Protein AF-0000000078793932 (afdb_homodimer)

Nearest PDB structures (foldseek):
  4k0d-assembly1_B  TM=7.292E-01  e=1.075E-02  Anaeromyxobacter dehalogenans 2CP-C
  4tql-assembly2_B  TM=3.697E-01  e=6.826E-02  synthetic construct
  7sqc-assembly1_1F  TM=3.592E-01  e=3.211E-01  Chlamydomonas reinhardtii
  4o9y-assembly2_J  TM=2.546E-01  e=3.196E+00  Photorhabdus luminescens
  4k0d-assembly1_B  TM=7.335E-01  e=1.189E-02  Anaeromyxobacter dehalogenans 2CP-C

InterPro domains:
  IPR024478 Chemotaxis methyl-accepting receptor HlyB-like, 4HB MCP domain [PF12729] (9-177)

Sequence (432 aa):
MAADKSKHRKFKIAIILTILIFLIFGKNLLERRNFNELGDSFISFYEDRLMVESYIFSISEKLFRIKLLVNHCDFESDYSHVIEDIIAYENGILKLVKDFEATKLTTKEEGFLNDFKNIIQNNLRIAEYAELYSDEAGINEENVKRYNAYIERAIGDLDKLSQIQLEEGKILAMNSDRVVNRSKIWAQFEVAALIILLVVIYLLIYTSKRINDDIVMAADKSKHRKFKIAIILTILIFLIFGKNLLERRNFNELGDSFISFYE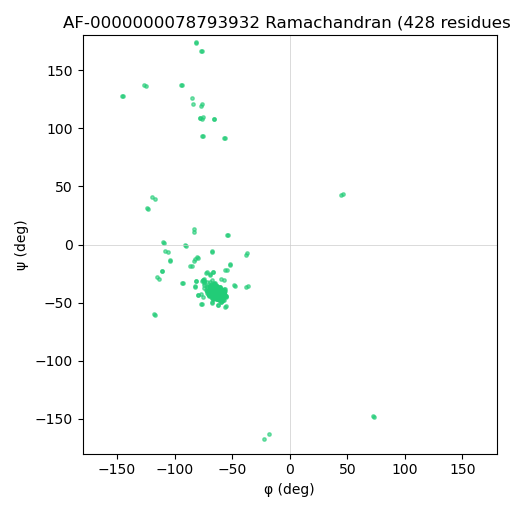DRLMVESYIFSISEKLFRIKLLVNHCDFESDYSHVIEDIIAYENGILKLVKDFEATKLTTKEEGFLNDFKNIIQNNLRIAEYAELYSDEAGINEENVKRYNAYIERAIGDLDKLSQIQLEEGKILAMNSDRVVNRSKIWAQFEVAALIILLVVIYLLIYTSKRINDDIV

Foldseek 3Di:
DVVVVVVVVVVVLVVVLVVLVVLLVVLVVLLVVLVVLLVVLVCCLVQQQVLLLVLLVLLLVLLVVLLCLLVVPVPPPDVVCSLVSNQVSLVSNVVSLVSNVPHDDDPLLVVLSVVLVCLSPPPQNVVPCVCQADPVPGGPPVSSVSNVVSSVSSNVSSVVNNVVSVVVSVVSVVVSVVSVVVSVVSVVVNVVSVVVSVVSVVVVVVVVVVVVVVVD/DVVVVVVVVVVVLVVVLVVLVVLLVVLVVLLVVLVVLLVVLVCCLVQQQVLLLVLLVLLLVLLVVLLCLLVVPVPDDDVPCSLVSNQVSLVVNVVSLVSNVPHDDDPVLVVLSVVLVCLSPPPQNVVPCVCQADPVPGGPVVSSVSNVVSSVSSNVSSVVNNVVSVVVSVVSVVVSVVSVVVSVVSVVVNVVSVVVSVVSVVVVVVVVVVVVVVVD

Structure (mmCIF, N/CA/C/O backbone):
data_AF-0000000078793932-model_v1
#
loop_
_entity.id
_entity.type
_entity.pdbx_description
1 polymer 'Chemotaxis methyl-accepting receptor HlyB-like 4HB MCP domain-containing protein'
#
loop_
_atom_site.group_PDB
_atom_site.id
_atom_site.type_symbol
_atom_site.label_atom_id
_atom_site.label_alt_id
_atom_site.label_comp_id
_atom_site.label_asym_id
_atom_site.label_entity_id
_atom_site.label_seq_id
_atom_site.pdbx_PDB_ins_code
_atom_site.Cartn_x
_atom_site.Cartn_y
_atom_site.Cartn_z
_atom_site.occupancy
_atom_site.B_iso_or_equiv
_atom_site.auth_seq_id
_atom_site.auth_comp_id
_atom_site.auth_asym_id
_atom_site.auth_atom_id
_atom_site.pdbx_PDB_model_num
ATOM 1 N N . MET A 1 1 ? 9.258 65.562 22.766 1 51.78 1 MET A N 1
ATOM 2 C CA . MET A 1 1 ? 10.281 64.5 22.703 1 51.78 1 MET A CA 1
ATOM 3 C C . MET A 1 1 ? 9.766 63.188 23.297 1 51.78 1 MET A C 1
ATOM 5 O O . MET A 1 1 ? 9.984 62.125 22.734 1 51.78 1 MET A O 1
ATOM 9 N N . ALA A 1 2 ? 9.086 63.188 24.375 1 58.59 2 ALA A N 1
ATOM 10 C CA . ALA A 1 2 ? 8.539 62.031 25.078 1 58.59 2 ALA A CA 1
ATOM 11 C C . ALA A 1 2 ? 7.414 61.406 24.266 1 58.59 2 ALA A C 1
ATOM 13 O O . ALA A 1 2 ? 7.332 60.156 24.172 1 58.59 2 ALA A O 1
ATOM 14 N N . ALA A 1 3 ? 6.598 62.125 23.688 1 62.62 3 ALA A N 1
ATOM 15 C CA . ALA A 1 3 ? 5.504 61.625 22.859 1 62.62 3 ALA A CA 1
ATOM 16 C C . ALA A 1 3 ? 6.039 60.938 21.609 1 62.62 3 ALA A C 1
ATOM 18 O O . ALA A 1 3 ? 5.461 59.938 21.156 1 62.62 3 ALA A O 1
ATOM 19 N N . ASP A 1 4 ? 7.145 61.375 21.031 1 65.25 4 ASP A N 1
ATOM 20 C CA . ASP A 1 4 ? 7.793 60.781 19.859 1 65.25 4 ASP A CA 1
ATOM 21 C C . ASP A 1 4 ? 8.406 59.438 20.203 1 65.25 4 ASP A C 1
ATOM 23 O O . ASP A 1 4 ? 8.297 58.469 19.406 1 65.25 4 ASP A O 1
ATOM 27 N N . LYS A 1 5 ? 8.852 59.312 21.391 1 74 5 LYS A N 1
ATOM 28 C CA . LYS A 1 5 ? 9.477 58.094 21.812 1 74 5 LYS A CA 1
ATOM 29 C C . LYS A 1 5 ? 8.438 57 22.031 1 74 5 LYS A C 1
ATOM 31 O O . LYS A 1 5 ? 8.68 55.812 21.719 1 74 5 LYS A O 1
ATOM 36 N N . SER A 1 6 ? 7.371 57.375 22.531 1 72.5 6 SER A N 1
ATOM 37 C CA . SER A 1 6 ? 6.289 56.438 22.766 1 72.5 6 SER A CA 1
ATOM 38 C C . SER A 1 6 ? 5.695 55.938 21.453 1 72.5 6 SER A C 1
ATOM 40 O O . SER A 1 6 ? 5.395 54.75 21.328 1 72.5 6 SER A O 1
ATOM 42 N N . LYS A 1 7 ? 5.594 56.906 20.547 1 78.31 7 LYS A N 1
ATOM 43 C CA . LYS A 1 7 ? 5.098 56.531 19.234 1 78.31 7 LYS A CA 1
ATOM 44 C C . LYS A 1 7 ? 6.059 55.562 18.531 1 78.31 7 LYS A C 1
ATOM 46 O O . LYS A 1 7 ? 5.629 54.625 17.875 1 78.31 7 LYS A O 1
ATOM 51 N N . HIS A 1 8 ? 7.227 55.719 18.703 1 80.12 8 HIS A N 1
ATOM 52 C CA . HIS A 1 8 ? 8.266 54.875 18.094 1 80.12 8 HIS A CA 1
ATOM 53 C C . HIS A 1 8 ? 8.258 53.5 18.703 1 80.12 8 HIS A C 1
ATOM 55 O O . HIS A 1 8 ? 8.43 52.5 17.969 1 80.12 8 HIS A O 1
ATOM 61 N N . ARG A 1 9 ? 8.055 53.375 19.953 1 79.56 9 ARG A N 1
ATOM 62 C CA . ARG A 1 9 ? 8.008 52.094 20.625 1 79.56 9 ARG A CA 1
ATOM 63 C C . ARG A 1 9 ? 6.789 51.281 20.203 1 79.56 9 ARG A C 1
ATOM 65 O O . ARG A 1 9 ? 6.883 50.062 19.984 1 79.56 9 ARG A O 1
ATOM 72 N N . LYS A 1 10 ? 5.715 52.062 20.062 1 78.94 10 LYS A N 1
ATOM 73 C CA . LYS A 1 10 ? 4.48 51.406 19.625 1 78.94 10 LYS A CA 1
ATOM 74 C C . LYS A 1 10 ? 4.617 50.875 18.203 1 78.94 10 LYS A C 1
ATOM 76 O O . LYS A 1 10 ? 4.152 49.781 17.906 1 78.94 10 LYS A O 1
ATOM 81 N N . PHE A 1 11 ? 5.238 51.688 17.469 1 82.75 11 PHE A N 1
ATOM 82 C CA . PHE A 1 11 ? 5.457 51.281 16.078 1 82.75 11 PHE A CA 1
ATOM 83 C C . PHE A 1 11 ? 6.363 50.062 16 1 82.75 11 PHE A C 1
ATOM 85 O O . PHE A 1 11 ? 6.105 49.156 15.234 1 82.75 11 PHE A O 1
ATOM 92 N N . LYS A 1 12 ? 7.352 50 16.781 1 86.25 12 LYS A N 1
ATOM 93 C CA . LYS A 1 12 ? 8.273 48.875 16.812 1 86.25 12 LYS A CA 1
ATOM 94 C C . LYS A 1 12 ? 7.562 47.594 17.281 1 86.25 12 LYS A C 1
ATOM 96 O O . LYS A 1 12 ? 7.758 46.531 16.703 1 86.25 12 LYS A O 1
ATOM 101 N N . ILE A 1 13 ? 6.707 47.719 18.219 1 85.81 13 ILE A N 1
ATOM 102 C CA . ILE A 1 13 ? 5.965 46.594 18.75 1 85.81 13 ILE A CA 1
ATOM 103 C C . ILE A 1 13 ? 4.98 46.062 17.688 1 85.81 13 ILE A C 1
ATOM 105 O O . ILE A 1 13 ? 4.828 44.875 17.5 1 85.81 13 ILE A O 1
ATOM 109 N N . ALA A 1 14 ? 4.371 47.094 17.031 1 86 14 ALA A N 1
ATOM 110 C CA . ALA A 1 14 ? 3.432 46.719 15.969 1 86 14 ALA A CA 1
ATOM 111 C C . ALA A 1 14 ? 4.125 45.906 14.875 1 86 14 ALA A C 1
ATOM 113 O O . ALA A 1 14 ? 3.568 44.938 14.375 1 86 14 ALA A O 1
ATOM 114 N N . ILE A 1 15 ? 5.293 46.281 14.594 1 90.44 15 ILE A N 1
ATOM 115 C CA . ILE A 1 15 ? 6.055 45.594 13.547 1 90.44 15 ILE A CA 1
ATOM 116 C C . ILE A 1 15 ? 6.402 44.188 14.008 1 90.44 15 ILE A C 1
ATOM 118 O O . ILE A 1 15 ? 6.234 43.219 13.25 1 90.44 15 ILE A O 1
ATOM 122 N N . ILE A 1 16 ? 6.855 44.031 15.195 1 89.94 16 ILE A N 1
ATOM 123 C CA . ILE A 1 16 ? 7.23 42.719 15.75 1 89.94 16 ILE A CA 1
ATOM 124 C C . ILE A 1 16 ? 6.016 41.781 15.758 1 89.94 16 ILE A C 1
ATOM 126 O O . ILE A 1 16 ? 6.109 40.625 15.344 1 89.94 16 ILE A O 1
ATOM 130 N N . LEU A 1 17 ? 4.898 42.312 16.141 1 91 17 LEU A N 1
ATOM 131 C CA . LEU A 1 17 ? 3.68 41.531 16.203 1 91 17 LEU A CA 1
ATOM 132 C C . LEU A 1 17 ? 3.225 41.094 14.812 1 91 17 LEU A C 1
ATOM 134 O O . LEU A 1 17 ? 2.818 39.938 14.617 1 91 17 LEU A O 1
ATOM 138 N N . THR A 1 18 ? 3.326 42 13.914 1 92 18 THR A N 1
ATOM 139 C CA . THR A 1 18 ? 2.93 41.719 12.539 1 92 18 THR A CA 1
ATOM 140 C C . THR A 1 18 ? 3.818 40.625 11.945 1 92 18 THR A C 1
ATOM 142 O O . THR A 1 18 ? 3.328 39.688 11.289 1 92 18 THR A O 1
ATOM 145 N N . ILE A 1 19 ? 5.07 40.688 12.211 1 93.62 19 ILE A N 1
ATOM 146 C CA . ILE A 1 19 ? 6.012 39.688 11.711 1 93.62 19 ILE A CA 1
ATOM 147 C C . ILE A 1 19 ? 5.684 38.312 12.312 1 93.62 19 ILE A C 1
ATOM 149 O O . ILE A 1 19 ? 5.676 37.312 11.602 1 93.62 19 ILE A O 1
ATOM 153 N N . LEU A 1 20 ? 5.398 38.281 13.578 1 94.06 20 LEU A N 1
ATOM 154 C CA . LEU A 1 20 ? 5.051 37.031 14.258 1 94.06 20 LEU A CA 1
ATOM 155 C C . LEU A 1 20 ? 3.793 36.406 13.648 1 94.06 20 LEU A C 1
ATOM 157 O O . LEU A 1 20 ? 3.742 35.188 13.406 1 94.06 20 LEU A O 1
ATOM 161 N N . ILE A 1 21 ? 2.84 37.219 13.352 1 93.44 21 ILE A N 1
ATOM 162 C CA . ILE A 1 21 ? 1.587 36.719 12.789 1 93.44 21 ILE A CA 1
ATOM 163 C C . ILE A 1 21 ? 1.823 36.219 11.367 1 93.44 21 ILE A C 1
ATOM 165 O O . ILE A 1 21 ? 1.261 35.188 10.961 1 93.44 21 ILE A O 1
ATOM 169 N N . PHE A 1 22 ? 2.658 36.875 10.695 1 94.56 22 PHE A N 1
ATOM 170 C CA . PHE A 1 22 ? 2.986 36.469 9.336 1 94.56 22 PHE A CA 1
ATOM 171 C C . PHE A 1 22 ? 3.734 35.125 9.352 1 94.56 22 PHE A C 1
ATOM 173 O O . PHE A 1 22 ? 3.545 34.312 8.461 1 94.56 22 PHE A O 1
ATOM 180 N N . LEU A 1 23 ? 4.551 34.969 10.352 1 95 23 LEU A N 1
ATOM 181 C CA . LEU A 1 23 ? 5.246 33.688 10.5 1 95 23 LEU A CA 1
ATOM 182 C C . LEU A 1 23 ? 4.258 32.562 10.75 1 95 23 LEU A C 1
ATOM 184 O O . LEU A 1 23 ? 4.367 31.484 10.141 1 95 23 LEU A O 1
ATOM 188 N N . ILE A 1 24 ? 3.316 32.812 11.586 1 95.19 24 ILE A N 1
ATOM 189 C CA . ILE A 1 24 ? 2.307 31.797 11.891 1 95.19 24 ILE A CA 1
ATOM 190 C C . ILE A 1 24 ? 1.455 31.516 10.648 1 95.19 24 ILE A C 1
ATOM 192 O O . ILE A 1 24 ? 1.088 30.375 10.383 1 95.19 24 ILE A O 1
ATOM 196 N N . PHE A 1 25 ? 1.196 32.531 9.945 1 94.81 25 PHE A N 1
ATOM 197 C CA . PHE A 1 25 ? 0.435 32.406 8.711 1 94.81 25 PHE A CA 1
ATOM 198 C C . PHE A 1 25 ? 1.217 31.594 7.684 1 94.81 25 PHE A C 1
ATOM 200 O O . PHE A 1 25 ? 0.656 30.719 7.012 1 94.81 25 PHE A O 1
ATOM 207 N N . GLY A 1 26 ? 2.469 31.875 7.504 1 94.62 26 GLY A N 1
ATOM 208 C CA . GLY A 1 26 ? 3.32 31.094 6.621 1 94.62 26 GLY A CA 1
ATOM 209 C C . GLY A 1 26 ? 3.357 29.625 6.98 1 94.62 26 GLY A C 1
ATOM 210 O O . GLY A 1 26 ? 3.285 28.766 6.098 1 94.62 26 GLY A O 1
ATOM 211 N N . LYS A 1 27 ? 3.467 29.359 8.227 1 95.12 27 LYS A N 1
ATOM 212 C CA . LYS A 1 27 ? 3.41 27.984 8.703 1 95.12 27 LYS A CA 1
ATOM 213 C C . LYS A 1 27 ? 2.078 27.344 8.344 1 95.12 27 LYS A C 1
ATOM 215 O O . LYS A 1 27 ? 2.035 26.156 7.969 1 95.12 27 LYS A O 1
ATOM 220 N N . ASN A 1 28 ? 1.035 28.109 8.477 1 94.88 28 ASN A N 1
ATOM 221 C CA . ASN A 1 28 ? -0.292 27.625 8.125 1 94.88 28 ASN A CA 1
ATOM 222 C C . ASN A 1 28 ? -0.375 27.25 6.645 1 94.88 28 ASN A C 1
ATOM 224 O O . ASN A 1 28 ? -0.946 26.219 6.289 1 94.88 28 ASN A O 1
ATOM 228 N N . LEU A 1 29 ? 0.193 28.031 5.773 1 94.88 29 LEU A N 1
ATOM 229 C CA . LEU A 1 29 ? 0.218 27.75 4.344 1 94.88 29 LEU A CA 1
ATOM 230 C C . LEU A 1 29 ? 1.001 26.469 4.059 1 94.88 29 LEU A C 1
ATOM 232 O O . LEU A 1 29 ? 0.561 25.625 3.268 1 94.88 29 LEU A O 1
ATOM 236 N N . LEU A 1 30 ? 2.123 26.344 4.727 1 94.69 30 LEU A N 1
ATOM 237 C CA . LEU A 1 30 ? 2.945 25.156 4.57 1 94.69 30 LEU A CA 1
ATOM 238 C C . LEU A 1 30 ? 2.201 23.906 5.051 1 94.69 30 LEU A C 1
ATOM 240 O O . LEU A 1 30 ? 2.275 22.844 4.418 1 94.69 30 LEU A O 1
ATOM 244 N N . GLU A 1 31 ? 1.551 24.078 6.109 1 95.56 31 GLU A N 1
ATOM 245 C CA . GLU A 1 31 ? 0.777 22.969 6.684 1 95.56 31 GLU A CA 1
ATOM 246 C C . GLU A 1 31 ? -0.278 22.469 5.703 1 95.56 31 GLU A C 1
ATOM 248 O O . GLU A 1 31 ? -0.424 21.266 5.504 1 95.56 31 GLU A O 1
ATOM 253 N N . ARG A 1 32 ? -0.956 23.312 5.098 1 94.56 32 ARG A N 1
ATOM 254 C CA . ARG A 1 32 ? -1.986 22.938 4.133 1 94.56 32 ARG A CA 1
ATOM 255 C C . ARG A 1 32 ? -1.382 22.203 2.945 1 94.56 32 ARG A C 1
ATOM 257 O O . ARG A 1 32 ? -1.938 21.203 2.48 1 94.56 32 ARG A O 1
ATOM 264 N N . ARG A 1 33 ? -0.317 22.719 2.547 1 95.38 33 ARG A N 1
ATOM 265 C CA . ARG A 1 33 ? 0.383 22.062 1.446 1 95.38 33 ARG A CA 1
ATOM 266 C C . ARG A 1 33 ? 0.822 20.656 1.838 1 95.38 33 ARG A C 1
ATOM 268 O O . ARG A 1 33 ? 0.681 19.719 1.054 1 95.38 33 ARG A O 1
ATOM 275 N N . ASN A 1 34 ? 1.335 20.547 3.01 1 95.62 34 ASN A N 1
ATOM 276 C CA . ASN A 1 34 ? 1.804 19.25 3.49 1 95.62 34 ASN A CA 1
ATOM 277 C C . ASN A 1 34 ? 0.659 18.25 3.611 1 95.62 34 ASN A C 1
ATOM 279 O O . ASN A 1 34 ? 0.799 17.094 3.217 1 95.62 34 ASN A O 1
ATOM 283 N N . PHE A 1 35 ? -0.45 18.641 4.094 1 95.5 35 PHE A N 1
ATOM 284 C CA . PHE A 1 35 ? -1.602 17.75 4.211 1 95.5 35 PHE A CA 1
ATOM 285 C C . PHE A 1 35 ? -2.082 17.297 2.836 1 95.5 35 PHE A C 1
ATOM 287 O O . PHE A 1 35 ? -2.43 16.141 2.645 1 95.5 35 PHE A O 1
ATOM 294 N N . ASN A 1 36 ? -2.047 18.203 1.868 1 95.06 36 ASN A N 1
ATOM 295 C CA . ASN A 1 36 ? -2.432 17.844 0.507 1 95.06 36 ASN A CA 1
ATOM 296 C C . ASN A 1 36 ? -1.487 16.812 -0.086 1 95.06 36 ASN A C 1
ATOM 298 O O . ASN A 1 36 ? -1.933 15.852 -0.718 1 95.06 36 ASN A O 1
ATOM 302 N N . GLU A 1 37 ? -0.244 17.062 0.138 1 95.19 37 GLU A N 1
ATOM 303 C CA . GLU A 1 37 ? 0.763 16.125 -0.357 1 95.19 37 GLU A CA 1
ATOM 304 C C . GLU A 1 37 ? 0.582 14.742 0.259 1 95.19 37 GLU A C 1
ATOM 306 O O . GLU A 1 37 ? 0.668 13.734 -0.44 1 95.19 37 GLU A O 1
ATOM 311 N N . LEU A 1 38 ? 0.29 14.688 1.516 1 96.12 38 LEU A N 1
ATOM 312 C CA . LEU A 1 38 ? 0.078 13.414 2.197 1 96.12 38 LEU A CA 1
ATOM 313 C C . LEU A 1 38 ? -1.188 12.734 1.69 1 96.12 38 LEU A C 1
ATOM 315 O O . LEU A 1 38 ? -1.206 11.516 1.492 1 96.12 38 LEU A O 1
ATOM 319 N N . GLY A 1 39 ? -2.203 13.5 1.488 1 95.19 39 GLY A N 1
ATOM 320 C CA . GLY A 1 39 ? -3.426 12.945 0.926 1 95.19 39 GLY A CA 1
ATOM 321 C C . GLY A 1 39 ? -3.221 12.297 -0.429 1 95.19 39 GLY A C 1
ATOM 322 O O . GLY A 1 39 ? -3.674 11.172 -0.658 1 95.19 39 GLY A O 1
ATOM 323 N N . ASP A 1 40 ? -2.506 12.945 -1.298 1 94.62 40 ASP A N 1
ATOM 324 C CA . ASP A 1 40 ? -2.201 12.422 -2.629 1 94.62 40 ASP A CA 1
ATOM 325 C C . ASP A 1 40 ? -1.365 11.148 -2.543 1 94.62 40 ASP A C 1
ATOM 327 O O . ASP A 1 40 ? -1.574 10.211 -3.316 1 94.62 40 ASP A O 1
ATOM 331 N N . SER A 1 41 ? -0.444 11.164 -1.62 1 94.56 41 SER A N 1
ATOM 332 C CA . SER A 1 41 ? 0.423 10 -1.444 1 94.56 41 SER A CA 1
ATOM 333 C C . SER A 1 41 ? -0.373 8.781 -0.995 1 94.56 41 SER A C 1
ATOM 335 O O . SER A 1 41 ? -0.085 7.656 -1.412 1 94.56 41 SER A O 1
ATOM 337 N N . PHE A 1 42 ? -1.352 8.961 -0.202 1 94.75 42 PHE A N 1
ATOM 338 C CA . PHE A 1 42 ? -2.172 7.848 0.257 1 94.75 42 PHE A CA 1
ATOM 339 C C . PHE A 1 42 ? -2.982 7.262 -0.893 1 94.75 42 PHE A C 1
ATOM 341 O O . PHE A 1 42 ? -3.098 6.043 -1.019 1 94.75 42 PHE A O 1
ATOM 348 N N . ILE A 1 43 ? -3.547 8.094 -1.722 1 93.5 43 ILE A N 1
ATOM 349 C CA . ILE A 1 43 ? -4.305 7.637 -2.883 1 93.5 43 ILE A CA 1
ATOM 350 C C . ILE A 1 43 ? -3.402 6.824 -3.807 1 93.5 43 ILE A C 1
ATOM 352 O O . ILE A 1 43 ? -3.781 5.742 -4.258 1 93.5 43 ILE A O 1
ATOM 356 N N . SER A 1 44 ? -2.236 7.344 -4.004 1 95 44 SER A N 1
ATOM 357 C CA . SER A 1 44 ? -1.275 6.645 -4.852 1 95 44 SER A CA 1
ATOM 358 C C . SER A 1 44 ? -0.875 5.305 -4.242 1 95 44 SER A C 1
ATOM 360 O O . SER A 1 44 ? -0.74 4.309 -4.957 1 95 44 SER A O 1
ATOM 362 N N . PHE A 1 45 ? -0.726 5.277 -2.957 1 95.38 45 PHE A N 1
ATOM 363 C CA . PHE A 1 45 ? -0.351 4.047 -2.27 1 95.38 45 PHE A CA 1
ATOM 364 C C . PHE A 1 45 ? -1.419 2.977 -2.455 1 95.38 45 PHE A C 1
ATOM 366 O O . PHE A 1 45 ? -1.104 1.827 -2.773 1 95.38 45 PHE A O 1
ATOM 373 N N . TYR A 1 46 ? -2.613 3.328 -2.334 1 96.44 46 TYR A N 1
ATOM 374 C CA . TYR A 1 46 ? -3.689 2.35 -2.445 1 96.44 46 TYR A CA 1
ATOM 375 C C . TYR A 1 46 ? -3.945 1.982 -3.902 1 96.44 46 TYR A C 1
ATOM 377 O O . TYR A 1 46 ? -3.885 0.808 -4.27 1 96.44 46 TYR A O 1
ATOM 385 N N . GLU A 1 47 ? -4.125 2.957 -4.816 1 95.88 47 GLU A N 1
ATOM 386 C CA . GLU A 1 47 ? -4.598 2.75 -6.184 1 95.88 47 GLU A CA 1
ATOM 387 C C . GLU A 1 47 ? -3.459 2.316 -7.102 1 95.88 47 GLU A C 1
ATOM 389 O O . GLU A 1 47 ? -3.648 1.467 -7.973 1 95.88 47 GLU A O 1
ATOM 394 N N . ASP A 1 48 ? -2.271 2.922 -6.793 1 97.25 48 ASP A N 1
ATOM 395 C CA . ASP A 1 48 ? -1.216 2.734 -7.785 1 97.25 48 ASP A CA 1
ATOM 396 C C . ASP A 1 48 ? -0.191 1.707 -7.309 1 97.25 48 ASP A C 1
ATOM 398 O O . ASP A 1 48 ? 0.658 1.265 -8.086 1 97.25 48 ASP A O 1
ATOM 402 N N . ARG A 1 49 ? -0.221 1.346 -6.016 1 96.81 49 ARG A N 1
ATOM 403 C CA . ARG A 1 49 ? 0.769 0.398 -5.516 1 96.81 49 ARG A CA 1
ATOM 404 C C . ARG A 1 49 ? 0.101 -0.874 -5.004 1 96.81 49 ARG A C 1
ATOM 406 O O . ARG A 1 49 ? 0.263 -1.945 -5.594 1 96.81 49 ARG A O 1
ATOM 413 N N . LEU A 1 50 ? -0.78 -0.762 -3.992 1 97.5 50 LEU A N 1
ATOM 414 C CA . LEU A 1 50 ? -1.383 -1.933 -3.363 1 97.5 50 LEU A CA 1
ATOM 415 C C . LEU A 1 50 ? -2.32 -2.646 -4.332 1 97.5 50 LEU A C 1
ATOM 417 O O . LEU A 1 50 ? -2.254 -3.869 -4.477 1 97.5 50 LEU A O 1
ATOM 421 N N . MET A 1 51 ? -3.242 -1.917 -4.988 1 97.25 51 MET A N 1
ATOM 422 C CA . MET A 1 51 ? -4.152 -2.52 -5.957 1 97.25 51 MET A CA 1
ATOM 423 C C . MET A 1 51 ? -3.379 -3.23 -7.062 1 97.25 51 MET A C 1
ATOM 425 O O . MET A 1 51 ? -3.736 -4.34 -7.465 1 97.25 51 MET A O 1
ATOM 429 N N . VAL A 1 52 ? -2.342 -2.611 -7.512 1 98 52 VAL A N 1
ATOM 430 C CA . VAL A 1 52 ? -1.542 -3.154 -8.602 1 98 52 VAL A CA 1
ATOM 431 C C . VAL A 1 52 ? -0.87 -4.449 -8.156 1 98 52 VAL A C 1
ATOM 433 O O . VAL A 1 52 ? -0.83 -5.43 -8.906 1 98 52 VAL A O 1
ATOM 436 N N . GLU A 1 53 ? -0.309 -4.48 -6.934 1 97.94 53 GLU A N 1
ATOM 437 C CA . GLU A 1 53 ? 0.277 -5.707 -6.41 1 97.94 53 GLU A CA 1
ATOM 438 C C . GLU A 1 53 ? -0.743 -6.844 -6.387 1 97.94 53 GLU A C 1
ATOM 440 O O . GLU A 1 53 ? -0.399 -8 -6.645 1 97.94 53 GLU A O 1
ATOM 445 N N . SER A 1 54 ? -1.968 -6.484 -6.059 1 98.12 54 SER A N 1
ATOM 446 C CA . SER A 1 54 ? -3.033 -7.484 -6.07 1 98.12 54 SER A CA 1
ATOM 447 C C . SER A 1 54 ? -3.326 -7.961 -7.488 1 98.12 54 SER A C 1
ATOM 449 O O . SER A 1 54 ? -3.592 -9.141 -7.711 1 98.12 54 SER A O 1
ATOM 451 N N . TYR A 1 55 ? -3.316 -7.039 -8.5 1 98.38 55 TYR A N 1
ATOM 452 C CA . TYR A 1 55 ? -3.465 -7.441 -9.891 1 98.38 55 TYR A CA 1
ATOM 453 C C . TYR A 1 55 ? -2.373 -8.43 -10.297 1 98.38 55 TYR A C 1
ATOM 455 O O . TYR A 1 55 ? -2.65 -9.445 -10.938 1 98.38 55 TYR A O 1
ATOM 463 N N . ILE A 1 56 ? -1.143 -8.078 -9.914 1 98.38 56 ILE A N 1
ATOM 464 C CA . ILE A 1 56 ? 0.01 -8.906 -10.25 1 98.38 56 ILE A CA 1
ATOM 465 C C . ILE A 1 56 ? -0.187 -10.32 -9.695 1 98.38 56 ILE A C 1
ATOM 467 O O . ILE A 1 56 ? 0.027 -11.305 -10.398 1 98.38 56 ILE A O 1
ATOM 471 N N . PHE A 1 57 ? -0.641 -10.398 -8.477 1 98.38 57 PHE A N 1
ATOM 472 C CA . PHE A 1 57 ? -0.927 -11.672 -7.828 1 98.38 57 PHE A CA 1
ATOM 473 C C . PHE A 1 57 ? -1.984 -12.445 -8.609 1 98.38 57 PHE A C 1
ATOM 475 O O . PHE A 1 57 ? -1.78 -13.609 -8.953 1 98.38 57 PHE A O 1
ATOM 482 N N . SER A 1 58 ? -3.076 -11.82 -8.945 1 98.12 58 SER A N 1
ATOM 483 C CA . SER A 1 58 ? -4.176 -12.461 -9.664 1 98.12 58 SER A CA 1
ATOM 484 C C . SER A 1 58 ? -3.746 -12.906 -11.055 1 98.12 58 SER A C 1
ATOM 486 O O . SER A 1 58 ? -4.098 -14 -11.5 1 98.12 58 SER A O 1
ATOM 488 N N . ILE A 1 59 ? -3.053 -12.094 -11.711 1 98.44 59 ILE A N 1
ATOM 489 C CA . ILE A 1 59 ? -2.559 -12.414 -13.047 1 98.44 59 ILE A CA 1
ATOM 490 C C . ILE A 1 59 ? -1.635 -13.625 -12.969 1 98.44 59 ILE A C 1
ATOM 492 O O . ILE A 1 59 ? -1.742 -14.547 -13.789 1 98.44 59 ILE A O 1
ATOM 496 N N . SER A 1 60 ? -0.681 -13.57 -11.984 1 98.12 60 SER A N 1
ATOM 497 C CA . SER A 1 60 ? 0.256 -14.672 -11.82 1 98.12 60 SER A CA 1
ATOM 498 C C . SER A 1 60 ? -0.48 -16 -11.625 1 98.12 60 SER A C 1
ATOM 500 O O . SER A 1 60 ? -0.128 -17 -12.234 1 98.12 60 SER A O 1
ATOM 502 N N . GLU A 1 61 ? -1.486 -15.992 -10.805 1 97.38 61 GLU A N 1
ATOM 503 C CA . GLU A 1 61 ? -2.275 -17.203 -10.57 1 97.38 61 GLU A CA 1
ATOM 504 C C . GLU A 1 61 ? -2.885 -17.719 -11.867 1 97.38 61 GLU A C 1
ATOM 506 O O . GLU A 1 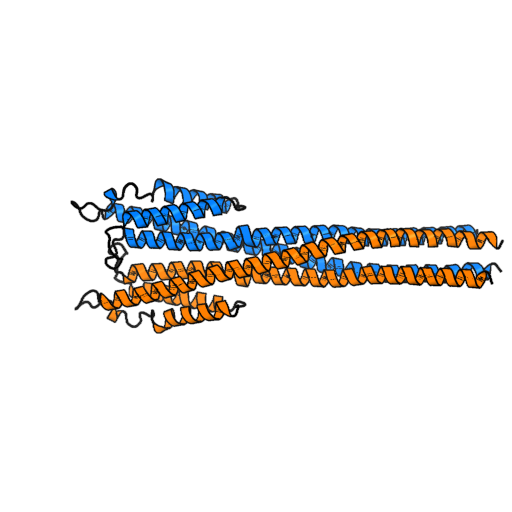61 ? -2.789 -18.906 -12.172 1 97.38 61 GLU A O 1
ATOM 511 N N . LYS A 1 62 ? -3.488 -16.859 -12.617 1 96.19 62 LYS A N 1
ATOM 512 C CA . LYS A 1 62 ? -4.125 -17.234 -13.867 1 96.19 62 LYS A CA 1
ATOM 513 C C . LYS A 1 62 ? -3.098 -17.766 -14.867 1 96.19 62 LYS A C 1
ATOM 515 O O . LYS A 1 62 ? -3.359 -18.75 -15.578 1 96.19 62 LYS A O 1
ATOM 520 N N . LEU A 1 63 ? -1.889 -17.188 -14.914 1 95.69 63 LEU A N 1
ATOM 521 C CA . LEU A 1 63 ? -0.825 -17.641 -15.797 1 95.69 63 LEU A CA 1
ATOM 522 C C . LEU A 1 63 ? -0.395 -19.062 -15.438 1 95.69 63 LEU A C 1
ATOM 524 O O . LEU A 1 63 ? -0.211 -19.906 -16.328 1 95.69 63 LEU A O 1
ATOM 528 N N . PHE A 1 64 ? -0.266 -19.297 -14.18 1 94.25 64 PHE A N 1
ATOM 529 C CA . PHE A 1 64 ? 0.145 -20.625 -13.75 1 94.25 64 PHE A CA 1
ATOM 530 C C . PHE A 1 64 ? -0.946 -21.641 -14.039 1 94.25 64 PHE A C 1
ATOM 532 O O . PHE A 1 64 ? -0.653 -22.797 -14.359 1 94.25 64 PHE A O 1
ATOM 539 N N . ARG A 1 65 ? -2.18 -21.25 -13.898 1 92.38 65 ARG A N 1
ATOM 540 C CA . ARG A 1 65 ? -3.275 -22.141 -14.242 1 92.38 65 ARG A CA 1
ATOM 541 C C . ARG A 1 65 ? -3.26 -22.484 -15.727 1 92.38 65 ARG A C 1
ATOM 543 O O . ARG A 1 65 ? -3.486 -23.641 -16.109 1 92.38 65 ARG A O 1
ATOM 550 N N . ILE A 1 66 ? -2.973 -21.547 -16.531 1 90.31 66 ILE A N 1
ATOM 551 C CA . ILE A 1 66 ? -2.799 -21.812 -17.953 1 90.31 66 ILE A CA 1
ATOM 552 C C . ILE A 1 66 ? -1.646 -22.781 -18.172 1 90.31 66 ILE A C 1
ATOM 554 O O . ILE A 1 66 ? -1.762 -23.734 -18.953 1 90.31 66 ILE A O 1
ATOM 558 N N . LYS A 1 67 ? -0.549 -22.562 -17.516 1 89.69 67 LYS A N 1
ATOM 559 C CA . LYS A 1 67 ? 0.627 -23.406 -17.641 1 89.69 67 LYS A CA 1
ATOM 560 C C . LYS A 1 67 ? 0.297 -24.859 -17.297 1 89.69 67 LYS A C 1
ATOM 562 O O . LYS A 1 67 ? 0.737 -25.781 -17.984 1 89.69 67 LYS A O 1
ATOM 567 N N . LEU A 1 68 ? -0.465 -25.047 -16.266 1 88.88 68 LEU A N 1
ATOM 568 C CA . LEU A 1 68 ? -0.875 -26.391 -15.859 1 88.88 68 LEU A CA 1
ATOM 569 C C . LEU A 1 68 ? -1.704 -27.062 -16.953 1 88.88 68 LEU A C 1
ATOM 571 O O . LEU A 1 68 ? -1.537 -28.25 -17.219 1 88.88 68 LEU A O 1
ATOM 575 N N . LEU A 1 69 ? -2.574 -26.297 -17.562 1 84.44 69 LEU A N 1
ATOM 576 C CA . LEU A 1 69 ? -3.441 -26.844 -18.609 1 84.44 69 LEU A CA 1
ATOM 577 C C . LEU A 1 69 ? -2.646 -27.141 -19.875 1 84.44 69 LEU A C 1
ATOM 579 O O . LEU A 1 69 ? -2.838 -28.188 -20.5 1 84.44 69 LEU A O 1
ATOM 583 N N . VAL A 1 70 ? -1.767 -26.281 -20.25 1 82.25 70 VAL A N 1
ATOM 584 C CA . VAL A 1 70 ? -0.969 -26.422 -21.469 1 82.25 70 VAL A CA 1
ATOM 585 C C . VAL A 1 70 ? -0.045 -27.625 -21.344 1 82.25 70 VAL A C 1
ATOM 587 O O . VAL A 1 70 ? 0.205 -28.328 -22.328 1 82.25 70 VAL A O 1
ATOM 590 N N . ASN A 1 71 ? 0.435 -27.906 -20.156 1 79.12 71 ASN A N 1
ATOM 591 C CA . ASN A 1 71 ? 1.369 -29.016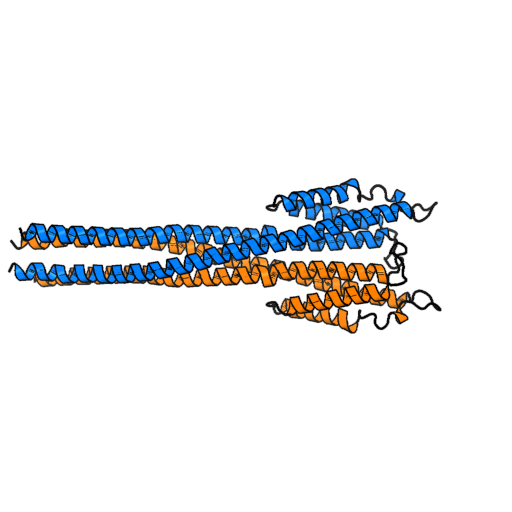 -19.938 1 79.12 71 ASN A CA 1
ATOM 592 C C . ASN A 1 71 ? 0.641 -30.344 -19.781 1 79.12 71 ASN A C 1
ATOM 594 O O . ASN A 1 71 ? 1.274 -31.375 -19.609 1 79.12 71 ASN A O 1
ATOM 598 N N . HIS A 1 72 ? -0.567 -30.391 -20.094 1 68 72 HIS A N 1
ATOM 599 C CA . HIS A 1 72 ? -1.39 -31.594 -20.078 1 68 72 HIS A CA 1
ATOM 600 C C . HIS A 1 72 ? -1.162 -32.406 -18.797 1 68 72 HIS A C 1
ATOM 602 O O . HIS A 1 72 ? -0.967 -33.625 -18.859 1 68 72 HIS A O 1
ATOM 608 N N . CYS A 1 73 ? -1.106 -31.672 -17.797 1 63.22 73 CYS A N 1
ATOM 609 C CA . CYS A 1 73 ? -0.901 -32.375 -16.547 1 63.22 73 CYS A CA 1
ATOM 610 C C . CYS A 1 73 ? -2.102 -33.25 -16.219 1 63.22 73 CYS A C 1
ATOM 612 O O . CYS A 1 73 ? -3.248 -32.812 -16.328 1 63.22 73 CYS A O 1
ATOM 614 N N . ASP A 1 74 ? -1.959 -34.562 -16.328 1 56.69 74 ASP A N 1
ATOM 615 C CA . ASP A 1 74 ? -2.939 -35.656 -16.234 1 56.69 74 ASP A CA 1
ATOM 616 C C . ASP A 1 74 ? -3.963 -35.344 -15.133 1 56.69 74 ASP A C 1
ATOM 618 O O . ASP A 1 74 ? -5.086 -35.875 -15.172 1 56.69 74 ASP A O 1
ATOM 622 N N . PHE A 1 75 ? -3.551 -34.781 -14.141 1 54.72 75 PHE A N 1
ATOM 623 C CA . PHE A 1 75 ? -4.457 -34.75 -13 1 54.72 75 PHE A CA 1
ATOM 624 C C . PHE A 1 75 ? -5.336 -33.5 -13.039 1 54.72 75 PHE A C 1
ATOM 626 O O . PHE A 1 75 ? -6.125 -33.25 -12.125 1 54.72 75 PHE A O 1
ATOM 633 N N . GLU A 1 76 ? -5.09 -32.719 -14.055 1 54.81 76 GLU A N 1
ATOM 634 C CA . GLU A 1 76 ? -6.023 -31.609 -14.164 1 54.81 76 GLU A CA 1
ATOM 635 C C . GLU A 1 76 ? -7.293 -32.031 -14.906 1 54.81 76 GLU A C 1
ATOM 637 O O . GLU A 1 76 ? -7.262 -32.906 -15.742 1 54.81 76 GLU A O 1
ATOM 642 N N . SER A 1 77 ? -8.508 -31.969 -14.383 1 51.91 77 SER A N 1
ATOM 643 C CA . SER A 1 77 ? -9.844 -32.406 -14.781 1 51.91 77 SER A CA 1
ATOM 644 C C . SER A 1 77 ? -9.914 -32.688 -16.281 1 51.91 77 SER A C 1
ATOM 646 O O . SER A 1 77 ? -8.914 -32.562 -16.984 1 51.91 77 SER A O 1
ATOM 648 N N . ASP A 1 78 ? -11.305 -32.75 -16.797 1 54.78 78 ASP A N 1
ATOM 649 C CA . ASP A 1 78 ? -11.891 -33.031 -18.094 1 54.78 78 ASP A CA 1
ATOM 650 C C . ASP A 1 78 ? -11.367 -32.094 -19.172 1 54.78 78 ASP A C 1
ATOM 652 O O . ASP A 1 78 ? -11.602 -30.891 -19.109 1 54.78 78 ASP A O 1
ATOM 656 N N . TYR A 1 79 ? -10.25 -32.594 -19.828 1 60.53 79 TYR A N 1
ATOM 657 C CA . TYR A 1 79 ? -9.641 -31.812 -20.922 1 60.53 79 TYR A CA 1
ATOM 658 C C . TYR A 1 79 ? -10.664 -31.469 -21.984 1 60.53 79 TYR A C 1
ATOM 660 O O . TYR A 1 79 ? -10.32 -30.891 -23.016 1 60.53 79 TYR A O 1
ATOM 668 N N . SER A 1 80 ? -11.914 -31.766 -21.672 1 62.88 80 SER A N 1
ATOM 669 C CA . SER A 1 80 ? -12.945 -31.484 -22.656 1 62.88 80 SER A CA 1
ATOM 670 C C . SER A 1 80 ? -13.148 -29.969 -22.828 1 62.88 80 SER A C 1
ATOM 672 O O . SER A 1 80 ? -13.508 -29.5 -23.906 1 62.88 80 SER A O 1
ATOM 674 N N . HIS A 1 81 ? -12.836 -29.25 -21.812 1 74.75 81 HIS A N 1
ATOM 675 C CA . HIS A 1 81 ? -13.07 -27.812 -21.906 1 74.75 81 HIS A CA 1
ATOM 676 C C . HIS A 1 81 ? -11.789 -27.031 -21.656 1 74.75 81 HIS A C 1
ATOM 678 O O . HIS A 1 81 ? -11.836 -25.906 -21.172 1 74.75 81 HIS A O 1
ATOM 684 N N . VAL A 1 82 ? -10.695 -27.547 -21.984 1 78.06 82 VAL A N 1
ATOM 685 C CA . VAL A 1 82 ? -9.391 -26.969 -21.688 1 78.06 82 VAL A CA 1
ATOM 686 C C . VAL A 1 82 ? -9.211 -25.656 -22.453 1 78.06 82 VAL A C 1
ATOM 688 O O . VAL A 1 82 ? -8.742 -24.672 -21.891 1 78.06 82 VAL A O 1
ATOM 691 N N . ILE A 1 83 ? -9.703 -25.641 -23.641 1 78.88 83 ILE A N 1
ATOM 692 C CA . ILE A 1 83 ? -9.523 -24.453 -24.484 1 78.88 83 ILE A CA 1
ATOM 693 C C . ILE A 1 83 ? -10.367 -23.297 -23.938 1 78.88 83 ILE A C 1
ATOM 695 O O . ILE A 1 83 ? -9.906 -22.156 -23.875 1 78.88 83 ILE A O 1
ATOM 699 N N . GLU A 1 84 ? -11.555 -23.609 -23.578 1 84 84 GLU A N 1
ATOM 700 C CA . GLU A 1 84 ? -12.438 -22.594 -23 1 84 84 GLU A CA 1
ATOM 701 C C . GLU A 1 84 ? -11.875 -22.031 -21.703 1 84 84 GLU A C 1
ATOM 703 O O . GLU A 1 84 ? -11.961 -20.828 -21.453 1 84 84 GLU A O 1
ATOM 708 N N . ASP A 1 85 ? -11.289 -22.859 -20.891 1 86.25 85 ASP A N 1
ATOM 709 C CA . ASP A 1 85 ? -10.695 -22.422 -19.625 1 86.25 85 ASP A CA 1
ATOM 710 C C . ASP A 1 85 ? -9.492 -21.5 -19.859 1 86.25 85 ASP A C 1
ATOM 712 O O . ASP A 1 85 ? -9.352 -20.484 -19.203 1 86.25 85 ASP A O 1
ATOM 716 N N . ILE A 1 86 ? -8.68 -21.906 -20.766 1 87.06 86 ILE A N 1
ATOM 717 C CA . ILE A 1 86 ? -7.492 -21.109 -21.078 1 87.06 86 ILE A CA 1
ATOM 718 C C . ILE A 1 86 ? -7.906 -19.734 -21.594 1 87.06 86 ILE A C 1
ATOM 720 O O . ILE A 1 86 ? -7.348 -18.719 -21.172 1 87.06 86 ILE A O 1
ATOM 724 N N . ILE A 1 87 ? -8.945 -19.719 -22.469 1 87.06 87 ILE A N 1
ATOM 725 C CA . ILE A 1 87 ? -9.445 -18.453 -23.016 1 87.06 87 ILE A CA 1
ATOM 726 C C . ILE A 1 87 ? -9.984 -17.578 -21.891 1 87.06 87 ILE A C 1
ATOM 728 O O . ILE A 1 87 ? -9.75 -16.375 -21.875 1 87.06 87 ILE A O 1
ATOM 732 N N . ALA A 1 88 ? -10.664 -18.156 -20.953 1 91.5 88 ALA A N 1
ATOM 733 C CA . ALA A 1 88 ? -11.211 -17.406 -19.828 1 91.5 88 ALA A CA 1
ATOM 734 C C . ALA A 1 88 ? -10.094 -16.797 -18.984 1 91.5 88 ALA A C 1
ATOM 736 O O . ALA A 1 88 ? -10.188 -15.641 -18.562 1 91.5 88 ALA A O 1
ATOM 737 N N . TYR A 1 89 ? -9.023 -17.562 -18.719 1 93.62 89 TYR A N 1
ATOM 738 C CA . TYR A 1 89 ? -7.883 -17.047 -17.969 1 93.62 89 TYR A CA 1
ATOM 739 C C . TYR A 1 89 ? -7.191 -15.922 -18.734 1 93.62 89 TYR A C 1
ATOM 741 O O . TYR A 1 89 ? -6.824 -14.898 -18.141 1 93.62 89 TYR A O 1
ATOM 749 N N . GLU A 1 90 ? -7.008 -16.125 -20.031 1 91.25 90 GLU A N 1
ATOM 750 C CA . GLU A 1 90 ? -6.371 -15.094 -20.859 1 91.25 90 GLU A CA 1
ATOM 751 C C . GLU A 1 90 ? -7.168 -13.797 -20.828 1 91.25 90 GLU A C 1
ATOM 753 O O . GLU A 1 90 ? -6.594 -12.719 -20.672 1 91.25 90 GLU A O 1
ATOM 758 N N . ASN A 1 91 ? -8.484 -13.969 -21 1 93.44 91 ASN A N 1
ATOM 759 C CA . ASN A 1 91 ? -9.336 -12.789 -20.953 1 93.44 91 ASN A CA 1
ATOM 760 C C . ASN A 1 91 ? -9.289 -12.117 -19.578 1 93.44 91 ASN A C 1
ATOM 762 O O . ASN A 1 91 ? -9.297 -10.891 -19.484 1 93.44 91 ASN A O 1
ATOM 766 N N . GLY A 1 92 ? -9.297 -12.906 -18.516 1 96.31 92 GLY A N 1
ATOM 767 C CA . GLY A 1 92 ? -9.141 -12.367 -17.172 1 96.31 92 GLY A CA 1
ATOM 768 C C . GLY A 1 92 ? -7.848 -11.602 -16.984 1 96.31 92 GLY A C 1
ATOM 769 O O . GLY A 1 92 ? -7.832 -10.555 -16.344 1 96.31 92 GLY A O 1
ATOM 770 N N . ILE A 1 93 ? -6.789 -12.117 -17.531 1 97.12 93 ILE A N 1
ATOM 771 C CA . ILE A 1 93 ? -5.484 -11.469 -17.453 1 97.12 93 ILE A CA 1
ATOM 772 C C . ILE A 1 93 ? -5.531 -10.125 -18.172 1 97.12 93 ILE A C 1
ATOM 774 O O . ILE A 1 93 ? -5.094 -9.109 -17.625 1 97.12 93 ILE A O 1
ATOM 778 N N . LEU A 1 94 ? -6.082 -10.102 -19.359 1 95.69 94 LEU A N 1
ATOM 779 C CA . LEU A 1 94 ? -6.117 -8.875 -20.141 1 95.69 94 LEU A CA 1
ATOM 780 C C . LEU A 1 94 ? -6.977 -7.812 -19.469 1 95.69 94 LEU A C 1
ATOM 782 O O . LEU A 1 94 ? -6.676 -6.621 -19.562 1 95.69 94 LEU A O 1
ATOM 786 N N . LYS A 1 95 ? -8.039 -8.25 -18.844 1 97.69 95 LYS A N 1
ATOM 787 C CA . LYS A 1 95 ? -8.852 -7.312 -18.094 1 97.69 95 LYS A CA 1
ATOM 788 C C . LYS A 1 95 ? -8.047 -6.684 -16.953 1 97.69 95 LYS A C 1
ATOM 790 O O . LYS A 1 95 ? -8.102 -5.469 -16.75 1 97.69 95 LYS A O 1
ATOM 795 N N . LEU A 1 96 ? -7.316 -7.461 -16.219 1 98 96 LEU A N 1
ATOM 796 C CA . LEU A 1 96 ? -6.496 -6.965 -15.125 1 98 96 LEU A CA 1
ATOM 797 C C . LEU A 1 96 ? -5.379 -6.07 -15.641 1 98 96 LEU A C 1
ATOM 799 O O . LEU A 1 96 ? -5.008 -5.09 -14.992 1 98 96 LEU A O 1
ATOM 803 N N . VAL A 1 97 ? -4.828 -6.426 -16.797 1 97.5 97 VAL A N 1
ATOM 804 C CA . VAL A 1 97 ? -3.807 -5.59 -17.422 1 97.5 97 VAL A CA 1
ATOM 805 C C . VAL A 1 97 ? -4.391 -4.219 -17.75 1 97.5 97 VAL A C 1
ATOM 807 O O . VAL A 1 97 ? -3.74 -3.193 -17.531 1 97.5 97 VAL A O 1
ATOM 810 N N . LYS A 1 98 ? -5.613 -4.176 -18.25 1 97.62 98 LYS A N 1
ATOM 811 C CA . LYS A 1 98 ? -6.277 -2.908 -18.531 1 97.62 98 LYS A CA 1
ATOM 812 C C . LYS A 1 98 ? -6.473 -2.084 -17.266 1 97.62 98 LYS A C 1
ATOM 814 O O . LYS A 1 98 ? -6.25 -0.87 -17.266 1 97.62 98 LYS A O 1
ATOM 819 N N . ASP A 1 99 ? -6.887 -2.738 -16.203 1 97.44 99 ASP A N 1
ATOM 820 C CA . ASP A 1 99 ? -7.012 -2.062 -14.914 1 97.44 99 ASP A CA 1
ATOM 821 C C . ASP A 1 99 ? -5.668 -1.499 -14.461 1 97.44 99 ASP A C 1
ATOM 823 O O . ASP A 1 99 ? -5.598 -0.383 -13.945 1 97.44 99 ASP A O 1
ATOM 827 N N . PHE A 1 100 ? -4.668 -2.273 -14.648 1 98.06 100 PHE A N 1
ATOM 828 C CA . PHE A 1 100 ? -3.309 -1.869 -14.297 1 98.06 100 PHE A CA 1
ATOM 829 C C . PHE A 1 100 ? -2.885 -0.65 -15.109 1 98.06 100 PHE A C 1
ATOM 831 O O . PHE A 1 100 ? -2.348 0.313 -14.562 1 98.06 100 PHE A O 1
ATOM 838 N N . GLU A 1 101 ? -3.189 -0.623 -16.344 1 97.19 101 GLU A N 1
ATOM 839 C CA . GLU A 1 101 ? -2.818 0.463 -17.25 1 97.19 101 GLU A CA 1
ATOM 840 C C . GLU A 1 101 ? -3.537 1.758 -16.875 1 97.19 101 GLU A C 1
ATOM 842 O O . GLU A 1 101 ? -3.08 2.848 -17.234 1 97.19 101 GLU A O 1
ATOM 847 N N . ALA A 1 102 ? -4.664 1.64 -16.203 1 96.94 102 ALA A N 1
ATOM 848 C CA . ALA A 1 102 ? -5.461 2.805 -15.836 1 96.94 102 ALA A CA 1
ATOM 849 C C . ALA A 1 102 ? -4.895 3.482 -14.586 1 96.94 102 ALA A C 1
ATOM 851 O O . ALA A 1 102 ? -5.324 4.578 -14.219 1 96.94 102 ALA A O 1
ATOM 852 N N . THR A 1 103 ? -3.936 2.838 -13.867 1 97.25 103 THR A N 1
ATOM 853 C CA . THR A 1 103 ? -3.293 3.428 -12.695 1 97.25 103 THR A CA 1
ATOM 854 C C . THR A 1 103 ? -2.174 4.375 -13.117 1 97.25 103 THR A C 1
ATOM 856 O O . THR A 1 103 ? -1.869 4.5 -14.305 1 97.25 103 THR A O 1
ATOM 859 N N . LYS A 1 104 ? -1.555 5.105 -12.188 1 96.06 104 LYS A N 1
ATOM 860 C CA . LYS A 1 104 ? -0.404 5.957 -12.469 1 96.06 104 LYS A CA 1
ATOM 861 C C . LYS A 1 104 ? 0.874 5.133 -12.594 1 96.06 104 LYS A C 1
ATOM 863 O O . LYS A 1 104 ? 1.47 4.746 -11.586 1 96.06 104 LYS A O 1
ATOM 868 N N . LEU A 1 105 ? 1.42 4.996 -13.828 1 97.06 105 LEU A N 1
ATOM 869 C CA . LEU A 1 105 ? 2.561 4.137 -14.117 1 97.06 105 LEU A CA 1
ATOM 870 C C . LEU A 1 105 ? 3.865 4.922 -14.055 1 97.06 105 LEU A C 1
ATOM 872 O O . LEU A 1 105 ? 3.922 6.074 -14.484 1 97.06 105 LEU A O 1
ATOM 876 N N . THR A 1 106 ? 4.855 4.359 -13.469 1 96.56 106 THR A N 1
ATOM 877 C CA . THR A 1 106 ? 6.207 4.871 -13.68 1 96.56 106 THR A CA 1
ATOM 878 C C . THR A 1 106 ? 6.746 4.438 -15.039 1 96.56 106 THR A C 1
ATOM 880 O O . THR A 1 106 ? 6.207 3.521 -15.664 1 96.56 106 THR A O 1
ATOM 883 N N . THR A 1 107 ? 7.824 5.039 -15.492 1 95.88 107 THR A N 1
ATOM 884 C CA . THR A 1 107 ? 8.438 4.711 -16.781 1 95.88 107 THR A CA 1
ATOM 885 C C . THR A 1 107 ? 8.898 3.256 -16.797 1 95.88 107 THR A C 1
ATOM 887 O O . THR A 1 107 ? 8.695 2.551 -17.797 1 95.88 107 THR A O 1
ATOM 890 N N . LYS A 1 108 ? 9.477 2.795 -15.68 1 96.25 108 LYS A N 1
ATOM 891 C CA . LYS A 1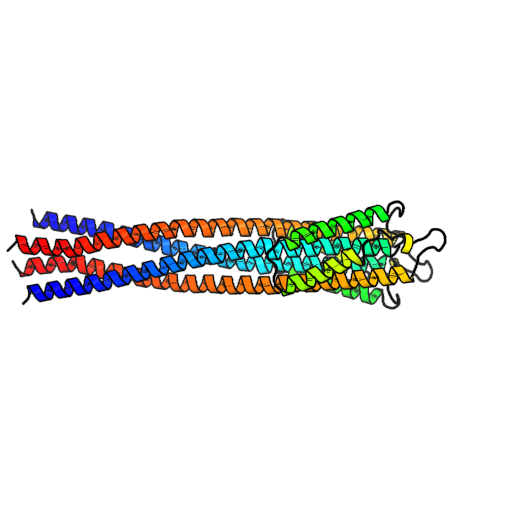 108 ? 9.93 1.411 -15.586 1 96.25 108 LYS A CA 1
ATOM 892 C C . LYS A 1 108 ? 8.758 0.439 -15.68 1 96.25 108 LYS A C 1
ATOM 894 O O . LYS A 1 108 ? 8.844 -0.574 -16.375 1 96.25 108 LYS A O 1
ATOM 899 N N . GLU A 1 109 ? 7.684 0.771 -14.984 1 97.25 109 GLU A N 1
ATOM 900 C CA . GLU A 1 109 ? 6.488 -0.065 -15.016 1 97.25 109 GLU A CA 1
ATOM 901 C C . GLU A 1 109 ? 5.93 -0.173 -16.438 1 97.25 109 GLU A C 1
ATOM 903 O O . GLU A 1 109 ? 5.539 -1.257 -16.875 1 97.25 109 GLU A O 1
ATOM 908 N N . GLU A 1 110 ? 5.871 0.936 -17.109 1 96.69 110 GLU A N 1
ATOM 909 C CA . GLU A 1 110 ? 5.348 0.952 -18.469 1 96.69 110 GLU A CA 1
ATOM 910 C C . GLU A 1 110 ? 6.133 0.001 -19.375 1 96.69 110 GLU A C 1
ATOM 912 O O . GLU A 1 110 ? 5.543 -0.711 -20.188 1 96.69 110 GLU A O 1
ATOM 917 N N . GLY A 1 111 ? 7.375 -0.01 -19.219 1 97 111 GLY A N 1
ATOM 918 C CA . GLY A 1 111 ? 8.219 -0.886 -20.016 1 97 111 GLY A CA 1
ATOM 919 C C . GLY A 1 111 ? 7.922 -2.357 -19.797 1 97 111 GLY A C 1
ATOM 920 O O . GLY A 1 111 ? 7.656 -3.086 -20.766 1 97 111 GLY A O 1
ATOM 921 N N . PHE A 1 112 ? 7.91 -2.787 -18.562 1 97.5 112 PHE A N 1
ATOM 922 C CA . PHE A 1 112 ? 7.68 -4.191 -18.234 1 97.5 112 PHE A CA 1
ATOM 923 C C . PHE A 1 112 ? 6.238 -4.586 -18.547 1 97.5 112 PHE A C 1
ATOM 925 O O . PHE A 1 112 ? 5.98 -5.699 -19 1 97.5 112 PHE A O 1
ATOM 932 N N . LEU A 1 113 ? 5.289 -3.676 -18.266 1 97.69 113 LEU A N 1
ATOM 933 C CA . LEU A 1 113 ? 3.883 -3.971 -18.531 1 97.69 113 LEU A CA 1
ATOM 934 C C . LEU A 1 113 ? 3.637 -4.137 -20.031 1 97.69 113 LEU A C 1
ATOM 936 O O . LEU A 1 113 ? 2.893 -5.027 -20.438 1 97.69 113 LEU A O 1
ATOM 940 N N . ASN A 1 114 ? 4.262 -3.277 -20.797 1 96.56 114 ASN A N 1
ATOM 941 C CA . ASN A 1 114 ? 4.145 -3.391 -22.25 1 96.56 114 ASN A CA 1
ATOM 942 C C . ASN A 1 114 ? 4.734 -4.703 -22.75 1 96.56 114 ASN A C 1
ATOM 944 O O . ASN A 1 114 ? 4.148 -5.359 -23.625 1 96.56 114 ASN A O 1
ATOM 948 N N . ASP A 1 115 ? 5.891 -5.023 -22.281 1 96.44 115 ASP A N 1
ATOM 949 C CA . ASP A 1 115 ? 6.496 -6.301 -22.656 1 96.44 115 ASP A CA 1
ATOM 950 C C . ASP A 1 115 ? 5.582 -7.469 -22.281 1 96.44 115 ASP A C 1
ATOM 952 O O . ASP A 1 115 ? 5.359 -8.367 -23.094 1 96.44 115 ASP A O 1
ATOM 956 N N . PHE A 1 116 ? 5.086 -7.469 -21.094 1 97.56 116 PHE A N 1
ATOM 957 C CA . PHE A 1 116 ? 4.168 -8.492 -20.594 1 97.56 116 PHE A CA 1
ATOM 958 C C . PHE A 1 116 ? 2.949 -8.602 -21.5 1 97.56 116 PHE A C 1
ATOM 960 O O . PHE A 1 116 ? 2.598 -9.703 -21.938 1 97.56 116 PHE A O 1
ATOM 967 N N . LYS A 1 117 ? 2.312 -7.484 -21.719 1 95.25 117 LYS A N 1
ATOM 968 C CA . LYS A 1 117 ? 1.115 -7.441 -22.562 1 95.25 117 LYS A CA 1
ATOM 969 C C . LYS A 1 117 ? 1.396 -8 -23.953 1 95.25 117 LYS A C 1
ATOM 971 O O . LYS A 1 117 ? 0.58 -8.742 -24.516 1 95.25 117 LYS A O 1
ATOM 976 N N . ASN A 1 118 ? 2.531 -7.703 -24.516 1 94.44 118 ASN A N 1
ATOM 977 C CA . ASN A 1 118 ? 2.932 -8.203 -25.812 1 94.44 118 ASN A CA 1
ATOM 978 C C . ASN A 1 118 ? 3.057 -9.727 -25.828 1 94.44 118 ASN A C 1
ATOM 980 O O . ASN A 1 118 ? 2.631 -10.383 -26.766 1 94.44 118 ASN A O 1
ATOM 984 N N . ILE A 1 119 ? 3.621 -10.188 -24.766 1 93.12 119 ILE A N 1
ATOM 985 C CA . ILE A 1 119 ? 3.77 -11.641 -24.656 1 93.12 119 ILE A CA 1
ATOM 986 C C . ILE A 1 119 ? 2.393 -12.297 -24.641 1 93.12 119 ILE A C 1
ATOM 988 O O . ILE A 1 119 ? 2.148 -13.266 -25.359 1 93.12 119 ILE A O 1
ATOM 992 N N . ILE A 1 120 ? 1.504 -11.773 -23.875 1 92.06 120 ILE A N 1
ATOM 993 C CA . ILE A 1 120 ? 0.175 -12.352 -23.719 1 92.06 120 ILE A CA 1
ATOM 994 C C . ILE A 1 120 ? -0.578 -12.273 -25.047 1 92.06 120 ILE A C 1
ATOM 996 O O . ILE A 1 120 ? -1.163 -13.258 -25.5 1 92.06 120 ILE A O 1
ATOM 1000 N N . GLN A 1 121 ? -0.539 -11.234 -25.734 1 89.38 121 GLN A N 1
ATOM 1001 C CA . GLN A 1 121 ? -1.359 -10.977 -26.906 1 89.38 121 GLN A CA 1
ATOM 1002 C C . GLN A 1 121 ? -0.778 -11.656 -28.141 1 89.38 121 GLN A C 1
ATOM 1004 O O . GLN A 1 121 ? -1.521 -12.141 -29 1 89.38 121 GLN A O 1
ATOM 1009 N N . ASN A 1 122 ? 0.522 -11.789 -28.203 1 87.81 122 ASN A N 1
ATOM 1010 C CA . ASN A 1 122 ? 1.127 -12.219 -29.453 1 87.81 122 ASN A CA 1
ATOM 1011 C C . ASN A 1 122 ? 1.708 -13.625 -29.344 1 87.81 122 ASN A C 1
ATOM 1013 O O . ASN A 1 122 ? 1.896 -14.305 -30.359 1 87.81 122 ASN A O 1
ATOM 1017 N N . ASN A 1 123 ? 1.962 -13.938 -28.125 1 85.38 123 ASN A N 1
ATOM 1018 C CA . ASN A 1 123 ? 2.658 -15.219 -28.016 1 85.38 123 ASN A CA 1
ATOM 1019 C C . ASN A 1 123 ? 1.801 -16.25 -27.297 1 85.38 123 ASN A C 1
ATOM 1021 O O . ASN A 1 123 ? 1.966 -17.453 -27.5 1 85.38 123 ASN A O 1
ATOM 1025 N N . LEU A 1 124 ? 0.934 -15.844 -26.438 1 82 124 LEU A N 1
ATOM 1026 C CA . LEU A 1 124 ? 0.24 -16.797 -25.594 1 82 124 LEU A CA 1
ATOM 1027 C C . LEU A 1 124 ? -1.233 -16.906 -25.969 1 82 124 LEU A C 1
ATOM 1029 O O . LEU A 1 124 ? -1.976 -17.703 -25.391 1 82 124 LEU A O 1
ATOM 1033 N N . ARG A 1 125 ? -1.693 -16.234 -26.938 1 77.69 125 ARG A N 1
ATOM 1034 C CA . ARG A 1 125 ? -3.098 -16.344 -27.312 1 77.69 125 ARG A CA 1
ATOM 1035 C C . ARG A 1 125 ? -3.359 -17.656 -28.062 1 77.69 125 ARG A C 1
ATOM 1037 O O . ARG A 1 125 ? -2.707 -17.938 -29.062 1 77.69 125 ARG A O 1
ATOM 1044 N N . ILE A 1 126 ? -4.07 -18.641 -27.391 1 64.75 126 ILE A N 1
ATOM 1045 C CA . ILE A 1 126 ? -4.309 -20.016 -27.828 1 64.75 126 ILE A CA 1
ATOM 1046 C C . ILE A 1 126 ? -5.219 -2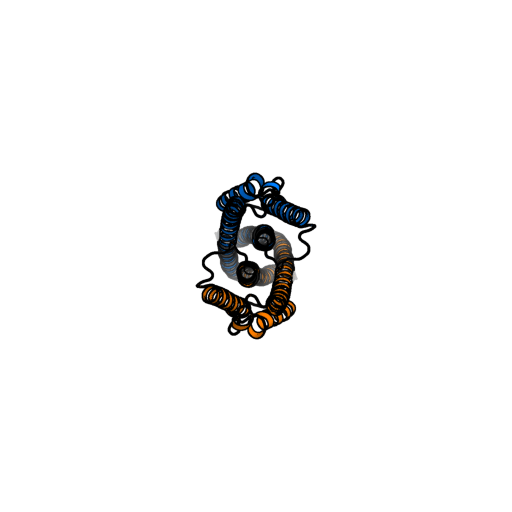0.016 -29.047 1 64.75 126 ILE A C 1
ATOM 1048 O O . ILE A 1 126 ? -5.457 -21.062 -29.656 1 64.75 126 ILE A O 1
ATOM 1052 N N . ALA A 1 127 ? -5.805 -18.938 -29.547 1 55.81 127 ALA A N 1
ATOM 1053 C CA . ALA A 1 127 ? -6.535 -19.234 -30.781 1 55.81 127 ALA A CA 1
ATOM 1054 C C . ALA A 1 127 ? -5.793 -20.266 -31.625 1 55.81 127 ALA A C 1
ATOM 1056 O O . ALA A 1 127 ? -6.402 -20.969 -32.438 1 55.81 127 ALA A O 1
ATOM 1057 N N . GLU A 1 128 ? -4.543 -20.688 -31.281 1 55.31 128 GLU A N 1
ATOM 1058 C CA . GLU A 1 128 ? -3.93 -21.688 -32.156 1 55.31 128 GLU A CA 1
ATOM 1059 C C . GLU A 1 128 ? -3.625 -22.969 -31.375 1 55.31 128 GLU A C 1
ATOM 1061 O O . GLU A 1 128 ? -2.48 -23.438 -31.344 1 55.31 128 GLU A O 1
ATOM 1066 N N . TYR A 1 129 ? -4.48 -23.5 -30.453 1 58.53 129 TYR A N 1
ATOM 1067 C CA . TYR A 1 129 ? -4.336 -24.719 -29.656 1 58.53 129 TYR A CA 1
ATOM 1068 C C . TYR A 1 129 ? -4.137 -25.938 -30.562 1 58.53 129 TYR A C 1
ATOM 1070 O O . TYR A 1 129 ? -3.479 -26.906 -30.172 1 58.53 129 TYR A O 1
ATOM 1078 N N . ALA A 1 130 ? -4.766 -25.672 -31.625 1 60.97 130 ALA A N 1
ATOM 1079 C CA . ALA A 1 130 ? -4.539 -26.719 -32.594 1 60.97 130 ALA A CA 1
ATOM 1080 C C . ALA A 1 130 ? -3.051 -26.984 -32.781 1 60.97 130 ALA A C 1
ATOM 1082 O O . ALA A 1 130 ? -2.654 -28.094 -33.188 1 60.97 130 ALA A O 1
ATOM 1083 N N . GLU A 1 131 ? -2.357 -25.938 -32.312 1 63.53 131 GLU A N 1
ATOM 1084 C CA . GLU A 1 131 ? -0.917 -26.094 -32.469 1 63.53 131 GLU A CA 1
ATOM 1085 C C . GLU A 1 131 ? -0.311 -26.875 -31.312 1 63.53 131 GLU A C 1
ATOM 1087 O O . GLU A 1 131 ? 0.776 -27.453 -31.438 1 63.53 131 GLU A O 1
ATOM 1092 N N . LEU A 1 132 ? -1.055 -26.938 -30.219 1 65.44 132 LEU A N 1
ATOM 1093 C CA . LEU A 1 132 ? -0.493 -27.609 -29.047 1 65.44 132 LEU A CA 1
ATOM 1094 C C . LEU A 1 132 ? -0.902 -29.078 -29 1 65.44 132 LEU A C 1
ATOM 1096 O O . LEU A 1 132 ? -0.144 -29.922 -28.516 1 65.44 132 LEU A O 1
ATOM 1100 N N . TYR A 1 133 ? -2.049 -29.344 -29.469 1 65.31 133 TYR A N 1
ATOM 1101 C CA . TYR A 1 133 ? -2.58 -30.703 -29.453 1 65.31 133 TYR A CA 1
ATOM 1102 C C . TYR A 1 133 ? -3.438 -30.969 -30.688 1 65.31 133 TYR A C 1
ATOM 1104 O O . TYR A 1 133 ? -4.184 -30.094 -31.125 1 65.31 133 TYR A O 1
ATOM 1112 N N . SER A 1 134 ? -3.039 -32.094 -31.328 1 64.75 134 SER A N 1
ATOM 1113 C CA . SER A 1 134 ? -3.932 -32.594 -32.344 1 64.75 134 SER A CA 1
ATOM 1114 C C . SER A 1 134 ? -4.277 -34.062 -32.094 1 64.75 134 SER A C 1
ATOM 1116 O O . SER A 1 134 ? -3.469 -34.812 -31.547 1 64.75 134 SER A O 1
ATOM 1118 N N . ASP A 1 135 ? -5.473 -34.438 -32.25 1 65.31 135 ASP A N 1
ATOM 1119 C CA . ASP A 1 135 ? -5.887 -35.812 -32.125 1 65.31 135 ASP A CA 1
ATOM 1120 C C . ASP A 1 135 ? -4.973 -36.75 -32.906 1 65.31 135 ASP A C 1
ATOM 1122 O O . ASP A 1 135 ? -4.734 -37.875 -32.5 1 65.31 135 ASP A O 1
ATOM 1126 N N . GLU A 1 136 ? -4.531 -36.281 -34 1 63.38 136 GLU A N 1
ATOM 1127 C CA . GLU A 1 136 ? -3.713 -37.125 -34.875 1 63.38 136 GLU A CA 1
ATOM 1128 C C . GLU A 1 136 ? -2.293 -37.25 -34.344 1 63.38 136 GLU A C 1
ATOM 1130 O O . GLU A 1 136 ? -1.734 -38.344 -34.344 1 63.38 136 GLU A O 1
ATOM 1135 N N . ALA A 1 137 ? -1.669 -36.219 -33.875 1 67.19 137 ALA A N 1
ATOM 1136 C CA . ALA A 1 137 ? -0.238 -36.219 -33.594 1 67.19 137 ALA A CA 1
ATOM 1137 C C . ALA A 1 137 ? 0.015 -36.219 -32.094 1 67.19 137 ALA A C 1
ATOM 1139 O O . ALA A 1 137 ? 1.131 -36.469 -31.641 1 67.19 137 ALA A O 1
ATOM 1140 N N . GLY A 1 138 ? -1.107 -36.094 -31.375 1 71.19 138 GLY A N 1
ATOM 1141 C CA . GLY A 1 138 ? -0.93 -36 -29.922 1 71.19 138 GLY A CA 1
ATOM 1142 C C . GLY A 1 138 ? -0.365 -34.656 -29.484 1 71.19 138 GLY A C 1
ATOM 1143 O O . GLY A 1 138 ? -0.711 -33.625 -30.047 1 71.19 138 GLY A O 1
ATOM 1144 N N . ILE A 1 139 ? 0.388 -34.625 -28.438 1 71.88 139 ILE A N 1
ATOM 1145 C CA . ILE A 1 139 ? 0.962 -33.406 -27.859 1 71.88 139 ILE A CA 1
ATOM 1146 C C . ILE A 1 139 ? 2.143 -32.938 -28.719 1 71.88 139 ILE A C 1
ATOM 1148 O O . ILE A 1 139 ? 3.018 -33.719 -29.062 1 71.88 139 ILE A O 1
ATOM 1152 N N . ASN A 1 140 ? 2.029 -31.703 -29.234 1 77.94 140 ASN A N 1
ATOM 1153 C CA . ASN A 1 140 ? 3.166 -31.078 -29.906 1 77.94 140 ASN A CA 1
ATOM 1154 C C . ASN A 1 140 ? 4.195 -30.578 -28.906 1 77.94 140 ASN A C 1
ATOM 1156 O O . ASN A 1 140 ? 4.117 -29.422 -28.469 1 77.94 140 ASN A O 1
ATOM 1160 N N . GLU A 1 141 ? 5.188 -31.359 -28.578 1 79 141 GLU A N 1
ATOM 1161 C CA . GLU A 1 141 ? 6.156 -31.078 -27.516 1 79 141 GLU A CA 1
ATOM 1162 C C . GLU A 1 141 ? 6.91 -29.781 -27.797 1 79 141 GLU A C 1
ATOM 1164 O O . GLU A 1 141 ? 7.191 -29 -26.875 1 79 141 GLU A O 1
ATOM 1169 N N . GLU A 1 142 ? 7.297 -29.547 -29.016 1 82.19 142 GLU A N 1
ATOM 1170 C CA . GLU A 1 142 ? 8.055 -28.344 -29.375 1 82.19 142 GLU A CA 1
ATOM 1171 C C . GLU A 1 142 ? 7.242 -27.078 -29.094 1 82.19 142 GLU A C 1
ATOM 1173 O O . GLU A 1 142 ? 7.766 -26.125 -28.547 1 82.19 142 GLU A O 1
ATOM 1178 N N . ASN A 1 143 ? 5.957 -27.109 -29.469 1 81.94 143 ASN A N 1
ATOM 1179 C CA . ASN A 1 143 ? 5.094 -25.953 -29.25 1 81.94 143 ASN A CA 1
ATOM 1180 C C . ASN A 1 143 ? 4.82 -25.734 -27.766 1 81.94 143 ASN A C 1
ATOM 1182 O O . ASN A 1 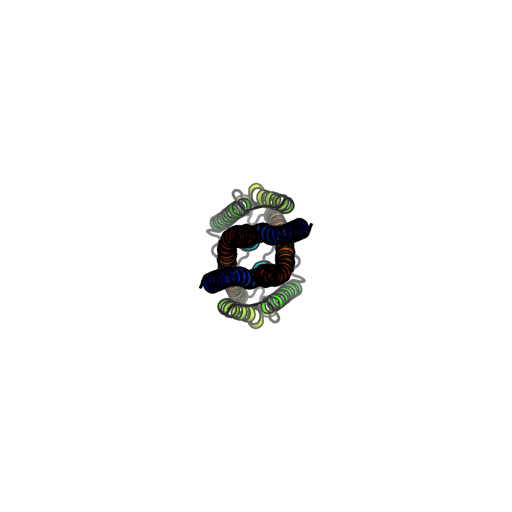143 ? 4.742 -24.594 -27.297 1 81.94 143 ASN A O 1
ATOM 1186 N N . VAL A 1 144 ? 4.656 -26.781 -27.047 1 82.81 144 VAL A N 1
ATOM 1187 C CA . VAL A 1 144 ? 4.43 -26.703 -25.609 1 82.81 144 VAL A CA 1
ATOM 1188 C C . VAL A 1 144 ? 5.645 -26.062 -24.938 1 82.81 144 VAL A C 1
ATOM 1190 O O . VAL A 1 144 ? 5.496 -25.203 -24.062 1 82.81 144 VAL A O 1
ATOM 1193 N N . LYS A 1 145 ? 6.836 -26.484 -25.328 1 84.56 145 LYS A N 1
ATOM 1194 C CA . LYS A 1 145 ? 8.062 -25.922 -24.766 1 84.56 145 LYS A CA 1
ATOM 1195 C C . LYS A 1 145 ? 8.172 -24.422 -25.078 1 84.56 145 LYS A C 1
ATOM 1197 O O . LYS A 1 145 ? 8.594 -23.641 -24.234 1 84.56 145 LYS A O 1
ATOM 1202 N N . ARG A 1 146 ? 7.828 -24.047 -26.266 1 86.06 146 ARG A N 1
ATOM 1203 C CA . ARG A 1 146 ? 7.852 -22.641 -26.672 1 86.06 146 ARG A CA 1
ATOM 1204 C C . ARG A 1 146 ? 6.852 -21.828 -25.859 1 86.06 146 ARG A C 1
ATOM 1206 O O . ARG A 1 146 ? 7.172 -20.734 -25.391 1 86.06 146 ARG A O 1
ATOM 1213 N N . TYR A 1 147 ? 5.668 -22.375 -25.703 1 86.69 147 TYR A N 1
ATOM 1214 C CA . TYR A 1 147 ? 4.629 -21.719 -24.906 1 86.69 147 TYR A CA 1
ATOM 1215 C C . TYR A 1 147 ? 5.074 -21.547 -23.453 1 86.69 147 TYR A C 1
ATOM 1217 O O . TYR A 1 147 ? 4.914 -20.484 -22.875 1 86.69 147 TYR A O 1
ATOM 1225 N N . ASN A 1 148 ? 5.664 -22.531 -22.969 1 88.38 148 ASN A N 1
ATOM 1226 C CA . ASN A 1 148 ? 6.168 -22.5 -21.609 1 88.38 148 ASN A CA 1
ATOM 1227 C C . ASN A 1 148 ? 7.258 -21.438 -21.438 1 88.38 148 ASN A C 1
ATOM 1229 O O . ASN A 1 148 ? 7.336 -20.781 -20.391 1 88.38 148 ASN A O 1
ATOM 1233 N N . ALA A 1 149 ? 8.086 -21.328 -22.422 1 91.12 149 ALA A N 1
ATOM 1234 C CA . ALA A 1 149 ? 9.141 -20.328 -22.359 1 91.12 149 ALA A CA 1
ATOM 1235 C C . ALA A 1 149 ? 8.547 -18.922 -22.281 1 91.12 149 ALA A C 1
ATOM 1237 O O . ALA A 1 149 ? 9.047 -18.062 -21.531 1 91.12 149 ALA A O 1
ATOM 1238 N N . TYR A 1 150 ? 7.508 -18.656 -23.031 1 92.19 150 TYR A N 1
ATOM 1239 C CA . TYR A 1 150 ? 6.84 -17.359 -23 1 92.19 150 TYR A CA 1
ATOM 1240 C C . TYR A 1 150 ? 6.172 -17.125 -21.641 1 92.19 150 TYR A C 1
ATOM 1242 O O . TYR A 1 150 ? 6.184 -16 -21.125 1 92.19 150 TYR A O 1
ATOM 1250 N N . ILE A 1 151 ? 5.559 -18.141 -21.078 1 93.44 151 ILE A N 1
ATOM 1251 C CA . ILE A 1 151 ? 4.938 -18.031 -19.766 1 93.44 151 ILE A CA 1
ATOM 1252 C C . ILE A 1 151 ? 5.988 -17.656 -18.734 1 93.44 151 ILE A C 1
ATOM 1254 O O . ILE A 1 151 ? 5.762 -16.766 -17.906 1 93.44 151 ILE A O 1
ATOM 1258 N N . GLU A 1 152 ? 7.125 -18.281 -18.828 1 94.81 152 GLU A N 1
ATOM 1259 C CA . GLU A 1 152 ? 8.195 -18 -17.875 1 94.81 152 GLU A CA 1
ATOM 1260 C C . GLU A 1 152 ? 8.688 -16.562 -18.031 1 94.81 152 GLU A C 1
ATOM 1262 O O . GLU A 1 152 ? 9.008 -15.898 -17.031 1 94.81 152 GLU A O 1
ATOM 1267 N N . ARG A 1 153 ? 8.766 -16.078 -19.203 1 95.94 153 ARG A N 1
ATOM 1268 C CA . ARG A 1 153 ? 9.141 -14.695 -19.422 1 95.94 153 ARG A CA 1
ATOM 1269 C C . ARG A 1 153 ? 8.102 -13.742 -18.844 1 95.94 153 ARG A C 1
ATOM 1271 O O . ARG A 1 153 ? 8.453 -12.727 -18.234 1 95.94 153 ARG A O 1
ATOM 1278 N N . ALA A 1 154 ? 6.848 -14.055 -19.094 1 96.88 154 ALA A N 1
ATOM 1279 C CA . ALA A 1 154 ? 5.762 -13.25 -18.562 1 96.88 154 ALA A CA 1
ATOM 1280 C C . ALA A 1 154 ? 5.797 -13.227 -17.031 1 96.88 154 ALA A C 1
ATOM 1282 O O . ALA A 1 154 ? 5.594 -12.18 -16.406 1 96.88 154 ALA A O 1
ATOM 1283 N N . ILE A 1 155 ? 6.055 -14.375 -16.406 1 97.25 155 ILE A N 1
ATOM 1284 C CA . ILE A 1 155 ? 6.188 -14.461 -14.961 1 97.25 155 ILE A CA 1
ATOM 1285 C C . ILE A 1 155 ? 7.355 -13.594 -14.492 1 97.25 155 ILE A C 1
ATOM 1287 O O . ILE A 1 155 ? 7.258 -12.914 -13.477 1 97.25 155 ILE A O 1
ATOM 1291 N N . GLY A 1 156 ? 8.422 -13.641 -15.25 1 97.5 156 GLY A N 1
ATOM 1292 C CA . GLY A 1 156 ? 9.555 -12.773 -14.945 1 97.5 156 GLY A CA 1
ATOM 1293 C C . GLY A 1 156 ? 9.195 -11.305 -14.953 1 97.5 156 GLY A C 1
ATOM 1294 O O . GLY A 1 156 ? 9.664 -10.539 -14.109 1 97.5 156 GLY A O 1
ATOM 1295 N N . ASP A 1 157 ? 8.438 -10.867 -15.922 1 97.5 157 ASP A N 1
ATOM 1296 C CA . ASP A 1 157 ? 7.957 -9.484 -15.969 1 97.5 157 ASP A CA 1
ATOM 1297 C C . ASP A 1 157 ? 7.129 -9.148 -14.734 1 97.5 157 ASP A C 1
ATOM 1299 O O . ASP A 1 157 ? 7.254 -8.055 -14.172 1 97.5 157 ASP A O 1
ATOM 1303 N N . LEU A 1 158 ? 6.211 -10.047 -14.312 1 98.38 158 LEU A N 1
ATOM 1304 C CA . LEU A 1 158 ? 5.391 -9.828 -13.125 1 98.38 158 LEU A CA 1
ATOM 1305 C C . LEU A 1 158 ? 6.262 -9.688 -11.883 1 98.38 158 LEU A C 1
ATOM 1307 O O . LEU A 1 158 ? 5.977 -8.859 -11.008 1 98.38 158 LEU A O 1
ATOM 1311 N N . ASP A 1 159 ? 7.379 -10.461 -11.789 1 98.12 159 ASP A N 1
ATOM 1312 C CA . ASP A 1 159 ? 8.32 -10.344 -10.68 1 98.12 159 ASP A CA 1
ATOM 1313 C C . ASP A 1 159 ? 8.945 -8.953 -10.633 1 98.12 159 ASP A C 1
ATOM 1315 O O . ASP A 1 159 ? 9.023 -8.344 -9.562 1 98.12 159 ASP A O 1
ATOM 1319 N N . LYS A 1 160 ? 9.336 -8.523 -11.781 1 98.19 160 LYS A N 1
ATOM 1320 C CA . LYS A 1 160 ? 9.938 -7.191 -11.852 1 98.19 160 LYS A CA 1
ATOM 1321 C C . LYS A 1 160 ? 8.914 -6.113 -11.508 1 98.19 160 LYS A C 1
ATOM 1323 O O . LYS A 1 160 ? 9.234 -5.141 -10.82 1 98.19 160 LYS A O 1
ATOM 1328 N N . LEU A 1 161 ? 7.734 -6.246 -12 1 98.31 161 LEU A N 1
ATOM 1329 C CA . LEU A 1 161 ? 6.676 -5.289 -11.695 1 98.31 161 LEU A CA 1
ATOM 1330 C C . LEU A 1 161 ? 6.387 -5.254 -10.195 1 98.31 161 LEU A C 1
ATOM 1332 O O . LEU A 1 161 ? 6.211 -4.18 -9.617 1 98.31 161 LEU A O 1
ATOM 1336 N N . SER A 1 162 ? 6.297 -6.43 -9.539 1 98.5 162 SER A N 1
ATOM 1337 C CA . SER A 1 162 ? 6.109 -6.484 -8.094 1 98.5 162 SER A CA 1
ATOM 1338 C C . SER A 1 162 ? 7.238 -5.766 -7.363 1 98.5 162 SER A C 1
ATOM 1340 O O . SER A 1 162 ? 6.988 -4.969 -6.457 1 98.5 162 SER A O 1
ATOM 1342 N N . GLN A 1 163 ? 8.469 -5.992 -7.801 1 98 163 GLN A N 1
ATOM 1343 C CA . GLN A 1 163 ? 9.625 -5.348 -7.188 1 98 163 GLN A CA 1
ATOM 1344 C C . GLN A 1 163 ? 9.547 -3.83 -7.316 1 98 163 GLN A C 1
ATOM 1346 O O . GLN A 1 163 ? 9.875 -3.104 -6.379 1 98 163 GLN A O 1
ATOM 1351 N N . ILE A 1 164 ? 9.156 -3.375 -8.453 1 97.75 164 ILE A N 1
ATOM 1352 C CA . ILE A 1 164 ? 9 -1.943 -8.688 1 97.75 164 ILE A CA 1
ATOM 1353 C C . ILE A 1 164 ? 7.949 -1.374 -7.734 1 97.75 164 ILE A C 1
ATOM 1355 O O . ILE A 1 164 ? 8.125 -0.285 -7.184 1 97.75 164 ILE A O 1
ATOM 1359 N N . GLN A 1 165 ? 6.773 -2.1 -7.504 1 97.94 165 GLN A N 1
ATOM 1360 C CA . GLN A 1 165 ? 5.758 -1.62 -6.57 1 97.94 165 GLN A CA 1
ATOM 1361 C C . GLN A 1 165 ? 6.332 -1.448 -5.172 1 97.94 165 GLN A C 1
ATOM 1363 O O . GLN A 1 165 ? 6.039 -0.464 -4.488 1 97.94 165 GLN A O 1
ATOM 1368 N N . LEU A 1 166 ? 7.203 -2.375 -4.746 1 97.75 166 LEU A N 1
ATOM 1369 C CA . LEU A 1 166 ? 7.809 -2.301 -3.424 1 97.75 166 LEU A CA 1
ATOM 1370 C C . LEU A 1 166 ? 8.758 -1.111 -3.328 1 97.75 166 LEU A C 1
ATOM 1372 O O . LEU A 1 166 ? 8.758 -0.388 -2.33 1 97.75 166 LEU A O 1
ATOM 1376 N N . GLU A 1 167 ? 9.516 -0.926 -4.402 1 97.31 167 GLU A N 1
ATOM 1377 C CA . GLU A 1 167 ? 10.469 0.181 -4.414 1 97.31 167 GLU A CA 1
ATOM 1378 C C . GLU A 1 167 ? 9.75 1.527 -4.406 1 97.31 167 GLU A C 1
ATOM 1380 O O . GLU A 1 167 ? 10.094 2.416 -3.623 1 97.31 167 GLU A O 1
ATOM 1385 N N . GLU A 1 168 ? 8.773 1.65 -5.25 1 96.38 168 GLU A N 1
ATOM 1386 C CA . GLU A 1 168 ? 7.996 2.883 -5.297 1 96.38 168 GLU A CA 1
ATOM 1387 C C . GLU A 1 168 ? 7.227 3.102 -4 1 96.38 168 GLU A C 1
ATOM 1389 O O . GLU A 1 168 ? 7.07 4.238 -3.549 1 96.38 168 GLU A O 1
ATOM 1394 N N . GLY A 1 169 ? 6.672 1.986 -3.471 1 96.62 169 GLY A N 1
ATOM 1395 C CA . GLY A 1 169 ? 6.012 2.096 -2.18 1 96.62 169 GLY A CA 1
ATOM 1396 C C . GLY A 1 169 ? 6.93 2.582 -1.078 1 96.62 169 GLY A C 1
ATOM 1397 O O . GLY A 1 169 ? 6.527 3.387 -0.235 1 96.62 169 GLY A O 1
ATOM 1398 N N . LYS A 1 170 ? 8.125 2.141 -1.085 1 96.06 170 LYS A N 1
ATOM 1399 C CA . LYS A 1 170 ? 9.125 2.561 -0.103 1 96.06 170 LYS A CA 1
ATOM 1400 C C . LYS A 1 170 ? 9.445 4.047 -0.248 1 96.06 170 LYS A C 1
ATOM 1402 O O . LYS A 1 170 ? 9.555 4.762 0.748 1 96.06 170 LYS A O 1
ATOM 1407 N N . ILE A 1 171 ? 9.602 4.469 -1.483 1 95.5 171 ILE A N 1
ATOM 1408 C CA . ILE A 1 171 ? 9.867 5.875 -1.761 1 95.5 171 ILE A CA 1
ATOM 1409 C C . ILE A 1 171 ? 8.711 6.73 -1.249 1 95.5 171 ILE A C 1
ATOM 1411 O O . ILE A 1 171 ? 8.93 7.758 -0.601 1 95.5 171 ILE A O 1
ATOM 1415 N N . LEU A 1 172 ? 7.473 6.293 -1.497 1 95.19 172 LEU A N 1
ATOM 1416 C CA . LEU A 1 172 ? 6.289 7.008 -1.034 1 95.19 172 LEU A CA 1
ATOM 1417 C C . LEU A 1 172 ? 6.258 7.078 0.489 1 95.19 172 LEU A C 1
ATOM 1419 O O . LEU A 1 172 ? 5.977 8.133 1.06 1 95.19 172 LEU A O 1
ATOM 1423 N N . ALA A 1 173 ? 6.57 5.961 1.137 1 94.75 173 ALA A N 1
ATOM 1424 C CA . ALA A 1 173 ? 6.582 5.895 2.596 1 94.75 173 ALA A CA 1
ATOM 1425 C C . ALA A 1 173 ? 7.652 6.816 3.178 1 94.75 173 ALA A C 1
ATOM 1427 O O . ALA A 1 173 ? 7.398 7.547 4.137 1 94.75 173 ALA A O 1
ATOM 1428 N N . MET A 1 174 ? 8.836 6.859 2.566 1 94.81 174 MET A N 1
ATOM 1429 C CA . MET A 1 174 ? 9.945 7.668 3.053 1 94.81 174 MET A CA 1
ATOM 1430 C C . MET A 1 174 ? 9.664 9.156 2.854 1 94.81 174 MET A C 1
ATOM 1432 O O . MET A 1 174 ? 9.914 9.961 3.748 1 94.81 174 MET A O 1
ATOM 1436 N N . ASN A 1 175 ? 9.164 9.469 1.696 1 95.31 175 ASN A N 1
ATOM 1437 C CA . ASN A 1 175 ? 8.805 10.859 1.434 1 95.31 175 ASN A CA 1
ATOM 1438 C C . ASN A 1 175 ? 7.707 11.344 2.377 1 95.31 175 ASN A C 1
ATOM 1440 O O . ASN A 1 175 ? 7.766 12.469 2.879 1 95.31 175 ASN A O 1
ATOM 1444 N N . SER A 1 176 ? 6.719 10.492 2.564 1 96.06 176 SER A N 1
ATOM 1445 C CA . SER A 1 176 ? 5.637 10.852 3.477 1 96.06 176 SER A CA 1
ATOM 1446 C C . SER A 1 176 ? 6.145 11 4.906 1 96.06 176 SER A C 1
ATOM 1448 O O . SER A 1 176 ? 5.699 11.891 5.637 1 96.06 176 SER A O 1
ATOM 1450 N N . ASP A 1 177 ? 7.086 10.211 5.277 1 94.94 177 ASP A N 1
ATOM 1451 C CA . ASP A 1 177 ? 7.711 10.312 6.594 1 94.94 177 ASP A CA 1
ATOM 1452 C C . ASP A 1 177 ? 8.477 11.633 6.738 1 94.94 177 ASP A C 1
ATOM 1454 O O . ASP A 1 177 ? 8.453 12.25 7.805 1 94.94 177 ASP A O 1
ATOM 1458 N N . ARG A 1 178 ? 9.109 12.047 5.723 1 96.19 178 ARG A N 1
ATOM 1459 C CA . ARG A 1 178 ? 9.82 13.32 5.719 1 96.19 178 ARG A CA 1
ATOM 1460 C C . ARG A 1 178 ? 8.844 14.492 5.867 1 96.19 178 ARG A C 1
ATOM 1462 O O . ARG A 1 178 ? 9.094 15.422 6.637 1 96.19 178 ARG A O 1
ATOM 1469 N N . VAL A 1 179 ? 7.75 14.43 5.141 1 96.06 179 VAL A N 1
ATOM 1470 C CA . VAL A 1 179 ? 6.734 15.477 5.211 1 96.06 179 VAL A CA 1
ATOM 1471 C C . VAL A 1 179 ? 6.148 15.539 6.621 1 96.06 179 VAL A C 1
ATOM 1473 O O . VAL A 1 179 ? 5.988 16.625 7.184 1 96.06 179 VAL A O 1
ATOM 1476 N N . VAL A 1 180 ? 5.875 14.383 7.211 1 96.12 180 VAL A N 1
ATOM 1477 C CA . VAL A 1 180 ? 5.328 14.305 8.562 1 96.12 180 VAL A CA 1
ATOM 1478 C C . VAL A 1 180 ? 6.324 14.898 9.555 1 96.12 180 VAL A C 1
ATOM 1480 O O . VAL A 1 180 ? 5.957 15.734 10.383 1 96.12 180 VAL A O 1
ATOM 1483 N N . ASN A 1 181 ? 7.598 14.578 9.469 1 94.38 181 ASN A N 1
ATOM 1484 C CA . ASN A 1 181 ? 8.625 15.047 10.391 1 94.38 181 ASN A CA 1
ATOM 1485 C C . ASN A 1 181 ? 8.852 16.547 10.266 1 94.38 181 ASN A C 1
ATOM 1487 O O . ASN A 1 181 ? 8.984 17.25 11.273 1 94.38 181 ASN A O 1
ATOM 1491 N N . ARG A 1 182 ? 8.906 16.984 9.062 1 93.69 182 ARG A N 1
ATOM 1492 C CA . ARG A 1 182 ? 9.031 18.422 8.836 1 93.69 182 ARG A CA 1
ATOM 1493 C C . ARG A 1 182 ? 7.848 19.172 9.43 1 93.69 182 ARG A C 1
ATOM 1495 O O . ARG A 1 182 ? 8.023 20.234 10.031 1 93.69 182 ARG A O 1
ATOM 1502 N N . SER A 1 183 ? 6.695 18.562 9.258 1 94.69 183 SER A N 1
ATOM 1503 C CA . SER A 1 183 ? 5.477 19.188 9.766 1 94.69 183 SER A CA 1
ATOM 1504 C C . SER A 1 183 ? 5.488 19.266 11.289 1 94.69 183 SER A C 1
ATOM 1506 O O . SER A 1 183 ? 5.016 20.234 11.875 1 94.69 183 SER A O 1
ATOM 1508 N N . LYS A 1 184 ? 6.086 18.281 11.945 1 92.94 184 LYS A N 1
ATOM 1509 C CA . LYS A 1 184 ? 6.203 18.266 13.398 1 92.94 184 LYS A CA 1
ATOM 1510 C C . LYS A 1 184 ? 7.152 19.359 13.891 1 92.94 184 LYS A C 1
ATOM 1512 O O . LYS A 1 184 ? 6.883 20.016 14.891 1 92.94 184 LYS A O 1
ATOM 1517 N N . ILE A 1 185 ? 8.203 19.578 13.172 1 94 185 ILE A N 1
ATOM 1518 C CA . ILE A 1 185 ? 9.172 20.625 13.508 1 94 185 ILE A CA 1
ATOM 1519 C C . ILE A 1 185 ? 8.516 21.984 13.406 1 94 185 ILE A C 1
ATOM 1521 O O . ILE A 1 185 ? 8.641 22.812 14.305 1 94 185 ILE A O 1
ATOM 1525 N N . TRP A 1 186 ? 7.762 22.234 12.375 1 93.44 186 TRP A N 1
ATOM 1526 C CA . TRP A 1 186 ? 7.086 23.5 12.156 1 93.44 186 TRP A CA 1
ATOM 1527 C C . TRP A 1 186 ? 6.039 23.75 13.234 1 93.44 186 TRP A C 1
ATOM 1529 O O . TRP A 1 186 ? 5.84 24.891 13.656 1 93.44 186 TRP A O 1
ATOM 1539 N N . ALA A 1 187 ? 5.383 22.656 13.57 1 92.5 187 ALA A N 1
ATOM 1540 C CA . ALA A 1 187 ? 4.379 22.766 14.625 1 92.5 187 ALA A CA 1
ATOM 1541 C C . ALA A 1 187 ? 5.016 23.234 15.938 1 92.5 187 ALA A C 1
ATOM 1543 O O . ALA A 1 187 ? 4.434 24.031 16.672 1 92.5 187 ALA A O 1
ATOM 1544 N N . GLN A 1 188 ? 6.188 22.812 16.266 1 91.62 188 GLN A N 1
ATOM 1545 C CA . GLN A 1 188 ? 6.906 23.219 17.469 1 91.62 188 GLN A CA 1
ATOM 1546 C C . GLN A 1 188 ? 7.293 24.703 17.406 1 91.62 188 GLN A C 1
ATOM 1548 O O . GLN A 1 188 ? 7.199 25.406 18.406 1 91.62 188 GLN A O 1
ATOM 1553 N N . PHE A 1 189 ? 7.688 25.125 16.266 1 93 189 PHE A N 1
ATOM 1554 C CA . PHE A 1 189 ? 8.016 26.531 16.078 1 93 189 PHE A CA 1
ATOM 1555 C C . PHE A 1 189 ? 6.785 27.422 16.281 1 93 189 PHE A C 1
ATOM 1557 O O . PHE A 1 189 ? 6.887 28.516 16.828 1 93 189 PHE A O 1
ATOM 1564 N N . GLU A 1 190 ? 5.711 26.906 15.828 1 94.56 190 GLU A N 1
ATOM 1565 C CA . GLU A 1 190 ? 4.477 27.656 16 1 94.56 190 GLU A CA 1
ATOM 1566 C C . GLU A 1 190 ? 4.16 27.859 17.484 1 94.56 190 GLU A C 1
ATOM 1568 O O . GLU A 1 190 ? 3.74 28.938 17.891 1 94.56 190 GLU A O 1
ATOM 1573 N N . VAL A 1 191 ? 4.41 26.875 18.344 1 93.75 191 VAL A N 1
ATOM 1574 C CA . VAL A 1 191 ? 4.168 26.984 19.766 1 93.75 191 VAL A CA 1
ATOM 1575 C C . VAL A 1 191 ? 5.07 28.062 20.375 1 93.75 191 VAL A C 1
ATOM 1577 O O . VAL A 1 191 ? 4.617 28.891 21.156 1 93.75 191 VAL A O 1
ATOM 1580 N N . ALA A 1 192 ? 6.32 28.094 19.938 1 94 192 ALA A N 1
ATOM 1581 C CA . ALA A 1 192 ? 7.258 29.109 20.406 1 94 192 ALA A CA 1
ATOM 1582 C C . ALA A 1 192 ? 6.781 30.516 20.016 1 94 192 ALA A C 1
ATOM 1584 O O . ALA A 1 192 ? 6.805 31.438 20.828 1 94 192 ALA A O 1
ATOM 1585 N N . ALA A 1 193 ? 6.309 30.609 18.766 1 94.5 193 ALA A N 1
ATOM 1586 C CA . ALA A 1 193 ? 5.809 31.891 18.266 1 94.5 193 ALA A CA 1
ATOM 1587 C C . ALA A 1 193 ? 4.582 32.344 19.047 1 94.5 193 ALA A C 1
ATOM 1589 O O . ALA A 1 193 ? 4.434 33.531 19.359 1 94.5 193 ALA A O 1
ATOM 1590 N N . LEU A 1 194 ? 3.707 31.438 19.422 1 94.69 194 LEU A N 1
ATOM 1591 C CA . LEU A 1 194 ? 2.492 31.734 20.172 1 94.69 194 LEU A CA 1
ATOM 1592 C C . LEU A 1 194 ? 2.824 32.219 21.578 1 94.69 194 LEU A C 1
ATOM 1594 O O . LEU A 1 194 ? 2.197 33.156 22.078 1 94.69 194 LEU A O 1
ATOM 1598 N N . ILE A 1 195 ? 3.826 31.625 22.234 1 95.06 195 ILE A N 1
ATOM 1599 C CA . ILE A 1 195 ? 4.254 32.031 23.562 1 95.06 195 ILE A CA 1
ATOM 1600 C C . ILE A 1 195 ? 4.82 33.469 23.516 1 95.06 195 ILE A C 1
ATOM 1602 O O . ILE A 1 195 ? 4.469 34.312 24.344 1 95.06 195 ILE A O 1
ATOM 1606 N N . ILE A 1 196 ? 5.656 33.781 22.547 1 94.38 196 ILE A N 1
ATOM 1607 C CA . ILE A 1 196 ? 6.219 35.094 22.375 1 94.38 196 ILE A CA 1
ATOM 1608 C C . ILE A 1 196 ? 5.094 36.094 22.125 1 94.38 196 ILE A C 1
ATOM 1610 O O . ILE A 1 196 ? 5.086 37.188 22.719 1 94.38 196 ILE A O 1
ATOM 1614 N N . LEU A 1 197 ? 4.164 35.688 21.266 1 93.44 197 LEU A N 1
ATOM 1615 C CA . LEU A 1 197 ? 3.016 36.531 20.969 1 93.44 197 LEU A CA 1
ATOM 1616 C C . LEU A 1 197 ? 2.221 36.844 22.234 1 93.44 197 LEU A C 1
ATOM 1618 O O . LEU A 1 197 ? 1.84 38 22.469 1 93.44 197 LEU A O 1
ATOM 1622 N N . LEU A 1 198 ? 2.018 35.875 23.125 1 92.44 198 LEU A N 1
ATOM 1623 C CA . LEU A 1 198 ? 1.292 36.031 24.375 1 92.44 198 LEU A CA 1
ATOM 1624 C C . LEU A 1 198 ? 2.014 37.031 25.297 1 92.44 198 LEU A C 1
ATOM 1626 O O . LEU A 1 198 ? 1.396 37.938 25.828 1 92.44 198 LEU A O 1
ATOM 1630 N N . VAL A 1 199 ? 3.312 36.906 25.391 1 92.44 199 VAL A N 1
ATOM 1631 C CA . VAL A 1 199 ? 4.125 37.781 26.25 1 92.44 199 VAL A CA 1
ATOM 1632 C C . VAL A 1 199 ? 4.082 39.219 25.734 1 92.44 199 VAL A C 1
ATOM 1634 O O . VAL A 1 199 ? 3.852 40.125 26.516 1 92.44 199 VAL A O 1
ATOM 1637 N N . VAL A 1 200 ? 4.234 39.375 24.453 1 89.12 200 VAL A N 1
ATOM 1638 C CA . VAL A 1 200 ? 4.258 40.719 23.859 1 89.12 200 VAL A CA 1
ATOM 1639 C C . VAL A 1 200 ? 2.896 41.375 24.047 1 89.12 200 VAL A C 1
ATOM 1641 O O . VAL A 1 200 ? 2.82 42.562 24.391 1 89.12 200 VAL A O 1
ATOM 1644 N N . ILE A 1 201 ? 1.829 40.656 23.859 1 87.88 201 ILE A N 1
ATOM 1645 C CA . ILE A 1 201 ? 0.476 41.188 23.969 1 87.88 201 ILE A CA 1
ATOM 1646 C C . ILE A 1 201 ? 0.212 41.625 25.406 1 87.88 201 ILE A C 1
ATOM 1648 O O . ILE A 1 201 ? -0.318 42.719 25.641 1 87.88 201 ILE A O 1
ATOM 1652 N N . TYR A 1 202 ? 0.669 40.906 26.406 1 88 202 TYR A N 1
ATOM 1653 C CA . TYR A 1 202 ? 0.416 41.219 27.797 1 88 202 TYR A CA 1
ATOM 1654 C C . TYR A 1 202 ? 1.283 42.406 28.25 1 88 202 TYR A C 1
ATOM 1656 O O . TYR A 1 202 ? 0.856 43.219 29.062 1 88 202 TYR A O 1
ATOM 1664 N N . LEU A 1 203 ? 2.426 42.531 27.672 1 86.94 203 LEU A N 1
ATOM 1665 C CA . LEU A 1 203 ? 3.256 43.719 27.938 1 86.94 203 LEU A CA 1
ATOM 1666 C C . LEU A 1 203 ? 2.6 44.969 27.391 1 86.94 203 LEU A C 1
ATOM 1668 O O . LEU A 1 203 ? 2.633 46.031 28.031 1 86.94 203 LEU A O 1
ATOM 1672 N N . LEU A 1 204 ? 1.969 44.812 26.234 1 83.25 204 LEU A N 1
ATOM 1673 C CA . LEU A 1 204 ? 1.29 45.938 25.609 1 83.25 204 LEU A CA 1
ATOM 1674 C C . LEU A 1 204 ? 0.099 46.406 26.453 1 83.25 204 LEU A C 1
ATOM 1676 O O . LEU A 1 204 ? -0.127 47.594 26.625 1 83.25 204 LEU A O 1
ATOM 1680 N N . ILE A 1 205 ? -0.577 45.469 27 1 82.19 205 ILE A N 1
ATOM 1681 C CA . ILE A 1 205 ? -1.762 45.75 27.797 1 82.19 205 ILE A CA 1
ATOM 1682 C C . ILE A 1 205 ? -1.344 46.375 29.125 1 82.19 205 ILE A C 1
ATOM 1684 O O . ILE A 1 205 ? -1.967 47.344 29.578 1 82.19 205 ILE A O 1
ATOM 1688 N N . TYR A 1 206 ? -0.22 45.969 29.734 1 79.81 206 TYR A N 1
ATOM 1689 C CA . TYR A 1 206 ? 0.235 46.469 31.031 1 79.81 206 TYR A CA 1
ATOM 1690 C C . TYR A 1 206 ? 0.916 47.812 30.891 1 79.81 206 TYR A C 1
ATOM 1692 O O . TYR A 1 206 ? 0.755 48.688 31.766 1 79.81 206 TYR A O 1
ATOM 1700 N N . THR A 1 207 ? 1.758 48.094 29.969 1 73.12 207 THR A N 1
ATOM 1701 C CA . THR A 1 207 ? 2.469 49.344 29.812 1 73.12 207 THR A CA 1
ATOM 1702 C C . THR A 1 207 ? 1.513 50.469 29.391 1 73.12 207 THR A C 1
ATOM 1704 O O . THR A 1 207 ? 1.751 51.625 29.672 1 73.12 207 THR A O 1
ATOM 1707 N N . SER A 1 208 ? 0.53 50.156 28.594 1 62.66 208 SER A N 1
ATOM 1708 C CA . SER A 1 208 ? -0.42 51.219 28.297 1 62.66 208 SER A CA 1
ATOM 1709 C C . SER A 1 208 ? -0.987 51.812 29.578 1 62.66 208 SER A C 1
ATOM 1711 O O . SER A 1 208 ? -1.421 52.969 29.594 1 62.66 208 SER A O 1
ATOM 1713 N N . LYS A 1 209 ? -0.974 51.156 30.656 1 56.38 209 LYS A N 1
ATOM 1714 C CA . LYS A 1 209 ? -1.385 51.719 31.953 1 56.38 209 LYS A CA 1
ATOM 1715 C C . LYS A 1 209 ? -0.367 52.719 32.469 1 56.38 209 LYS A C 1
ATOM 1717 O O . LYS A 1 209 ? -0.74 53.719 33.094 1 56.38 209 LYS A O 1
ATOM 1722 N N . ARG A 1 210 ? 0.87 52.438 32.312 1 51.41 210 ARG A N 1
ATOM 1723 C CA . ARG A 1 210 ? 1.825 53.281 33 1 51.41 210 ARG A CA 1
ATOM 1724 C C . ARG A 1 210 ? 1.95 54.625 32.312 1 51.41 210 ARG A C 1
ATOM 1726 O O . ARG A 1 210 ? 2.256 55.625 32.969 1 51.41 210 ARG A O 1
ATOM 1733 N N . ILE A 1 211 ? 1.804 54.75 31.141 1 44.25 211 ILE A N 1
ATOM 1734 C CA . ILE A 1 211 ? 1.987 56.031 30.5 1 44.25 211 ILE A CA 1
ATOM 1735 C C . ILE A 1 211 ? 0.895 57 30.953 1 44.25 211 ILE A C 1
ATOM 1737 O O . ILE A 1 211 ? 1.133 58.188 31.078 1 44.25 211 ILE A O 1
ATOM 1741 N N . ASN A 1 212 ? -0.201 56.438 31.234 1 41.5 212 ASN A N 1
ATOM 1742 C CA . ASN A 1 212 ? -1.197 57.406 31.672 1 41.5 212 ASN A CA 1
ATOM 1743 C C . ASN A 1 212 ? -0.939 57.875 33.094 1 41.5 212 ASN A C 1
ATOM 1745 O O . ASN A 1 212 ? -1.259 59 33.469 1 41.5 212 ASN A O 1
ATOM 1749 N N . ASP A 1 213 ? -0.389 57.062 33.969 1 41.53 213 ASP A N 1
ATOM 1750 C CA . ASP A 1 213 ? -0.247 57.531 35.312 1 41.53 213 ASP A CA 1
ATOM 1751 C C . ASP A 1 213 ? 0.889 58.562 35.438 1 41.53 213 ASP A C 1
ATOM 1753 O O . ASP A 1 213 ? 0.841 59.469 36.281 1 41.53 213 ASP A O 1
ATOM 1757 N N . ASP A 1 214 ? 1.958 58.469 34.719 1 37.31 214 ASP A N 1
ATOM 1758 C CA . ASP A 1 214 ? 3.025 59.438 34.938 1 37.31 214 ASP A CA 1
ATOM 1759 C C . ASP A 1 214 ? 2.635 60.812 34.406 1 37.31 214 ASP A C 1
ATOM 1761 O O . ASP A 1 214 ? 3.365 61.781 34.625 1 37.31 214 ASP A O 1
ATOM 1765 N N . ILE A 1 215 ? 1.74 60.906 33.469 1 34.41 215 ILE A N 1
ATOM 1766 C CA . ILE A 1 215 ? 1.426 62.281 33 1 34.41 215 ILE A CA 1
ATOM 1767 C C . ILE A 1 215 ? 0.405 62.906 33.938 1 34.41 215 ILE A C 1
ATOM 1769 O O . ILE A 1 215 ? 0.098 64.125 33.812 1 34.41 215 ILE A O 1
ATOM 1773 N N . VAL A 1 216 ? -0.324 62.156 34.875 1 35.12 216 VAL A N 1
ATOM 1774 C CA . VAL A 1 216 ? -1.026 62.969 35.875 1 35.12 216 VAL A CA 1
ATOM 1775 C C . VAL A 1 216 ? -0.133 63.156 37.094 1 35.12 216 VAL A C 1
ATOM 1777 O O . VAL A 1 216 ? 0.571 62.25 37.5 1 35.12 216 VAL A O 1
ATOM 1780 N N . MET B 1 1 ? -14.438 57.062 37.75 1 53.03 1 MET B N 1
ATOM 1781 C CA . MET B 1 1 ? -15.383 56.312 36.938 1 53.03 1 MET B CA 1
ATOM 1782 C C . MET B 1 1 ? -14.805 56.031 35.562 1 53.03 1 MET B C 1
ATOM 1784 O O . MET B 1 1 ? -14.922 54.906 35.031 1 53.03 1 MET B O 1
ATOM 1788 N N . ALA B 1 2 ? -14.18 56.938 34.875 1 59.03 2 ALA B N 1
ATOM 1789 C CA . ALA B 1 2 ? -13.578 56.812 33.562 1 59.03 2 ALA B CA 1
ATOM 1790 C C . ALA B 1 2 ? -12.375 55.875 33.594 1 59.03 2 ALA B C 1
ATOM 1792 O O . ALA B 1 2 ? -12.195 55.062 32.688 1 59.03 2 ALA B O 1
ATOM 1793 N N . ALA B 1 3 ? -11.617 55.938 34.5 1 63.16 3 ALA B N 1
ATOM 1794 C CA . ALA B 1 3 ? -10.461 55.062 34.688 1 63.16 3 ALA B CA 1
ATOM 1795 C C . ALA B 1 3 ? -10.891 53.594 34.875 1 63.16 3 ALA B C 1
ATOM 1797 O O . ALA B 1 3 ? -10.234 52.688 34.375 1 63.16 3 ALA B O 1
ATOM 1798 N N . ASP B 1 4 ? -11.977 53.312 35.531 1 65.06 4 ASP B N 1
ATOM 1799 C CA . ASP B 1 4 ? -12.539 52 35.75 1 65.06 4 ASP B CA 1
ATOM 1800 C C . ASP B 1 4 ? -13.07 51.375 34.469 1 65.06 4 ASP B C 1
ATOM 1802 O O . ASP B 1 4 ? -12.875 50.188 34.188 1 65.06 4 ASP B O 1
ATOM 1806 N N . LYS B 1 5 ? -13.562 52.219 33.656 1 73.94 5 LYS B N 1
ATOM 1807 C CA . LYS B 1 5 ? -14.109 51.781 32.375 1 73.94 5 LYS B CA 1
ATOM 1808 C C . LYS B 1 5 ? -13 51.375 31.422 1 73.94 5 LYS B C 1
ATOM 1810 O O . LYS B 1 5 ? -13.148 50.375 30.672 1 73.94 5 LYS B O 1
ATOM 1815 N N . SER B 1 6 ? -11.992 52.094 31.469 1 72.81 6 SER B N 1
ATOM 1816 C CA . SER B 1 6 ? -10.852 51.781 30.609 1 72.81 6 SER B CA 1
ATOM 1817 C C . SER B 1 6 ? -10.18 50.469 31.031 1 72.81 6 SER B C 1
ATOM 1819 O O . SER B 1 6 ? -9.789 49.656 30.188 1 72.81 6 SER B O 1
ATOM 1821 N N . LYS B 1 7 ? -10.102 50.344 32.344 1 78.31 7 LYS B N 1
ATOM 1822 C CA . LYS B 1 7 ? -9.531 49.125 32.875 1 78.31 7 LYS B CA 1
ATOM 1823 C C . LYS B 1 7 ? -10.398 47.906 32.5 1 78.31 7 LYS B C 1
ATOM 1825 O O . LYS B 1 7 ? -9.883 46.844 32.188 1 78.31 7 LYS B O 1
ATOM 1830 N N . HIS B 1 8 ? -11.594 48.031 32.5 1 80.12 8 HIS B N 1
ATOM 1831 C CA . HIS B 1 8 ? -12.547 47 32.156 1 80.12 8 HIS B CA 1
ATOM 1832 C C . HIS B 1 8 ? -12.469 46.625 30.688 1 80.12 8 HIS B C 1
ATOM 1834 O O . HIS B 1 8 ? -12.531 45.438 30.328 1 80.12 8 HIS B O 1
ATOM 1840 N N . ARG B 1 9 ? -12.289 47.562 29.844 1 79.44 9 ARG B N 1
ATOM 1841 C CA . ARG B 1 9 ? -12.18 47.312 28.406 1 79.44 9 ARG B CA 1
ATOM 1842 C C . ARG B 1 9 ? -10.891 46.594 28.078 1 79.44 9 ARG B C 1
ATOM 1844 O O . ARG B 1 9 ? -10.883 45.656 27.25 1 79.44 9 ARG B O 1
ATOM 1851 N N . LYS B 1 10 ? -9.867 47.031 28.812 1 78.94 10 LYS B N 1
ATOM 1852 C CA . LYS B 1 10 ? -8.578 46.375 28.609 1 78.94 10 LYS B CA 1
ATOM 1853 C C . LYS B 1 10 ? -8.625 44.906 29.047 1 78.94 10 LYS B C 1
ATOM 1855 O O . LYS B 1 10 ? -8.07 44.031 28.375 1 78.94 10 LYS B O 1
ATOM 1860 N N . PHE B 1 11 ? -9.273 44.781 30.125 1 82.88 11 PHE B N 1
ATOM 1861 C CA . PHE B 1 11 ? -9.414 43.406 30.641 1 82.88 11 PHE B CA 1
ATOM 1862 C C . PHE B 1 11 ? -10.227 42.562 29.688 1 82.88 11 PHE B C 1
ATOM 1864 O O . PHE B 1 11 ? -9.875 41.406 29.422 1 82.88 11 PHE B O 1
ATOM 1871 N N . LYS B 1 12 ? -11.219 43.062 29.109 1 86.31 12 LYS B N 1
ATOM 1872 C CA . LYS B 1 12 ? -12.055 42.344 28.156 1 86.31 12 LYS B CA 1
ATOM 1873 C C . LYS B 1 12 ? -11.273 41.969 26.906 1 86.31 12 LYS B C 1
ATOM 1875 O O . LYS B 1 12 ? -11.367 40.844 26.406 1 86.31 12 LYS B O 1
ATOM 1880 N N . ILE B 1 13 ? -10.461 42.875 26.453 1 85.81 13 ILE B N 1
ATOM 1881 C CA . ILE B 1 13 ? -9.656 42.625 25.266 1 85.81 13 ILE B CA 1
ATOM 1882 C C . ILE B 1 13 ? -8.602 41.562 25.531 1 85.81 13 ILE B C 1
ATOM 1884 O O . ILE B 1 13 ? -8.352 40.688 24.703 1 85.81 13 ILE B O 1
ATOM 1888 N N . ALA B 1 14 ? -8.047 41.688 26.75 1 86 14 ALA B N 1
ATOM 1889 C CA . ALA B 1 14 ? -7.051 40.688 27.141 1 86 14 ALA B CA 1
ATOM 1890 C C . ALA B 1 14 ? -7.645 39.281 27.141 1 86 14 ALA B C 1
ATOM 1892 O O . ALA B 1 14 ? -7 38.344 26.688 1 86 14 ALA B O 1
ATOM 1893 N N . ILE B 1 15 ? -8.828 39.219 27.578 1 90.44 15 ILE B N 1
ATOM 1894 C CA . ILE B 1 15 ? -9.5 37.938 27.641 1 90.44 15 ILE B CA 1
ATOM 1895 C C . ILE B 1 15 ? -9.758 37.406 26.234 1 90.44 15 ILE B C 1
ATOM 1897 O O . ILE B 1 15 ? -9.492 36.25 25.938 1 90.44 15 ILE B O 1
ATOM 1901 N N . ILE B 1 16 ? -10.242 38.219 25.344 1 90 16 ILE B N 1
ATOM 1902 C CA . ILE B 1 16 ? -10.539 37.844 23.969 1 90 16 ILE B CA 1
ATOM 1903 C C . ILE B 1 16 ? -9.266 37.375 23.281 1 90 16 ILE B C 1
ATOM 1905 O O . ILE B 1 16 ? -9.258 36.312 22.609 1 90 16 ILE B O 1
ATOM 1909 N N . LEU B 1 17 ? -8.203 38.062 23.516 1 91.12 17 LEU B N 1
ATOM 1910 C CA . LEU B 1 17 ? -6.93 37.719 22.875 1 91.12 17 LEU B CA 1
ATOM 1911 C C . LEU B 1 17 ? -6.398 36.406 23.406 1 91.12 17 LEU B C 1
ATOM 1913 O O . LEU B 1 17 ? -5.898 35.594 22.641 1 91.12 17 LEU B O 1
ATOM 1917 N N . THR B 1 18 ? -6.539 36.219 24.672 1 92.12 18 THR B N 1
ATOM 1918 C CA . THR B 1 18 ? -6.074 35 25.281 1 92.12 18 THR B CA 1
ATOM 1919 C C . THR B 1 18 ? -6.855 33.781 24.75 1 92.12 18 THR B C 1
ATOM 1921 O O . THR B 1 18 ? -6.277 32.75 24.438 1 92.12 18 THR B O 1
ATOM 1924 N N . ILE B 1 19 ? -8.102 33.969 24.594 1 93.81 19 ILE B N 1
ATOM 1925 C CA . ILE B 1 19 ? -8.953 32.875 24.078 1 93.81 19 ILE B CA 1
ATOM 1926 C C . ILE B 1 19 ? -8.539 32.562 22.641 1 93.81 19 ILE B C 1
ATOM 1928 O O . ILE B 1 19 ? -8.43 31.391 22.281 1 93.81 19 ILE B O 1
ATOM 1932 N N . LEU B 1 20 ? -8.297 33.531 21.844 1 94.12 20 LEU B N 1
ATOM 1933 C CA . LEU B 1 20 ? -7.887 33.344 20.453 1 94.12 20 LEU B CA 1
ATOM 1934 C C . LEU B 1 20 ? -6.566 32.594 20.375 1 94.12 20 LEU B C 1
ATOM 1936 O O . LEU B 1 20 ? -6.418 31.672 19.578 1 94.12 20 LEU B O 1
ATOM 1940 N N . ILE B 1 21 ? -5.66 32.938 21.234 1 93.5 21 ILE B N 1
ATOM 1941 C CA . ILE B 1 21 ? -4.355 32.281 21.234 1 93.5 21 ILE B CA 1
ATOM 1942 C C . ILE B 1 21 ? -4.504 30.812 21.688 1 93.5 21 ILE B C 1
ATOM 1944 O O . ILE B 1 21 ? -3.854 29.922 21.156 1 93.5 21 ILE B O 1
ATOM 1948 N N . PHE B 1 22 ? -5.363 30.641 22.594 1 94.56 22 PHE B N 1
ATOM 1949 C CA . PHE B 1 22 ? -5.609 29.281 23.078 1 94.56 22 PHE B CA 1
ATOM 1950 C C . PHE B 1 22 ? -6.258 28.438 21.984 1 94.56 22 PHE B C 1
ATOM 1952 O O . PHE B 1 22 ? -5.977 27.234 21.875 1 94.56 22 PHE B O 1
ATOM 1959 N N . LEU B 1 23 ? -7.094 29.062 21.219 1 95 23 LEU B N 1
ATOM 1960 C CA . LEU B 1 23 ? -7.699 28.359 20.078 1 95 23 LEU B CA 1
ATOM 1961 C C . LEU B 1 23 ? -6.637 27.938 19.078 1 95 23 LEU B C 1
ATOM 1963 O O . LEU B 1 23 ? -6.648 26.797 18.594 1 95 23 LEU B O 1
ATOM 1967 N N . ILE B 1 24 ? -5.738 28.812 18.797 1 95.19 24 ILE B N 1
ATOM 1968 C CA . ILE B 1 24 ? -4.668 28.516 17.859 1 95.19 24 ILE B CA 1
ATOM 1969 C C . ILE B 1 24 ? -3.756 27.438 18.422 1 95.19 24 ILE B C 1
ATOM 1971 O O . ILE B 1 24 ? -3.295 26.562 17.688 1 95.19 24 ILE B O 1
ATOM 1975 N N . PHE B 1 25 ? -3.543 27.516 19.672 1 94.75 25 PHE B N 1
ATOM 1976 C CA . PHE B 1 25 ? -2.729 26.5 20.328 1 94.75 25 PHE B CA 1
ATOM 1977 C C . PHE B 1 25 ? -3.41 25.141 20.281 1 94.75 25 PHE B C 1
ATOM 1979 O O . PHE B 1 25 ? -2.76 24.125 20.031 1 94.75 25 PHE B O 1
ATOM 1986 N N . GLY B 1 26 ? -4.68 25.094 20.594 1 94.62 26 GLY B N 1
ATOM 1987 C CA . GLY B 1 26 ? -5.438 23.859 20.469 1 94.62 26 GLY B CA 1
ATOM 1988 C C . GLY B 1 26 ? -5.379 23.25 19.094 1 94.62 26 GLY B C 1
ATOM 1989 O O . GLY B 1 26 ? -5.211 22.031 18.938 1 94.62 26 GLY B O 1
ATOM 1990 N N . LYS B 1 27 ? -5.516 24.062 18.125 1 95.06 27 LYS B N 1
ATOM 1991 C CA . LYS B 1 27 ? -5.375 23.625 16.75 1 95.06 27 LYS B CA 1
ATOM 1992 C C . LYS B 1 27 ? -3.988 23.047 16.5 1 95.06 27 LYS B C 1
ATOM 1994 O O . LYS B 1 27 ? -3.85 22.031 15.789 1 95.06 27 LYS B O 1
ATOM 1999 N N . ASN B 1 28 ? -3.01 23.688 17.047 1 94.75 28 ASN B N 1
ATOM 2000 C CA . ASN B 1 28 ? -1.639 23.203 16.922 1 94.75 28 ASN B CA 1
ATOM 2001 C C . ASN B 1 28 ? -1.475 21.812 17.531 1 94.75 28 ASN B C 1
ATOM 2003 O O . ASN B 1 28 ? -0.82 20.953 16.953 1 94.75 28 ASN B O 1
ATOM 2007 N N . LEU B 1 29 ? -2.072 21.562 18.656 1 94.81 29 LEU B N 1
ATOM 2008 C CA . LEU B 1 29 ? -2.023 20.25 19.297 1 94.81 29 LEU B CA 1
ATOM 2009 C C . LEU B 1 29 ? -2.701 19.203 18.422 1 94.81 29 LEU B C 1
ATOM 2011 O O . LEU B 1 29 ? -2.172 18.094 18.25 1 94.81 29 LEU B O 1
ATOM 2015 N N . LEU B 1 30 ? -3.836 19.562 17.891 1 94.56 30 LEU B N 1
ATOM 2016 C CA . LEU B 1 30 ? -4.566 18.656 17.016 1 94.56 30 LEU B CA 1
ATOM 2017 C C . LEU B 1 30 ? -3.752 18.344 15.766 1 94.56 30 LEU B C 1
ATOM 2019 O O . LEU B 1 30 ? -3.721 17.188 15.312 1 94.56 30 LEU B O 1
ATOM 2023 N N . GLU B 1 31 ? -3.154 19.328 15.273 1 95.5 31 GLU B N 1
ATOM 2024 C CA . GLU B 1 31 ? -2.326 19.172 14.078 1 95.5 31 GLU B CA 1
ATOM 2025 C C . GLU B 1 31 ? -1.199 18.172 14.312 1 95.5 31 GLU B C 1
ATOM 2027 O O . GLU B 1 31 ? -0.956 17.297 13.477 1 95.5 31 GLU B O 1
ATOM 2032 N N . ARG B 1 32 ? -0.57 18.25 15.367 1 94.56 32 ARG B N 1
ATOM 2033 C CA . ARG B 1 32 ? 0.52 17.344 15.695 1 94.56 32 ARG B CA 1
ATOM 2034 C C . ARG B 1 32 ? 0.016 15.898 15.812 1 94.56 32 ARG B C 1
ATOM 2036 O O . ARG B 1 32 ? 0.662 14.969 15.32 1 94.56 32 ARG B O 1
ATOM 2043 N N . ARG B 1 33 ? -1.068 15.82 16.422 1 95.38 33 ARG B N 1
ATOM 2044 C CA . ARG B 1 33 ? -1.677 14.5 16.547 1 95.38 33 ARG B CA 1
ATOM 2045 C C . ARG B 1 33 ? -2.029 13.93 15.172 1 95.38 33 ARG B C 1
ATOM 2047 O O . ARG B 1 33 ? -1.793 12.75 14.906 1 95.38 33 ARG B O 1
ATOM 2054 N N . ASN B 1 34 ? -2.58 14.758 14.352 1 95.75 34 ASN B N 1
ATOM 2055 C CA . ASN B 1 34 ? -2.967 14.328 13.016 1 95.75 34 ASN B CA 1
ATOM 2056 C C . ASN B 1 34 ? -1.757 13.898 12.188 1 95.75 34 ASN B C 1
ATOM 2058 O O . ASN B 1 34 ? -1.798 12.875 11.508 1 95.75 34 ASN B O 1
ATOM 2062 N N . PHE B 1 35 ? -0.697 14.602 12.242 1 95.5 35 PHE B N 1
ATOM 2063 C CA . PHE B 1 35 ? 0.512 14.25 11.508 1 95.5 35 PHE B CA 1
ATOM 2064 C C . PHE B 1 35 ? 1.072 12.922 12.008 1 95.5 35 PHE B C 1
ATOM 2066 O O . PHE B 1 35 ? 1.511 12.086 11.211 1 95.5 35 PHE B O 1
ATOM 2073 N N . ASN B 1 36 ? 1.011 12.688 13.312 1 95 36 ASN B N 1
ATOM 2074 C CA . ASN B 1 36 ? 1.471 11.422 13.867 1 95 36 ASN B CA 1
ATOM 2075 C C . ASN B 1 36 ? 0.628 10.25 13.367 1 95 36 ASN B C 1
ATOM 2077 O O . ASN B 1 36 ? 1.166 9.203 13.008 1 95 36 ASN B O 1
ATOM 2081 N N . GLU B 1 37 ? -0.631 10.492 13.383 1 95.25 37 GLU B N 1
ATOM 2082 C CA . GLU B 1 37 ? -1.548 9.461 12.906 1 95.25 37 GLU B CA 1
ATOM 2083 C C . GLU B 1 37 ? -1.29 9.125 11.438 1 95.25 37 GLU B C 1
ATOM 2085 O O . GLU B 1 37 ? -1.278 7.953 11.055 1 95.25 37 GLU B O 1
ATOM 2090 N N . LEU B 1 38 ? -1.051 10.109 10.641 1 96.19 38 LEU B N 1
ATOM 2091 C CA . LEU B 1 38 ? -0.769 9.898 9.227 1 96.19 38 LEU B CA 1
ATOM 2092 C C . LEU B 1 38 ? 0.562 9.172 9.039 1 96.19 38 LEU B C 1
ATOM 2094 O O . LEU B 1 38 ? 0.676 8.289 8.188 1 96.19 38 LEU B O 1
ATOM 2098 N N . GLY B 1 39 ? 1.529 9.555 9.812 1 95.12 39 GLY B N 1
ATOM 2099 C CA . GLY B 1 39 ? 2.809 8.867 9.758 1 95.12 39 GLY B CA 1
ATOM 2100 C C . GLY B 1 39 ? 2.701 7.379 10.055 1 95.12 39 GLY B C 1
ATOM 2101 O O . GLY B 1 39 ? 3.24 6.555 9.32 1 95.12 39 GLY B O 1
ATOM 2102 N N . ASP B 1 40 ? 1.975 7.016 11.07 1 94.62 40 ASP B N 1
ATOM 2103 C CA . ASP B 1 40 ? 1.758 5.625 11.453 1 94.62 40 ASP B CA 1
ATOM 2104 C C . ASP B 1 40 ? 1.014 4.859 10.359 1 94.62 40 ASP B C 1
ATOM 2106 O O . ASP B 1 40 ? 1.318 3.697 10.094 1 94.62 40 ASP B O 1
ATOM 2110 N N . SER B 1 41 ? 0.07 5.535 9.781 1 94.62 41 SER B N 1
ATOM 2111 C CA . SER B 1 41 ? -0.716 4.914 8.719 1 94.62 41 SER B CA 1
ATOM 2112 C C . SER B 1 41 ? 0.148 4.594 7.508 1 94.62 41 SER B C 1
ATOM 2114 O O . SER B 1 41 ? -0.043 3.562 6.855 1 94.62 41 SER B O 1
ATOM 2116 N N . PHE B 1 42 ? 1.078 5.414 7.199 1 94.75 42 PHE B N 1
ATOM 2117 C CA . PHE B 1 42 ? 1.96 5.168 6.066 1 94.75 42 PHE B CA 1
ATOM 2118 C C . PHE B 1 42 ? 2.85 3.957 6.324 1 94.75 42 PHE B C 1
ATOM 2120 O O . PHE B 1 42 ? 3.059 3.131 5.434 1 94.75 42 PHE B O 1
ATOM 2127 N N . ILE B 1 43 ? 3.381 3.83 7.504 1 93.44 43 ILE B N 1
ATOM 2128 C CA . ILE B 1 43 ? 4.211 2.691 7.875 1 93.44 43 ILE B CA 1
ATOM 2129 C C . ILE B 1 43 ? 3.402 1.401 7.758 1 93.44 43 ILE B C 1
ATOM 2131 O O . ILE B 1 43 ? 3.871 0.417 7.18 1 93.44 43 ILE B O 1
ATOM 2135 N N . SER B 1 44 ? 2.221 1.474 8.242 1 95.12 44 SER B N 1
ATOM 2136 C CA . SER B 1 44 ? 1.342 0.31 8.172 1 95.12 44 SER B CA 1
ATOM 2137 C C . SER B 1 44 ? 1.015 -0.045 6.723 1 95.12 44 SER B C 1
ATOM 2139 O O . SER B 1 44 ? 0.976 -1.223 6.363 1 95.12 44 SER B O 1
ATOM 2141 N N . PHE B 1 45 ? 0.819 0.95 5.93 1 95.31 45 PHE B N 1
ATOM 2142 C CA . PHE B 1 45 ? 0.508 0.727 4.523 1 95.31 45 PHE B CA 1
ATOM 2143 C C . PHE B 1 45 ? 1.653 0.007 3.822 1 95.31 45 PHE B C 1
ATOM 2145 O O . PHE B 1 45 ? 1.431 -0.958 3.088 1 95.31 45 PHE B O 1
ATOM 2152 N N . TYR B 1 46 ? 2.818 0.404 4.059 1 96.5 46 TYR B N 1
ATOM 2153 C CA . TYR B 1 46 ? 3.963 -0.201 3.387 1 96.5 46 TYR B CA 1
ATOM 2154 C C . TYR B 1 46 ? 4.289 -1.562 3.988 1 96.5 46 TYR B C 1
ATOM 2156 O O . TYR B 1 46 ? 4.324 -2.57 3.277 1 96.5 46 TYR B O 1
ATOM 2164 N N . GLU B 1 47 ? 4.43 -1.69 5.324 1 95.94 47 GLU B N 1
ATOM 2165 C CA . GLU B 1 47 ? 4.961 -2.867 6.004 1 95.94 47 GLU B CA 1
ATOM 2166 C C . GLU B 1 47 ? 3.887 -3.939 6.172 1 95.94 47 GLU B C 1
ATOM 2168 O O . GLU B 1 47 ? 4.164 -5.133 6.031 1 95.94 47 GLU B O 1
ATOM 2173 N N . ASP B 1 48 ? 2.658 -3.416 6.418 1 97.31 48 ASP B N 1
ATOM 2174 C CA . ASP B 1 48 ? 1.652 -4.391 6.836 1 97.31 48 ASP B CA 1
ATOM 2175 C C . ASP B 1 48 ? 0.69 -4.703 5.691 1 97.31 48 ASP B C 1
ATOM 2177 O O . ASP B 1 48 ? -0.091 -5.652 5.773 1 97.31 48 ASP B O 1
ATOM 2181 N N . ARG B 1 49 ? 0.692 -3.889 4.629 1 96.94 49 ARG B N 1
ATOM 2182 C CA . ARG B 1 49 ? -0.243 -4.133 3.537 1 96.94 49 ARG B CA 1
ATOM 2183 C C . ARG B 1 49 ? 0.499 -4.449 2.242 1 96.94 49 ARG B C 1
ATOM 2185 O O . ARG B 1 49 ? 0.437 -5.574 1.745 1 96.94 49 ARG B O 1
ATOM 2192 N N . LEU B 1 50 ? 1.333 -3.51 1.743 1 97.5 50 LEU B N 1
ATOM 2193 C CA . LEU B 1 50 ? 1.996 -3.672 0.453 1 97.5 50 LEU B CA 1
ATOM 2194 C C . LEU B 1 50 ? 3.014 -4.809 0.505 1 97.5 50 LEU B C 1
ATOM 2196 O O . LEU B 1 50 ? 3.037 -5.668 -0.379 1 97.5 50 LEU B O 1
ATOM 2200 N N . MET B 1 51 ? 3.906 -4.824 1.517 1 97.31 51 MET B N 1
ATOM 2201 C CA . MET B 1 51 ? 4.891 -5.895 1.657 1 97.31 51 MET B CA 1
ATOM 2202 C C . MET B 1 51 ? 4.207 -7.254 1.737 1 97.31 51 MET B C 1
ATOM 2204 O O . MET B 1 51 ? 4.656 -8.219 1.111 1 97.31 51 MET B O 1
ATOM 2208 N N . VAL B 1 52 ? 3.15 -7.309 2.463 1 98 52 VAL B N 1
ATOM 2209 C CA . VAL B 1 52 ? 2.43 -8.562 2.666 1 98 52 VAL B CA 1
ATOM 2210 C C . VAL B 1 52 ? 1.834 -9.039 1.342 1 98 52 VAL B C 1
ATOM 2212 O O . VAL B 1 52 ? 1.893 -10.227 1.017 1 98 52 VAL B O 1
ATOM 2215 N N . GLU B 1 53 ? 1.23 -8.125 0.567 1 97.94 53 GLU B N 1
ATOM 2216 C CA . GLU B 1 53 ? 0.713 -8.484 -0.749 1 97.94 53 GLU B CA 1
ATOM 2217 C C . GLU B 1 53 ? 1.81 -9.078 -1.629 1 97.94 53 GLU B C 1
ATOM 2219 O O . GLU B 1 53 ? 1.559 -10.008 -2.404 1 97.94 53 GLU B O 1
ATOM 2224 N N . SER B 1 54 ? 2.998 -8.516 -1.509 1 98.19 54 SER B N 1
ATOM 2225 C CA . SER B 1 54 ? 4.129 -9.055 -2.258 1 98.19 54 SER B CA 1
ATOM 2226 C C . SER B 1 54 ? 4.508 -10.445 -1.769 1 98.19 54 SER B C 1
ATOM 2228 O O . SER B 1 54 ? 4.867 -11.312 -2.568 1 98.19 54 SER B O 1
ATOM 2230 N N . TYR B 1 55 ? 4.465 -10.695 -0.423 1 98.38 55 TYR B N 1
ATOM 2231 C CA . TYR B 1 55 ? 4.691 -12.031 0.105 1 98.38 55 TYR B CA 1
ATOM 2232 C C . TYR B 1 55 ? 3.688 -13.023 -0.47 1 98.38 55 TYR B C 1
ATOM 2234 O O . TYR B 1 55 ? 4.059 -14.125 -0.88 1 98.38 55 TYR B O 1
ATOM 2242 N N . ILE B 1 56 ? 2.43 -12.602 -0.468 1 98.38 56 ILE B N 1
ATOM 2243 C CA . ILE B 1 56 ? 1.351 -13.445 -0.962 1 98.38 56 ILE B CA 1
ATOM 2244 C C . ILE B 1 56 ? 1.627 -13.844 -2.41 1 98.38 56 ILE B C 1
ATOM 2246 O O . ILE B 1 56 ? 1.509 -15.016 -2.775 1 98.38 56 ILE B O 1
ATOM 2250 N N . PHE B 1 57 ? 2.031 -12.891 -3.201 1 98.38 57 PHE B N 1
ATOM 2251 C CA . PHE B 1 57 ? 2.385 -13.133 -4.594 1 98.38 57 PHE B CA 1
ATOM 2252 C C . PHE B 1 57 ? 3.521 -14.141 -4.699 1 98.38 57 PHE B C 1
ATOM 2254 O O . PHE B 1 57 ? 3.414 -15.133 -5.422 1 98.38 57 PHE B O 1
ATOM 2261 N N . SER B 1 58 ? 4.582 -13.945 -3.965 1 98.19 58 SER B N 1
ATOM 2262 C CA . SER B 1 58 ? 5.75 -14.82 -4.004 1 98.19 58 SER B CA 1
ATOM 2263 C C . SER B 1 58 ? 5.406 -16.234 -3.527 1 98.19 58 SER B C 1
ATOM 2265 O O . SER B 1 58 ? 5.848 -17.219 -4.117 1 98.19 58 SER B O 1
ATOM 2267 N N . ILE B 1 59 ? 4.68 -16.312 -2.508 1 98.38 59 ILE B N 1
ATOM 2268 C CA . ILE B 1 59 ? 4.258 -17.594 -1.974 1 98.38 59 ILE B CA 1
ATOM 2269 C C . ILE B 1 59 ? 3.418 -18.344 -3.014 1 98.38 59 ILE B C 1
ATOM 2271 O O . ILE B 1 59 ? 3.619 -19.531 -3.244 1 98.38 59 ILE B O 1
ATOM 2275 N N . SER B 1 60 ? 2.432 -17.594 -3.592 1 98.06 60 SER B N 1
ATOM 2276 C CA . SER B 1 60 ? 1.571 -18.188 -4.605 1 98.06 60 SER B CA 1
ATOM 2277 C C . SER B 1 60 ? 2.391 -18.781 -5.75 1 98.06 60 SER B C 1
ATOM 2279 O O . SER B 1 60 ? 2.135 -19.891 -6.191 1 98.06 60 SER B O 1
ATOM 2281 N N . GLU B 1 61 ? 3.371 -18.047 -6.207 1 97.38 61 GLU B N 1
ATOM 2282 C CA . GLU B 1 61 ? 4.234 -18.531 -7.281 1 97.38 61 GLU B CA 1
ATOM 2283 C C . GLU B 1 61 ? 4.926 -19.844 -6.887 1 97.38 61 GLU B C 1
ATOM 2285 O O . GLU B 1 61 ? 4.922 -20.812 -7.652 1 97.38 61 GLU B O 1
ATOM 2290 N N . LYS B 1 62 ? 5.488 -19.859 -5.727 1 96.12 62 LYS B N 1
ATOM 2291 C CA . LYS B 1 62 ? 6.191 -21.047 -5.25 1 96.12 62 LYS B CA 1
ATOM 2292 C C . LYS B 1 62 ? 5.242 -22.234 -5.109 1 96.12 62 LYS B C 1
ATOM 2294 O O . LYS B 1 62 ? 5.598 -23.375 -5.445 1 96.12 62 LYS B O 1
ATOM 2299 N N . LEU B 1 63 ? 3.996 -22 -4.656 1 95.62 63 LEU B N 1
ATOM 2300 C CA . LEU B 1 63 ? 3 -23.062 -4.523 1 95.62 63 LEU B CA 1
ATOM 2301 C C . LEU B 1 63 ? 2.66 -23.656 -5.883 1 95.62 63 LEU B C 1
ATOM 2303 O O . LEU B 1 63 ? 2.568 -24.875 -6.023 1 95.62 63 LEU B O 1
ATOM 2307 N N . PHE B 1 64 ? 2.506 -22.797 -6.832 1 94.19 64 PHE B N 1
ATOM 2308 C CA . PHE B 1 64 ? 2.174 -23.297 -8.164 1 94.19 64 PHE B CA 1
ATOM 2309 C C . PHE B 1 64 ? 3.346 -24.062 -8.766 1 94.19 64 PHE B C 1
ATOM 2311 O O . PHE B 1 64 ? 3.146 -25.031 -9.5 1 94.19 64 PHE B O 1
ATOM 2318 N N . ARG B 1 65 ? 4.547 -23.625 -8.484 1 92.31 65 ARG B N 1
ATOM 2319 C CA . ARG B 1 65 ? 5.715 -24.359 -8.953 1 92.31 65 ARG B CA 1
ATOM 2320 C C . ARG B 1 65 ? 5.77 -25.75 -8.328 1 92.31 65 ARG B C 1
ATOM 2322 O O . ARG B 1 65 ? 6.09 -26.734 -9.008 1 92.31 65 ARG B O 1
ATOM 2329 N N . ILE B 1 66 ? 5.438 -25.844 -7.109 1 90.19 66 ILE B N 1
ATOM 2330 C CA . ILE B 1 66 ? 5.332 -27.141 -6.453 1 90.19 66 ILE B CA 1
ATOM 2331 C C . ILE B 1 66 ? 4.262 -27.984 -7.141 1 90.19 66 ILE B C 1
ATOM 2333 O O . ILE B 1 66 ? 4.469 -29.156 -7.41 1 90.19 66 ILE B O 1
ATOM 2337 N N . LYS B 1 67 ? 3.131 -27.406 -7.402 1 89.62 67 LYS B N 1
ATOM 2338 C CA . LYS B 1 67 ? 2.023 -28.109 -8.047 1 89.62 67 LYS B CA 1
ATOM 2339 C C . LYS B 1 67 ? 2.445 -28.688 -9.391 1 89.62 67 LYS B C 1
ATOM 2341 O O . LYS B 1 67 ? 2.098 -29.812 -9.727 1 89.62 67 LYS B O 1
ATOM 2346 N N . LEU B 1 68 ? 3.182 -27.938 -10.141 1 88.88 68 LEU B N 1
ATOM 2347 C CA . LEU B 1 68 ? 3.672 -28.375 -11.438 1 88.88 68 LEU B CA 1
ATOM 2348 C C . LEU B 1 68 ? 4.586 -29.594 -11.289 1 88.88 68 LEU B C 1
ATOM 2350 O O . LEU B 1 68 ? 4.52 -30.531 -12.078 1 88.88 68 LEU B O 1
ATOM 2354 N N . LEU B 1 69 ? 5.418 -29.562 -10.281 1 84.38 69 LEU B N 1
ATOM 2355 C CA . LEU B 1 69 ? 6.359 -30.656 -10.039 1 84.38 69 LEU B CA 1
ATOM 2356 C C . LEU B 1 69 ? 5.633 -31.906 -9.547 1 84.38 69 LEU B C 1
ATOM 2358 O O . LEU B 1 69 ? 5.922 -33 -9.992 1 84.38 69 LEU B O 1
ATOM 2362 N N . VAL B 1 70 ? 4.707 -31.734 -8.664 1 82 70 VAL B N 1
ATOM 2363 C CA . VAL B 1 70 ? 3.965 -32.844 -8.062 1 82 70 VAL B CA 1
ATOM 2364 C C . VAL B 1 70 ? 3.127 -33.531 -9.133 1 82 70 VAL B C 1
ATOM 2366 O O . VAL B 1 70 ? 2.965 -34.781 -9.102 1 82 70 VAL B O 1
ATOM 2369 N N . ASN B 1 71 ? 2.617 -32.812 -10.078 1 79.12 71 ASN B N 1
ATOM 2370 C CA . ASN B 1 71 ? 1.756 -33.375 -11.117 1 79.12 71 ASN B CA 1
ATOM 2371 C C . ASN B 1 71 ? 2.568 -34 -12.242 1 79.12 71 ASN B C 1
ATOM 2373 O O . ASN B 1 71 ? 2.004 -34.562 -13.188 1 79.12 71 ASN B O 1
ATOM 2377 N N . HIS B 1 72 ? 3.789 -34.156 -12.07 1 68.06 72 HIS B N 1
ATOM 2378 C CA . HIS B 1 72 ? 4.691 -34.812 -13.016 1 68.06 72 HIS B CA 1
ATOM 2379 C C . HIS B 1 72 ? 4.461 -34.312 -14.438 1 68.06 72 HIS B C 1
ATOM 2381 O O . HIS B 1 72 ? 4.348 -35.125 -15.367 1 68.06 72 HIS B O 1
ATOM 2387 N N . CYS B 1 73 ? 4.32 -33.094 -14.477 1 63.47 73 CYS B N 1
ATOM 2388 C CA . CYS B 1 73 ? 4.102 -32.562 -15.812 1 63.47 73 CYS B CA 1
ATOM 2389 C C . CYS B 1 73 ? 5.34 -32.75 -16.688 1 63.47 73 CYS B C 1
ATOM 2391 O O . CYS B 1 73 ? 6.461 -32.5 -16.234 1 63.47 73 CYS B O 1
ATOM 2393 N N . ASP B 1 74 ? 5.281 -33.656 -17.656 1 56.81 74 ASP B N 1
ATOM 2394 C CA . ASP B 1 74 ? 6.32 -34.156 -18.547 1 56.81 74 ASP B CA 1
ATOM 2395 C C . ASP B 1 74 ? 7.293 -33.031 -18.938 1 56.81 74 ASP B C 1
ATOM 2397 O O . ASP B 1 74 ? 8.445 -33.312 -19.297 1 56.81 74 ASP B O 1
ATOM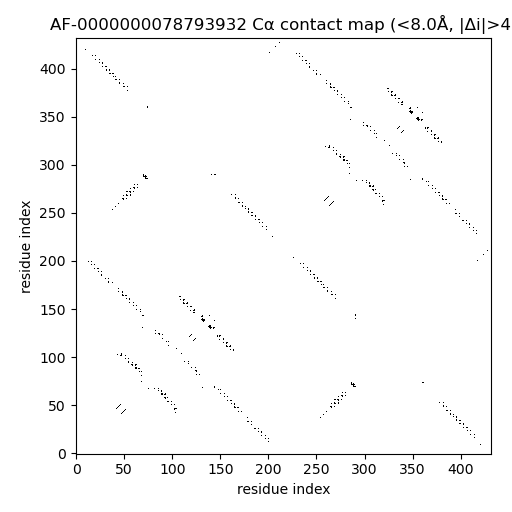 2401 N N . PHE B 1 75 ? 6.828 -31.922 -19.094 1 55 75 PHE B N 1
ATOM 2402 C CA . PHE B 1 75 ? 7.699 -30.938 -19.734 1 55 75 PHE B CA 1
ATOM 2403 C C . PHE B 1 75 ? 8.492 -30.172 -18.688 1 55 75 PHE B C 1
ATOM 2405 O O . PHE B 1 75 ? 9.227 -29.234 -19.016 1 55 75 PHE B O 1
ATOM 2412 N N . GLU B 1 76 ? 8.211 -30.547 -17.469 1 55 76 GLU B N 1
ATOM 2413 C CA . GLU B 1 76 ? 9.062 -29.891 -16.484 1 55 76 GLU B CA 1
ATOM 2414 C C . GLU B 1 76 ? 10.383 -30.625 -16.312 1 55 76 GLU B C 1
ATOM 2416 O O . GLU B 1 76 ? 10.461 -31.844 -16.547 1 55 76 GLU B O 1
ATOM 2421 N N . SER B 1 77 ? 11.594 -30.047 -16.422 1 52.03 77 SER B N 1
ATOM 2422 C CA . SER B 1 77 ? 12.977 -30.516 -16.453 1 52.03 77 SER B CA 1
ATOM 2423 C C . SER B 1 77 ? 13.117 -31.891 -15.805 1 52.03 77 SER B C 1
ATOM 2425 O O . SER B 1 77 ? 12.133 -32.469 -15.336 1 52.03 77 SER B O 1
ATOM 2427 N N . ASP B 1 78 ? 14.508 -32.25 -15.562 1 55.25 78 ASP B N 1
ATOM 2428 C CA . ASP B 1 78 ? 15.164 -33.438 -15.016 1 55.25 78 ASP B CA 1
ATOM 2429 C C . ASP B 1 78 ? 14.633 -33.781 -13.625 1 55.25 78 ASP B C 1
ATOM 2431 O O . ASP B 1 78 ? 14.789 -32.969 -12.695 1 55.25 78 ASP B O 1
ATOM 2435 N N . TYR B 1 79 ? 13.586 -34.656 -13.625 1 60.69 79 TYR B N 1
ATOM 2436 C CA . TYR B 1 79 ? 12.961 -35.094 -12.383 1 60.69 79 TYR B CA 1
ATOM 2437 C C . TYR B 1 79 ? 13.992 -35.656 -11.422 1 60.69 79 TYR B C 1
ATOM 2439 O O . TYR B 1 79 ? 13.648 -36.156 -10.352 1 60.69 79 TYR B O 1
ATOM 2447 N N . SER B 1 80 ? 15.25 -35.5 -11.797 1 63.19 80 SER B N 1
ATOM 2448 C CA . SER B 1 80 ? 16.281 -36.031 -10.93 1 63.19 80 SER B CA 1
ATOM 2449 C C . SER B 1 80 ? 16.391 -35.25 -9.633 1 63.19 80 SER B C 1
ATOM 2451 O O . SER B 1 80 ? 16.75 -35.812 -8.586 1 63.19 80 SER B O 1
ATOM 2453 N N . HIS B 1 81 ? 16 -34.031 -9.672 1 74.62 81 HIS B N 1
ATOM 2454 C CA . HIS B 1 81 ? 16.141 -33.219 -8.469 1 74.62 81 HIS B CA 1
ATOM 2455 C C . HIS B 1 81 ? 14.797 -32.625 -8.039 1 74.62 81 HIS B C 1
ATOM 2457 O O . HIS B 1 81 ? 14.75 -31.547 -7.434 1 74.62 81 HIS B O 1
ATOM 2463 N N . VAL B 1 82 ? 13.766 -33.281 -8.289 1 77.88 82 VAL B N 1
ATOM 2464 C CA . VAL B 1 82 ? 12.406 -32.781 -8.07 1 77.88 82 VAL B CA 1
ATOM 2465 C C . VAL B 1 82 ? 12.164 -32.594 -6.574 1 77.88 82 VAL B C 1
ATOM 2467 O O . VAL B 1 82 ? 11.609 -31.578 -6.145 1 77.88 82 VAL B O 1
ATOM 2470 N N . ILE B 1 83 ? 12.688 -33.5 -5.82 1 78.69 83 ILE B N 1
ATOM 2471 C CA . ILE B 1 83 ? 12.453 -33.469 -4.379 1 78.69 83 ILE B CA 1
ATOM 2472 C C . ILE B 1 83 ? 13.195 -32.281 -3.764 1 78.69 83 ILE B C 1
ATOM 2474 O O . ILE B 1 83 ? 12.648 -31.578 -2.914 1 78.69 83 ILE B O 1
ATOM 2478 N N . GLU B 1 84 ? 14.383 -32.094 -4.176 1 83.81 84 GLU B N 1
ATOM 2479 C CA . GLU B 1 84 ? 15.172 -30.984 -3.678 1 83.81 84 GLU B CA 1
ATOM 2480 C C . GLU B 1 84 ? 14.531 -29.641 -4.039 1 83.81 84 GLU B C 1
ATOM 2482 O O . GLU B 1 84 ? 14.523 -28.719 -3.232 1 83.81 84 GLU B O 1
ATOM 2487 N N . ASP B 1 85 ? 13.969 -29.516 -5.215 1 86 85 ASP B N 1
ATOM 2488 C CA . ASP B 1 85 ? 13.305 -28.297 -5.656 1 86 85 ASP B CA 1
ATOM 2489 C C . ASP B 1 85 ? 12.055 -28.016 -4.824 1 86 85 ASP B C 1
ATOM 2491 O O . ASP B 1 85 ? 11.82 -26.875 -4.41 1 86 85 ASP B O 1
ATOM 2495 N N . ILE B 1 86 ? 11.297 -29.016 -4.621 1 87.06 86 ILE B N 1
ATOM 2496 C CA . ILE B 1 86 ? 10.07 -28.875 -3.85 1 87.06 86 ILE B CA 1
ATOM 2497 C C . ILE B 1 86 ? 10.398 -28.438 -2.426 1 87.06 86 ILE B C 1
ATOM 2499 O O . ILE B 1 86 ? 9.758 -27.531 -1.885 1 87.06 86 ILE B O 1
ATOM 2503 N N . ILE B 1 87 ? 11.477 -29.047 -1.852 1 86.88 87 ILE B N 1
ATOM 2504 C CA . ILE B 1 87 ? 11.898 -28.688 -0.501 1 86.88 87 ILE B CA 1
ATOM 2505 C C . ILE B 1 87 ? 12.336 -27.234 -0.462 1 86.88 87 ILE B C 1
ATOM 2507 O O . ILE B 1 87 ? 12.016 -26.5 0.483 1 86.88 87 ILE B O 1
ATOM 2511 N N . ALA B 1 88 ? 13.016 -26.781 -1.443 1 91.31 88 ALA B N 1
ATOM 2512 C CA . ALA B 1 88 ? 13.461 -25.391 -1.515 1 91.31 88 ALA B CA 1
ATOM 2513 C C . ALA B 1 88 ? 12.281 -24.438 -1.581 1 91.31 88 ALA B C 1
ATOM 2515 O O . ALA B 1 88 ? 12.281 -23.391 -0.917 1 91.31 88 ALA B O 1
ATOM 2516 N N . TYR B 1 89 ? 11.266 -24.75 -2.391 1 93.56 89 TYR B N 1
ATOM 2517 C CA . TYR B 1 89 ? 10.062 -23.922 -2.479 1 93.56 89 TYR B CA 1
ATOM 2518 C C . TYR B 1 89 ? 9.32 -23.906 -1.146 1 93.56 89 TYR B C 1
ATOM 2520 O O . TYR B 1 89 ? 8.859 -22.859 -0.702 1 93.56 89 TYR B O 1
ATOM 2528 N N . GLU B 1 90 ? 9.195 -25.078 -0.519 1 91.25 90 GLU B N 1
ATOM 2529 C CA . GLU B 1 90 ? 8.523 -25.156 0.773 1 91.25 90 GLU B CA 1
ATOM 2530 C C . GLU B 1 90 ? 9.219 -24.297 1.819 1 91.25 90 GLU B C 1
ATOM 2532 O O . GLU B 1 90 ? 8.562 -23.562 2.561 1 91.25 90 GLU B O 1
ATOM 2537 N N . ASN B 1 91 ? 10.539 -24.438 1.832 1 93.31 91 ASN B N 1
ATOM 2538 C CA . ASN B 1 91 ? 11.305 -23.625 2.777 1 93.31 91 ASN B CA 1
ATOM 2539 C C . ASN B 1 91 ? 11.164 -22.141 2.477 1 93.31 91 ASN B C 1
ATOM 2541 O O . ASN B 1 91 ? 11.086 -21.328 3.395 1 93.31 91 ASN B O 1
ATOM 2545 N N . GLY B 1 92 ? 11.195 -21.781 1.211 1 96.25 92 GLY B N 1
ATOM 2546 C CA . GLY B 1 92 ? 10.961 -20.406 0.815 1 96.25 92 GLY B CA 1
ATOM 2547 C C . GLY B 1 92 ? 9.609 -19.875 1.255 1 96.25 92 GLY B C 1
ATOM 2548 O O . GLY B 1 92 ? 9.5 -18.734 1.699 1 96.25 92 GLY B O 1
ATOM 2549 N N . ILE B 1 93 ? 8.617 -20.703 1.144 1 97.12 93 ILE B N 1
ATOM 2550 C CA . ILE B 1 93 ? 7.27 -20.328 1.56 1 97.12 93 ILE B CA 1
ATOM 2551 C C . ILE B 1 93 ? 7.242 -20.078 3.066 1 97.12 93 ILE B C 1
ATOM 2553 O O . ILE B 1 93 ? 6.715 -19.078 3.529 1 97.12 93 ILE B O 1
ATOM 2557 N N . LEU B 1 94 ? 7.824 -20.984 3.824 1 95.62 94 LEU B N 1
ATOM 2558 C CA . LEU B 1 94 ? 7.797 -20.875 5.277 1 95.62 94 LEU B CA 1
ATOM 2559 C C . LEU B 1 94 ? 8.555 -19.641 5.746 1 95.62 94 LEU B C 1
ATOM 2561 O O . LEU B 1 94 ? 8.172 -19 6.734 1 95.62 94 LEU B O 1
ATOM 2565 N N . LYS B 1 95 ? 9.617 -19.328 5.062 1 97.62 95 LYS B N 1
ATOM 2566 C CA . LYS B 1 95 ? 10.344 -18.094 5.379 1 97.62 95 LYS B CA 1
ATOM 2567 C C . LYS B 1 95 ? 9.461 -16.875 5.164 1 97.62 95 LYS B C 1
ATOM 2569 O O . LYS B 1 95 ? 9.422 -15.977 6.008 1 97.62 95 LYS B O 1
ATOM 2574 N N . LEU B 1 96 ? 8.766 -16.812 4.07 1 98 96 LEU B N 1
ATOM 2575 C CA . LEU B 1 96 ? 7.871 -15.695 3.77 1 98 96 LEU B CA 1
ATOM 2576 C C . LEU B 1 96 ? 6.711 -15.641 4.754 1 98 96 LEU B C 1
ATOM 2578 O O . LEU B 1 96 ? 6.25 -14.562 5.125 1 98 96 LEU B O 1
ATOM 2582 N N . VAL B 1 97 ? 6.23 -16.812 5.156 1 97.5 97 VAL B N 1
ATOM 2583 C CA . VAL B 1 97 ? 5.176 -16.875 6.16 1 97.5 97 VAL B CA 1
ATOM 2584 C C . VAL B 1 97 ? 5.672 -16.266 7.473 1 97.5 97 VAL B C 1
ATOM 2586 O O . VAL B 1 97 ? 4.945 -15.531 8.133 1 97.5 97 VAL B O 1
ATOM 2589 N N . LYS B 1 98 ? 6.898 -16.562 7.848 1 97.56 98 LYS B N 1
ATOM 2590 C CA . LYS B 1 98 ? 7.48 -15.984 9.055 1 97.56 98 LYS B CA 1
ATOM 2591 C C . LYS B 1 98 ? 7.57 -14.461 8.945 1 97.56 98 LYS B C 1
ATOM 2593 O O . LYS B 1 98 ? 7.27 -13.75 9.906 1 97.56 98 LYS B O 1
ATOM 2598 N N . ASP B 1 99 ? 8 -13.984 7.793 1 97.44 99 ASP B N 1
ATOM 2599 C CA . ASP B 1 99 ? 8.031 -12.539 7.555 1 97.44 99 ASP B CA 1
ATOM 2600 C C . ASP B 1 99 ? 6.637 -11.93 7.68 1 97.44 99 ASP B C 1
ATOM 2602 O O . ASP B 1 99 ? 6.473 -10.852 8.25 1 97.44 99 ASP B O 1
ATOM 2606 N N . PHE B 1 100 ? 5.699 -12.617 7.145 1 98.06 100 PHE B N 1
ATOM 2607 C CA . PHE B 1 100 ? 4.309 -12.195 7.207 1 98.06 100 PHE B CA 1
ATOM 2608 C C . PHE B 1 100 ? 3.826 -12.133 8.656 1 98.06 100 PHE B C 1
ATOM 2610 O O . PHE B 1 100 ? 3.207 -11.148 9.062 1 98.06 100 PHE B O 1
ATOM 2617 N N . GLU B 1 101 ? 4.168 -13.078 9.438 1 97.12 101 GLU B N 1
ATOM 2618 C CA . GLU B 1 101 ? 3.75 -13.164 10.828 1 97.12 101 GLU B CA 1
ATOM 2619 C C . GLU B 1 101 ? 4.359 -12.039 11.664 1 97.12 101 GLU B C 1
ATOM 2621 O O . GLU B 1 101 ? 3.838 -11.695 12.727 1 97.12 101 GLU B O 1
ATOM 2626 N N . ALA B 1 102 ? 5.469 -11.5 11.211 1 96.94 102 ALA B N 1
ATOM 2627 C CA . ALA B 1 102 ? 6.168 -10.445 11.938 1 96.94 102 ALA B CA 1
ATOM 2628 C C . ALA B 1 102 ? 5.512 -9.086 11.703 1 96.94 102 ALA B C 1
ATOM 2630 O O . ALA B 1 102 ? 5.852 -8.102 12.367 1 96.94 102 ALA B O 1
ATOM 2631 N N . THR B 1 103 ? 4.574 -8.961 10.711 1 97.25 103 THR B N 1
ATOM 2632 C CA . THR B 1 103 ? 3.852 -7.719 10.453 1 97.25 103 THR B CA 1
ATOM 2633 C C . THR B 1 103 ? 2.682 -7.562 11.422 1 97.25 103 THR B C 1
ATOM 2635 O O . THR B 1 103 ? 2.414 -8.453 12.227 1 97.25 103 THR B O 1
ATOM 2638 N N . LYS B 1 104 ? 1.979 -6.43 11.422 1 96.12 104 LYS B N 1
ATOM 2639 C CA . LYS B 1 104 ? 0.783 -6.227 12.234 1 96.12 104 LYS B CA 1
ATOM 2640 C C . LYS B 1 104 ? -0.428 -6.91 11.609 1 96.12 104 LYS B C 1
ATOM 2642 O O . LYS B 1 104 ? -1.033 -6.383 10.672 1 96.12 104 LYS B O 1
ATOM 2647 N N . LEU B 1 105 ? -0.914 -8.008 12.211 1 97.06 105 LEU B N 1
ATOM 2648 C CA . LEU B 1 105 ? -1.98 -8.844 11.656 1 97.06 105 LEU B CA 1
ATOM 2649 C C . LEU B 1 105 ? -3.34 -8.406 12.195 1 97.06 105 LEU B C 1
ATOM 2651 O O . LEU B 1 105 ? -3.463 -8.062 13.375 1 97.06 105 LEU B O 1
ATOM 2655 N N . THR B 1 106 ? -4.309 -8.352 11.352 1 96.56 106 THR B N 1
ATOM 2656 C CA . THR B 1 106 ? -5.684 -8.305 11.836 1 96.56 106 THR B CA 1
ATOM 2657 C C . THR B 1 106 ? -6.145 -9.68 12.305 1 96.56 106 THR B C 1
ATOM 2659 O O . THR B 1 106 ? -5.52 -10.695 11.977 1 96.56 106 THR B O 1
ATOM 2662 N N . THR B 1 107 ? -7.246 -9.758 13.016 1 95.88 107 THR B N 1
ATOM 2663 C CA . THR B 1 107 ? -7.789 -11.016 13.516 1 95.88 107 THR B CA 1
ATOM 2664 C C . THR B 1 107 ? -8.148 -11.945 12.359 1 95.88 107 THR B C 1
ATOM 2666 O O . THR B 1 107 ? -7.863 -13.141 12.406 1 95.88 107 THR B O 1
ATOM 2669 N N . LYS B 1 108 ? -8.734 -11.375 11.305 1 96.19 108 LYS B N 1
ATOM 2670 C CA . LYS B 1 108 ? -9.094 -12.172 10.133 1 96.19 108 LYS B CA 1
ATOM 2671 C C . LYS B 1 108 ? -7.852 -12.75 9.461 1 96.19 108 LYS B C 1
ATOM 2673 O O . LYS B 1 108 ? -7.84 -13.922 9.078 1 96.19 108 LYS B O 1
ATOM 2678 N N . GLU B 1 109 ? -6.824 -11.914 9.336 1 97.19 109 GLU B N 1
ATOM 2679 C CA . GLU B 1 109 ? -5.57 -12.367 8.734 1 97.19 109 GLU B CA 1
ATOM 2680 C C . GLU B 1 109 ? -4.961 -13.516 9.523 1 97.19 109 GLU B C 1
ATOM 2682 O O . GLU B 1 109 ? -4.48 -14.492 8.945 1 97.19 109 GLU B O 1
ATOM 2687 N N . GLU B 1 110 ? -4.957 -13.383 10.812 1 96.62 110 GLU B N 1
ATOM 2688 C CA . GLU B 1 110 ? -4.387 -14.414 11.672 1 96.62 110 GLU B CA 1
ATOM 2689 C C . GLU B 1 110 ? -5.066 -15.766 11.438 1 96.62 110 GLU B C 1
ATOM 2691 O O . GLU B 1 110 ? -4.402 -16.797 11.383 1 96.62 110 GLU B O 1
ATOM 2696 N N . GLY B 1 111 ? -6.312 -15.727 11.289 1 96.88 111 GLY B N 1
ATOM 2697 C CA . GLY B 1 111 ? -7.062 -16.953 11.047 1 96.88 111 GLY B CA 1
ATOM 2698 C C . GLY B 1 111 ? -6.668 -17.641 9.758 1 96.88 111 GLY B C 1
ATOM 2699 O O . GLY B 1 111 ? -6.316 -18.828 9.766 1 96.88 111 GLY B O 1
ATOM 2700 N N . PHE B 1 112 ? -6.668 -16.922 8.664 1 97.44 112 PHE B N 1
ATOM 2701 C CA . PHE B 1 112 ? -6.348 -17.5 7.363 1 97.44 112 PHE B CA 1
ATOM 2702 C C . PHE B 1 112 ? -4.875 -17.875 7.285 1 97.44 112 PHE B C 1
ATOM 2704 O O . PHE B 1 112 ? -4.52 -18.891 6.688 1 97.44 112 PHE B O 1
ATOM 2711 N N . LEU B 1 113 ? -4.008 -17.047 7.879 1 97.62 113 LEU B N 1
ATOM 2712 C CA . LEU B 1 113 ? -2.576 -17.328 7.855 1 97.62 113 LEU B CA 1
ATOM 2713 C C . LEU B 1 113 ? -2.266 -18.609 8.633 1 97.62 113 LEU B C 1
ATOM 2715 O O . LEU B 1 113 ? -1.444 -19.422 8.203 1 97.62 113 LEU B O 1
ATOM 2719 N N . ASN B 1 114 ? -2.92 -18.734 9.758 1 96.44 114 ASN B N 1
ATOM 2720 C CA . ASN B 1 114 ? -2.742 -19.953 10.547 1 96.44 114 ASN B CA 1
ATOM 2721 C C . ASN B 1 114 ? -3.217 -21.188 9.789 1 96.44 114 ASN B C 1
ATOM 2723 O O . ASN B 1 114 ? -2.555 -22.234 9.812 1 96.44 114 ASN B O 1
ATOM 2727 N N . ASP B 1 115 ? -4.371 -21.094 9.211 1 96.31 115 ASP B N 1
ATOM 2728 C CA . ASP B 1 115 ? -4.867 -22.203 8.398 1 96.31 115 ASP B CA 1
ATOM 2729 C C . ASP B 1 115 ? -3.885 -22.547 7.277 1 96.31 115 ASP B C 1
ATOM 2731 O O . ASP B 1 115 ? -3.57 -23.719 7.055 1 96.31 115 ASP B O 1
ATOM 2735 N N . PHE B 1 116 ? -3.426 -21.562 6.562 1 97.5 116 PHE B N 1
ATOM 2736 C CA . PHE B 1 116 ? -2.455 -21.719 5.484 1 97.5 116 PHE B CA 1
ATOM 2737 C C . PHE B 1 116 ? -1.199 -22.422 5.988 1 97.5 116 PHE B C 1
ATOM 2739 O O . PHE B 1 116 ? -0.754 -23.406 5.395 1 97.5 116 PHE B O 1
ATOM 2746 N N . LYS B 1 117 ? -0.651 -21.875 7.039 1 95.12 117 LYS B N 1
ATOM 2747 C CA . LYS B 1 117 ? 0.569 -22.438 7.621 1 95.12 117 LYS B CA 1
ATOM 2748 C C . LYS B 1 117 ? 0.38 -23.891 8.008 1 95.12 117 LYS B C 1
ATOM 2750 O O . LYS B 1 117 ? 1.269 -24.719 7.785 1 95.12 117 LYS B O 1
ATOM 2755 N N . ASN B 1 118 ? -0.73 -24.234 8.547 1 94.25 118 ASN B N 1
ATOM 2756 C CA . ASN B 1 118 ? -1.045 -25.609 8.922 1 94.25 118 ASN B CA 1
ATOM 2757 C C . ASN B 1 118 ? -1.06 -26.531 7.707 1 94.25 118 ASN B C 1
ATOM 2759 O O . ASN B 1 118 ? -0.552 -27.656 7.773 1 94.25 118 ASN B O 1
ATOM 2763 N N . ILE B 1 119 ? -1.642 -26.031 6.68 1 92.94 119 ILE B N 1
ATOM 2764 C CA . ILE B 1 119 ? -1.69 -26.828 5.457 1 92.94 119 ILE B CA 1
ATOM 2765 C C . ILE B 1 119 ? -0.271 -27.094 4.969 1 92.94 119 ILE B C 1
ATOM 2767 O O . ILE B 1 119 ? 0.069 -28.234 4.645 1 92.94 119 ILE B O 1
ATOM 2771 N N . ILE B 1 120 ? 0.563 -26.094 4.957 1 91.81 120 ILE B N 1
ATOM 2772 C CA . ILE B 1 120 ? 1.924 -26.234 4.449 1 91.81 120 ILE B CA 1
ATOM 2773 C C . ILE B 1 120 ? 2.719 -27.188 5.344 1 91.81 120 ILE B C 1
ATOM 2775 O O . ILE B 1 120 ? 3.395 -28.094 4.852 1 91.81 120 ILE B O 1
ATOM 2779 N N . GLN B 1 121 ? 2.621 -27.109 6.586 1 89.19 121 GLN B N 1
ATOM 2780 C CA . GLN B 1 121 ? 3.467 -27.828 7.535 1 89.19 121 GLN B CA 1
ATOM 2781 C C . GLN B 1 121 ? 2.984 -29.266 7.723 1 89.19 121 GLN B C 1
ATOM 2783 O O . GLN B 1 121 ? 3.793 -30.172 7.883 1 89.19 121 GLN B O 1
ATOM 2788 N N . ASN B 1 122 ? 1.702 -29.484 7.609 1 87.69 122 ASN B N 1
ATOM 2789 C CA . ASN B 1 122 ? 1.179 -30.781 8.008 1 87.69 122 ASN B CA 1
ATOM 2790 C C . ASN B 1 122 ? 0.693 -31.578 6.801 1 87.69 122 ASN B C 1
ATOM 2792 O O . ASN B 1 122 ? 0.6 -32.812 6.859 1 87.69 122 ASN B O 1
ATOM 2796 N N . ASN B 1 123 ? 0.408 -30.828 5.809 1 85.12 123 ASN B N 1
ATOM 2797 C CA . ASN B 1 123 ? -0.2 -31.547 4.695 1 85.12 123 ASN B CA 1
ATOM 2798 C C . ASN B 1 123 ? 0.705 -31.547 3.469 1 85.12 123 ASN B C 1
ATOM 2800 O O . ASN B 1 123 ? 0.638 -32.469 2.643 1 85.12 123 ASN B O 1
ATOM 2804 N N . LEU B 1 124 ? 1.501 -30.547 3.301 1 81.44 124 LEU B N 1
ATOM 2805 C CA . LEU B 1 124 ? 2.229 -30.406 2.045 1 81.44 124 LEU B CA 1
ATOM 2806 C C . LEU B 1 124 ? 3.717 -30.672 2.244 1 81.44 124 LEU B C 1
ATOM 2808 O O . LEU B 1 124 ? 4.488 -30.656 1.282 1 81.44 124 LEU B O 1
ATOM 2812 N N . ARG B 1 125 ? 4.168 -31 3.402 1 77.62 125 ARG B N 1
ATOM 2813 C CA . ARG B 1 125 ? 5.59 -31.266 3.588 1 77.62 125 ARG B CA 1
ATOM 2814 C C . ARG B 1 125 ? 5.969 -32.625 3.01 1 77.62 125 ARG B C 1
ATOM 2816 O O . ARG B 1 125 ? 5.359 -33.625 3.352 1 77.62 125 ARG B O 1
ATOM 2823 N N . ILE B 1 126 ? 6.746 -32.656 1.86 1 64.69 126 ILE B N 1
ATOM 2824 C CA . ILE B 1 126 ? 7.105 -33.812 1.05 1 64.69 126 ILE B CA 1
ATOM 2825 C C . ILE B 1 126 ? 8.031 -34.719 1.846 1 64.69 126 ILE B C 1
ATOM 2827 O O . ILE B 1 126 ? 8.359 -35.812 1.395 1 64.69 126 ILE B O 1
ATOM 2831 N N . ALA B 1 127 ? 8.531 -34.438 3.035 1 55.66 127 ALA B N 1
ATOM 2832 C CA . ALA B 1 127 ? 9.289 -35.562 3.596 1 55.66 127 ALA B CA 1
ATOM 2833 C C . ALA B 1 127 ? 8.625 -36.875 3.258 1 55.66 127 ALA B C 1
ATOM 2835 O O . ALA B 1 127 ? 9.289 -37.938 3.229 1 55.66 127 ALA B O 1
ATOM 2836 N N . GLU B 1 128 ? 7.406 -36.969 2.684 1 55.16 128 GLU B N 1
ATOM 2837 C CA . GLU B 1 128 ? 6.852 -38.281 2.371 1 55.16 128 GLU B CA 1
ATOM 2838 C C . GLU B 1 128 ? 6.641 -38.438 0.868 1 55.16 128 GLU B C 1
ATOM 2840 O O . GLU B 1 128 ? 5.539 -38.781 0.422 1 55.16 128 GLU B O 1
ATOM 2845 N N . TYR B 1 129 ? 7.5 -37.969 -0.074 1 58.31 129 TYR B N 1
ATOM 2846 C CA . TYR B 1 129 ? 7.434 -38.062 -1.528 1 58.31 129 TYR B CA 1
ATOM 2847 C C . TYR B 1 129 ? 7.41 -39.5 -1.971 1 58.31 129 TYR B C 1
ATOM 2849 O O . TYR B 1 129 ? 6.832 -39.844 -3.01 1 58.31 129 TYR B O 1
ATOM 2857 N N . ALA B 1 130 ? 8.062 -40.156 -1.083 1 60.41 130 ALA B N 1
ATOM 2858 C CA . ALA B 1 130 ? 7.977 -41.594 -1.341 1 60.41 130 ALA B CA 1
ATOM 2859 C C . ALA B 1 130 ? 6.527 -42.031 -1.507 1 60.41 130 ALA B C 1
ATOM 2861 O O . ALA B 1 130 ? 6.25 -43.031 -2.16 1 60.41 130 ALA B O 1
ATOM 2862 N N . GLU B 1 131 ? 5.73 -41.062 -1.012 1 63 131 GLU B N 1
ATOM 2863 C CA . GLU B 1 131 ? 4.32 -41.406 -1.107 1 63 131 GLU B CA 1
ATOM 2864 C C . GLU B 1 131 ? 3.734 -41 -2.455 1 63 131 GLU B C 1
ATOM 2866 O O . GLU B 1 131 ? 2.709 -41.531 -2.883 1 63 131 GLU B O 1
ATOM 2871 N N . LEU B 1 132 ? 4.434 -40.094 -3.131 1 64.81 132 LEU B N 1
ATOM 2872 C CA . LEU B 1 132 ? 3.885 -39.625 -4.391 1 64.81 132 LEU B CA 1
ATOM 2873 C C . LEU B 1 132 ? 4.41 -40.438 -5.566 1 64.81 132 LEU B C 1
ATOM 2875 O O . LEU B 1 132 ? 3.703 -40.625 -6.559 1 64.81 132 LEU B O 1
ATOM 2879 N N . TYR B 1 133 ? 5.59 -40.875 -5.449 1 64.69 133 TYR B N 1
ATOM 2880 C CA . TYR B 1 133 ? 6.219 -41.656 -6.523 1 64.69 133 TYR B CA 1
ATOM 2881 C C . TYR B 1 133 ? 7.125 -42.719 -5.961 1 64.69 133 TYR B C 1
ATOM 2883 O O . TYR B 1 133 ? 7.812 -42.531 -4.957 1 64.69 133 TYR B O 1
ATOM 2891 N N . SER B 1 134 ? 6.836 -43.938 -6.461 1 64.44 134 SER B N 1
ATOM 2892 C CA . SER B 1 134 ? 7.793 -45 -6.219 1 64.44 134 SER B CA 1
ATOM 2893 C C . SER B 1 134 ? 8.242 -45.656 -7.523 1 64.44 134 SER B C 1
ATOM 2895 O O . SER B 1 134 ? 7.48 -45.719 -8.492 1 64.44 134 SER B O 1
ATOM 2897 N N . ASP B 1 135 ? 9.484 -45.906 -7.664 1 64.94 135 ASP B N 1
ATOM 2898 C CA . ASP B 1 135 ? 10 -46.594 -8.836 1 64.94 135 ASP B CA 1
ATOM 2899 C C . ASP B 1 135 ? 9.188 -47.844 -9.141 1 64.94 135 ASP B C 1
ATOM 2901 O O . ASP B 1 135 ? 9.031 -48.219 -10.305 1 64.94 135 ASP B O 1
ATOM 2905 N N . GLU B 1 136 ? 8.742 -48.469 -8.148 1 63.47 136 GLU B N 1
ATOM 2906 C CA . GLU B 1 136 ? 8.016 -49.719 -8.305 1 63.47 136 GLU B CA 1
ATOM 2907 C C . GLU B 1 136 ? 6.594 -49.5 -8.805 1 63.47 136 GLU B C 1
ATOM 2909 O O . GLU B 1 136 ? 6.121 -50.188 -9.711 1 63.47 136 GLU B O 1
ATOM 2914 N N . ALA B 1 137 ? 5.859 -48.562 -8.266 1 67.06 137 ALA B N 1
ATOM 2915 C CA . ALA B 1 137 ? 4.422 -48.406 -8.484 1 67.06 137 ALA B CA 1
ATOM 2916 C C . ALA B 1 137 ? 4.125 -47.219 -9.406 1 67.06 137 ALA B C 1
ATOM 2918 O O . ALA B 1 137 ? 3.02 -47.125 -9.938 1 67.06 137 ALA B O 1
ATOM 2919 N N . GLY B 1 138 ? 5.207 -46.5 -9.703 1 71.12 138 GLY B N 1
ATOM 2920 C CA . GLY B 1 138 ? 4.977 -45.312 -10.5 1 71.12 138 GLY B CA 1
ATOM 2921 C C . GLY B 1 138 ? 4.297 -44.188 -9.727 1 71.12 138 GLY B C 1
ATOM 2922 O O . GLY B 1 138 ? 4.582 -44 -8.539 1 71.12 138 GLY B O 1
ATOM 2923 N N . ILE B 1 139 ? 3.504 -43.406 -10.359 1 72 139 ILE B N 1
ATOM 2924 C CA . ILE B 1 139 ? 2.82 -42.25 -9.766 1 72 139 ILE B CA 1
ATOM 2925 C C . ILE B 1 139 ? 1.639 -42.719 -8.93 1 72 139 ILE B C 1
ATOM 2927 O O . ILE B 1 139 ? 0.839 -43.562 -9.383 1 72 139 ILE B O 1
ATOM 2931 N N . ASN B 1 140 ? 1.68 -42.406 -7.633 1 78.12 140 ASN B N 1
ATOM 2932 C CA . ASN B 1 140 ? 0.522 -42.656 -6.781 1 78.12 140 ASN B CA 1
ATOM 2933 C C . ASN B 1 140 ? -0.58 -41.625 -7.02 1 78.12 140 ASN B C 1
ATOM 2935 O O . ASN B 1 140 ? -0.603 -40.562 -6.375 1 78.12 140 ASN B O 1
ATOM 2939 N N . GLU B 1 141 ? -1.524 -41.906 -7.879 1 79.12 141 GLU B N 1
ATOM 2940 C CA . GLU B 1 141 ? -2.547 -40.969 -8.328 1 79.12 141 GLU B CA 1
ATOM 2941 C C . GLU B 1 141 ? -3.387 -40.469 -7.16 1 79.12 141 GLU B C 1
ATOM 2943 O O . GLU B 1 141 ? -3.76 -39.312 -7.117 1 79.12 141 GLU B O 1
ATOM 2948 N N . GLU B 1 142 ? -3.746 -41.344 -6.27 1 82.31 142 GLU B N 1
ATOM 2949 C CA . GLU B 1 142 ? -4.57 -40.938 -5.125 1 82.31 142 GLU B CA 1
ATOM 2950 C C . GLU B 1 142 ? -3.869 -39.906 -4.258 1 82.31 142 GLU B C 1
ATOM 2952 O O . GLU B 1 142 ? -4.48 -38.938 -3.844 1 82.31 142 GLU B O 1
ATOM 2957 N N . ASN B 1 143 ? -2.57 -40.125 -4.004 1 81.69 143 ASN B N 1
ATOM 2958 C CA . ASN B 1 143 ? -1.801 -39.188 -3.193 1 81.69 143 ASN B CA 1
ATOM 2959 C C . ASN B 1 143 ? -1.604 -37.844 -3.91 1 81.69 143 ASN B C 1
ATOM 2961 O O . ASN B 1 143 ? -1.627 -36.812 -3.277 1 81.69 143 ASN B O 1
ATOM 2965 N N . VAL B 1 144 ? -1.39 -37.906 -5.18 1 82.56 144 VAL B N 1
ATOM 2966 C CA . VAL B 1 144 ? -1.228 -36.688 -5.969 1 82.56 144 VAL B CA 1
ATOM 2967 C C . VAL B 1 144 ? -2.51 -35.875 -5.918 1 82.56 144 VAL B C 1
ATOM 2969 O O . VAL B 1 144 ? -2.461 -34.656 -5.754 1 82.56 144 VAL B O 1
ATOM 2972 N N . LYS B 1 145 ? -3.66 -36.531 -6.035 1 84.62 145 LYS B N 1
ATOM 2973 C CA . LYS B 1 145 ? -4.941 -35.844 -5.969 1 84.62 145 LYS B CA 1
ATOM 2974 C C . LYS B 1 145 ? -5.152 -35.188 -4.602 1 84.62 145 LYS B C 1
ATOM 2976 O O . LYS B 1 145 ? -5.66 -34.062 -4.512 1 84.62 145 LYS B O 1
ATOM 2981 N N . ARG B 1 146 ? -4.789 -35.875 -3.566 1 86.06 146 ARG B N 1
ATOM 2982 C CA . ARG B 1 146 ? -4.895 -35.344 -2.211 1 86.06 146 ARG B CA 1
ATOM 2983 C C . ARG B 1 146 ? -3.992 -34.125 -2.023 1 86.06 146 ARG B C 1
ATOM 2985 O O . ARG B 1 146 ? -4.41 -33.125 -1.449 1 86.06 146 ARG B O 1
ATOM 2992 N N . TYR B 1 147 ? -2.773 -34.25 -2.498 1 86.56 147 TYR B N 1
ATOM 2993 C CA . TYR B 1 147 ? -1.818 -33.125 -2.428 1 86.56 147 TYR B CA 1
ATOM 2994 C C . TYR B 1 147 ? -2.33 -31.922 -3.191 1 86.56 147 TYR B C 1
ATOM 2996 O O . TYR B 1 147 ? -2.27 -30.797 -2.689 1 86.56 147 TYR B O 1
ATOM 3004 N N . ASN B 1 148 ? -2.861 -32.188 -4.297 1 88.25 148 ASN B N 1
ATOM 3005 C CA . ASN B 1 148 ? -3.418 -31.109 -5.113 1 88.25 148 ASN B CA 1
ATOM 3006 C C . ASN B 1 148 ? -4.586 -30.406 -4.414 1 88.25 148 ASN B C 1
ATOM 3008 O O . ASN B 1 148 ? -4.75 -29.203 -4.527 1 88.25 148 ASN B O 1
ATOM 3012 N N . ALA B 1 149 ? -5.383 -31.188 -3.756 1 91.12 149 ALA B N 1
ATOM 3013 C CA . ALA B 1 149 ? -6.508 -30.609 -3.023 1 91.12 149 ALA B CA 1
ATOM 3014 C C . ALA B 1 149 ? -6.02 -29.672 -1.934 1 91.12 149 ALA B C 1
ATOM 3016 O O . ALA B 1 149 ? -6.602 -28.594 -1.731 1 91.12 149 ALA B O 1
ATOM 3017 N N . TYR B 1 150 ? -4.977 -30.016 -1.235 1 92.12 150 TYR B N 1
ATOM 3018 C CA . TYR B 1 150 ? -4.402 -29.156 -0.204 1 92.12 150 TYR B CA 1
ATOM 3019 C C . TYR B 1 150 ? -3.805 -27.906 -0.814 1 92.12 150 TYR B C 1
ATOM 3021 O O . TYR B 1 150 ? -3.92 -26.812 -0.244 1 92.12 150 TYR B O 1
ATOM 3029 N N . ILE B 1 151 ? -3.139 -28.016 -1.937 1 93.38 151 ILE B N 1
ATOM 3030 C CA . ILE B 1 151 ? -2.572 -26.859 -2.623 1 93.38 151 ILE B CA 1
ATOM 3031 C C . ILE B 1 151 ? -3.688 -25.891 -2.992 1 93.38 151 ILE B C 1
ATOM 3033 O O . ILE B 1 151 ? -3.553 -24.672 -2.793 1 93.38 151 ILE B O 1
ATOM 3037 N N . GLU B 1 152 ? -4.781 -26.422 -3.48 1 94.81 152 GLU B N 1
ATOM 3038 C CA . GLU B 1 152 ? -5.902 -25.578 -3.863 1 94.81 152 GLU B CA 1
ATOM 3039 C C . GLU B 1 152 ? -6.492 -24.859 -2.648 1 94.81 152 GLU B C 1
ATOM 3041 O O . GLU B 1 152 ? -6.891 -23.688 -2.738 1 94.81 152 GLU B O 1
ATOM 3046 N N . ARG B 1 153 ? -6.551 -25.5 -1.562 1 95.88 153 ARG B N 1
ATOM 3047 C CA . ARG B 1 153 ? -7.02 -24.875 -0.334 1 95.88 153 ARG B CA 1
ATOM 3048 C C . ARG B 1 153 ? -6.07 -23.766 0.109 1 95.88 153 ARG B C 1
ATOM 3050 O O . ARG B 1 153 ? -6.508 -22.688 0.527 1 95.88 153 ARG B O 1
ATOM 3057 N N . ALA B 1 154 ? -4.785 -24.062 0.055 1 96.81 154 ALA B N 1
ATOM 3058 C CA . ALA B 1 154 ? -3.777 -23.078 0.412 1 96.81 154 ALA B CA 1
ATOM 3059 C C . ALA B 1 154 ? -3.865 -21.844 -0.499 1 96.81 154 ALA B C 1
ATOM 3061 O O . ALA B 1 154 ? -3.756 -20.719 -0.034 1 96.81 154 ALA B O 1
ATOM 3062 N N . ILE B 1 155 ? -4.066 -22.062 -1.797 1 97.19 155 ILE B N 1
ATOM 3063 C CA . ILE B 1 155 ? -4.246 -20.984 -2.746 1 97.19 155 ILE B CA 1
ATOM 3064 C C . ILE B 1 155 ? -5.484 -20.172 -2.379 1 97.19 155 ILE B C 1
ATOM 3066 O O . ILE B 1 155 ? -5.473 -18.938 -2.449 1 97.19 155 ILE B O 1
ATOM 3070 N N . GLY B 1 156 ? -6.527 -20.875 -1.988 1 97.44 156 GLY B N 1
ATOM 3071 C CA . GLY B 1 156 ? -7.723 -20.188 -1.522 1 97.44 156 GLY B CA 1
ATOM 3072 C C . GLY B 1 156 ? -7.469 -19.281 -0.333 1 97.44 156 GLY B C 1
ATOM 3073 O O . GLY B 1 156 ? -8.023 -18.188 -0.251 1 97.44 156 GLY B O 1
ATOM 3074 N N . ASP B 1 157 ? -6.711 -19.734 0.618 1 97.5 157 ASP B N 1
ATOM 3075 C CA . ASP B 1 157 ? -6.328 -18.906 1.761 1 97.5 157 ASP B CA 1
ATOM 3076 C C . ASP B 1 157 ? -5.57 -17.656 1.31 1 97.5 157 ASP B C 1
ATOM 3078 O O . ASP B 1 157 ? -5.793 -16.562 1.835 1 97.5 157 ASP B O 1
ATOM 3082 N N . LEU B 1 158 ? -4.605 -17.812 0.373 1 98.38 158 LEU B N 1
ATOM 3083 C CA . LEU B 1 158 ? -3.846 -16.672 -0.147 1 98.38 158 LEU B CA 1
ATOM 3084 C C . LEU B 1 158 ? -4.77 -15.664 -0.816 1 98.38 158 LEU B C 1
ATOM 3086 O O . LEU B 1 158 ? -4.57 -14.453 -0.683 1 98.38 158 LEU B O 1
ATOM 3090 N N . ASP B 1 159 ? -5.832 -16.141 -1.516 1 98.12 159 ASP B N 1
ATOM 3091 C CA . ASP B 1 159 ? -6.824 -15.25 -2.129 1 98.12 159 ASP B CA 1
ATOM 3092 C C . ASP B 1 159 ? -7.543 -14.414 -1.073 1 98.12 159 ASP B C 1
ATOM 3094 O O . ASP B 1 159 ? -7.703 -13.203 -1.239 1 98.12 159 ASP B O 1
ATOM 3098 N N . LYS B 1 160 ? -7.926 -15.102 -0.044 1 98.19 160 LYS B N 1
ATOM 3099 C CA . LYS B 1 160 ? -8.609 -14.391 1.034 1 98.19 160 LYS B CA 1
ATOM 3100 C C . LYS B 1 160 ? -7.676 -13.398 1.716 1 98.19 160 LYS B C 1
ATOM 3102 O O . LYS B 1 160 ? -8.094 -12.289 2.059 1 98.19 160 LYS B O 1
ATOM 3107 N N . LEU B 1 161 ? -6.484 -13.781 1.949 1 98.31 161 LEU B N 1
ATOM 3108 C CA . LEU B 1 161 ? -5.508 -12.891 2.559 1 98.31 161 LEU B CA 1
ATOM 3109 C C . LEU B 1 161 ? -5.277 -11.656 1.688 1 98.31 161 LEU B C 1
ATOM 3111 O O . LEU B 1 161 ? -5.195 -10.539 2.195 1 98.31 161 LEU B O 1
ATOM 3115 N N . SER B 1 162 ? -5.117 -11.844 0.358 1 98.44 162 SER B N 1
ATOM 3116 C CA . SER B 1 162 ? -4.98 -10.719 -0.556 1 98.44 162 SER B CA 1
ATOM 3117 C C . SER B 1 162 ? -6.184 -9.789 -0.469 1 98.44 162 SER B C 1
ATOM 3119 O O . SER B 1 162 ? -6.027 -8.57 -0.38 1 98.44 162 SER B O 1
ATOM 3121 N N . GLN B 1 163 ? -7.383 -10.359 -0.413 1 97.94 163 GLN B N 1
ATOM 3122 C CA . GLN B 1 163 ? -8.602 -9.57 -0.313 1 97.94 163 GLN B CA 1
ATOM 3123 C C . GLN B 1 163 ? -8.625 -8.75 0.975 1 97.94 163 GLN B C 1
ATOM 3125 O O . GLN B 1 163 ? -9.031 -7.586 0.97 1 97.94 163 GLN B O 1
ATOM 3130 N N . ILE B 1 164 ? -8.227 -9.344 2.033 1 97.75 164 ILE B N 1
ATOM 3131 C CA . ILE B 1 164 ? -8.164 -8.656 3.318 1 97.75 164 ILE B CA 1
ATOM 3132 C C . ILE B 1 164 ? -7.191 -7.484 3.229 1 97.75 164 ILE B C 1
ATOM 3134 O O . ILE B 1 164 ? -7.465 -6.402 3.752 1 97.75 164 ILE B O 1
ATOM 3138 N N . GLN B 1 165 ? -5.973 -7.656 2.553 1 97.94 165 GLN B N 1
ATOM 3139 C CA . GLN B 1 165 ? -5.023 -6.555 2.402 1 97.94 165 GLN B CA 1
ATOM 3140 C C . GLN B 1 165 ? -5.66 -5.379 1.67 1 97.94 165 GLN B C 1
ATOM 3142 O O . GLN B 1 165 ? -5.457 -4.223 2.049 1 97.94 165 GLN B O 1
ATOM 3147 N N . LEU B 1 166 ? -6.477 -5.668 0.642 1 97.75 166 LEU B N 1
ATOM 3148 C CA . LEU B 1 166 ? -7.133 -4.613 -0.122 1 97.75 166 LEU B CA 1
ATOM 3149 C C . LEU B 1 166 ? -8.172 -3.889 0.731 1 97.75 166 LEU B C 1
ATOM 3151 O O . LEU B 1 166 ? -8.25 -2.658 0.7 1 97.75 166 LEU B O 1
ATOM 3155 N N . GLU B 1 167 ? -8.906 -4.676 1.505 1 97.31 167 GLU B N 1
ATOM 3156 C CA . GLU B 1 167 ? -9.93 -4.086 2.357 1 97.31 167 GLU B CA 1
ATOM 3157 C C . GLU B 1 167 ? -9.305 -3.217 3.449 1 97.31 167 GLU B C 1
ATOM 3159 O O . GLU B 1 167 ? -9.742 -2.084 3.668 1 97.31 167 GLU B O 1
ATOM 3164 N N . GLU B 1 168 ? -8.32 -3.738 4.082 1 96.38 168 GLU B N 1
ATOM 3165 C CA . GLU B 1 168 ? -7.625 -2.98 5.121 1 96.38 168 GLU B CA 1
ATOM 3166 C C . GLU B 1 168 ? -6.914 -1.766 4.535 1 96.38 168 GLU B C 1
ATOM 3168 O O . GLU B 1 168 ? -6.852 -0.71 5.168 1 96.38 168 GLU B O 1
ATOM 3173 N N . GLY B 1 169 ? -6.301 -1.975 3.355 1 96.62 169 GLY B N 1
ATOM 3174 C CA . GLY B 1 169 ? -5.695 -0.836 2.682 1 96.62 169 GLY B CA 1
ATOM 3175 C C . GLY B 1 169 ? -6.688 0.269 2.371 1 96.62 169 GLY B C 1
ATOM 3176 O O . GLY B 1 169 ? -6.371 1.452 2.514 1 96.62 169 GLY B O 1
ATOM 3177 N N . LYS B 1 170 ? -7.848 -0.089 1.984 1 96.12 170 LYS B N 1
ATOM 3178 C CA . LYS B 1 170 ? -8.906 0.875 1.689 1 96.12 170 LYS B CA 1
ATOM 3179 C C . LYS B 1 170 ? -9.328 1.628 2.947 1 96.12 170 LYS B C 1
ATOM 3181 O O . LYS B 1 170 ? -9.531 2.844 2.91 1 96.12 170 LYS B O 1
ATOM 3186 N N . ILE B 1 171 ? -9.469 0.887 4.023 1 95.5 171 ILE B N 1
ATOM 3187 C CA . ILE B 1 171 ? -9.82 1.495 5.301 1 95.5 171 ILE B CA 1
ATOM 3188 C C . ILE B 1 171 ? -8.75 2.5 5.711 1 95.5 171 ILE B C 1
ATOM 3190 O O . ILE B 1 171 ? -9.062 3.619 6.121 1 95.5 171 ILE B O 1
ATOM 3194 N N . LEU B 1 172 ? -7.473 2.127 5.559 1 95.25 172 LEU B N 1
ATOM 3195 C CA . LEU B 1 172 ? -6.355 3.012 5.883 1 95.25 172 LEU B CA 1
ATOM 3196 C C . LEU B 1 172 ? -6.391 4.266 5.016 1 95.25 172 LEU B C 1
ATOM 3198 O O . LEU B 1 172 ? -6.203 5.375 5.52 1 95.25 172 LEU B O 1
ATOM 3202 N N . ALA B 1 173 ? -6.656 4.086 3.719 1 94.75 173 ALA B N 1
ATOM 3203 C CA . ALA B 1 173 ? -6.715 5.203 2.783 1 94.75 173 ALA B CA 1
ATOM 3204 C C . ALA B 1 173 ? -7.867 6.145 3.125 1 94.75 173 ALA B C 1
ATOM 3206 O O . ALA B 1 173 ? -7.703 7.363 3.131 1 94.75 173 ALA B O 1
ATOM 3207 N N . MET B 1 174 ? -9.031 5.605 3.49 1 94.94 174 MET B N 1
ATOM 3208 C CA . MET B 1 174 ? -10.211 6.402 3.803 1 94.94 174 MET B CA 1
ATOM 3209 C C . MET B 1 174 ? -10.031 7.16 5.113 1 94.94 174 MET B C 1
ATOM 3211 O O . MET B 1 174 ? -10.367 8.336 5.207 1 94.94 174 MET B O 1
ATOM 3215 N N . ASN B 1 175 ? -9.5 6.457 6.078 1 95.38 175 ASN B N 1
ATOM 3216 C CA . ASN B 1 175 ? -9.234 7.113 7.352 1 95.38 175 ASN B CA 1
ATOM 3217 C C . ASN B 1 175 ? -8.211 8.234 7.199 1 95.38 175 ASN B C 1
ATOM 3219 O O . ASN B 1 175 ? -8.367 9.305 7.789 1 95.38 175 ASN B O 1
ATOM 3223 N N . SER B 1 176 ? -7.172 7.949 6.449 1 96.12 176 SER B N 1
ATOM 3224 C CA . SER B 1 176 ? -6.152 8.961 6.211 1 96.12 176 SER B CA 1
ATOM 3225 C C . SER B 1 176 ? -6.723 10.156 5.453 1 96.12 176 SER B C 1
ATOM 3227 O O . SER B 1 176 ? -6.367 11.305 5.73 1 96.12 176 SER B O 1
ATOM 3229 N N . ASP B 1 177 ? -7.625 9.906 4.57 1 95 177 ASP B N 1
ATOM 3230 C CA . ASP B 1 177 ? -8.305 10.969 3.832 1 95 177 ASP B CA 1
ATOM 3231 C C . ASP B 1 177 ? -9.164 11.82 4.762 1 95 177 ASP B C 1
ATOM 3233 O O . ASP B 1 177 ? -9.227 13.039 4.609 1 95 177 ASP B O 1
ATOM 3237 N N . ARG B 1 178 ? -9.781 11.227 5.688 1 96.19 178 ARG B N 1
ATOM 3238 C CA . ARG B 1 178 ? -10.578 11.938 6.68 1 96.19 178 ARG B CA 1
ATOM 3239 C C . ARG B 1 178 ? -9.703 12.828 7.551 1 96.19 178 ARG B C 1
ATOM 3241 O O . ARG B 1 178 ? -10.047 13.984 7.816 1 96.19 178 ARG B O 1
ATOM 3248 N N . VAL B 1 179 ? -8.586 12.305 7.977 1 96.12 179 VAL B N 1
ATOM 3249 C CA . VAL B 1 179 ? -7.656 13.062 8.805 1 96.12 179 VAL B CA 1
ATOM 3250 C C . VAL B 1 179 ? -7.129 14.258 8.023 1 96.12 179 VAL B C 1
ATOM 3252 O O . VAL B 1 179 ? -7.066 15.375 8.547 1 96.12 179 VAL B O 1
ATOM 3255 N N . VAL B 1 180 ? -6.781 14.039 6.746 1 96.25 180 VAL B N 1
ATOM 3256 C CA . VAL B 1 180 ? -6.277 15.102 5.883 1 96.25 180 VAL B CA 1
ATOM 3257 C C . VAL B 1 180 ? -7.348 16.172 5.715 1 96.25 180 VAL B C 1
ATOM 3259 O O . VAL B 1 180 ? -7.074 17.375 5.887 1 96.25 180 VAL B O 1
ATOM 3262 N N . ASN B 1 181 ? -8.594 15.828 5.473 1 94.56 181 ASN B N 1
ATOM 3263 C CA . ASN B 1 181 ? -9.68 16.766 5.242 1 94.56 181 ASN B CA 1
ATOM 3264 C C . ASN B 1 181 ? -10.016 17.562 6.504 1 94.56 181 ASN B C 1
ATOM 3266 O O . ASN B 1 181 ? -10.234 18.766 6.445 1 94.56 181 ASN B O 1
ATOM 3270 N N . ARG B 1 182 ? -10.055 16.875 7.578 1 93.81 182 ARG B N 1
ATOM 3271 C CA . ARG B 1 182 ? -10.281 17.547 8.852 1 93.81 182 ARG B CA 1
ATOM 3272 C C . ARG B 1 182 ? -9.18 18.562 9.133 1 93.81 182 ARG B C 1
ATOM 3274 O O . ARG B 1 182 ? -9.445 19.672 9.609 1 93.81 182 ARG B O 1
ATOM 3281 N N . SER B 1 183 ? -7.965 18.141 8.797 1 94.69 183 SER B N 1
ATOM 3282 C CA . SER B 1 183 ? -6.816 19.016 9.023 1 94.69 183 SER B CA 1
ATOM 3283 C C . SER B 1 183 ? -6.887 20.266 8.156 1 94.69 183 SER B C 1
ATOM 3285 O O . SER B 1 183 ? -6.512 21.344 8.602 1 94.69 183 SER B O 1
ATOM 3287 N N . LYS B 1 184 ? -7.441 20.141 6.969 1 93 184 LYS B N 1
ATOM 3288 C CA . LYS B 1 184 ? -7.609 21.281 6.062 1 93 184 LYS B CA 1
ATOM 3289 C C . LYS B 1 184 ? -8.656 22.25 6.59 1 93 184 LYS B C 1
ATOM 3291 O O . LYS B 1 184 ? -8.469 23.469 6.52 1 93 184 LYS B O 1
ATOM 3296 N N . ILE B 1 185 ? -9.703 21.75 7.176 1 94.06 185 ILE B N 1
ATOM 3297 C CA . ILE B 1 185 ? -10.75 22.578 7.758 1 94.06 185 ILE B CA 1
ATOM 3298 C C . ILE B 1 185 ? -10.195 23.359 8.938 1 94.06 185 ILE B C 1
ATOM 3300 O O . ILE B 1 185 ? -10.414 24.578 9.039 1 94.06 185 ILE B O 1
ATOM 3304 N N . TRP B 1 186 ? -9.414 22.75 9.766 1 93.56 186 TRP B N 1
ATOM 3305 C CA . TRP B 1 186 ? -8.828 23.391 10.938 1 93.56 186 TRP B CA 1
ATOM 3306 C C . TRP B 1 186 ? -7.844 24.484 10.523 1 93.56 186 TRP B C 1
ATOM 3308 O O . TRP B 1 186 ? -7.742 25.516 11.18 1 93.56 186 TRP B O 1
ATOM 3318 N N . ALA B 1 187 ? -7.125 24.109 9.461 1 92.62 187 ALA B N 1
ATOM 3319 C CA . ALA B 1 187 ? -6.172 25.094 8.953 1 92.62 187 ALA B CA 1
ATOM 3320 C C . ALA B 1 187 ? -6.887 26.359 8.5 1 92.62 187 ALA B C 1
ATOM 3322 O O . ALA B 1 187 ? -6.391 27.469 8.711 1 92.62 187 ALA B O 1
ATOM 3323 N N . GLN B 1 188 ? -8.047 26.297 7.926 1 91.75 188 GLN B N 1
ATOM 3324 C CA . GLN B 1 188 ? -8.836 27.453 7.496 1 91.75 188 GLN B CA 1
ATOM 3325 C C . GLN B 1 188 ? -9.32 28.25 8.695 1 91.75 188 GLN B C 1
ATOM 3327 O O . GLN B 1 188 ? -9.32 29.484 8.664 1 91.75 188 GLN B O 1
ATOM 3332 N N . PHE B 1 189 ? -9.711 27.594 9.719 1 93.19 189 PHE B N 1
ATOM 3333 C CA . PHE B 1 189 ? -10.133 28.266 10.945 1 93.19 189 PHE B CA 1
ATOM 3334 C C . PHE B 1 189 ? -8.977 29.047 11.555 1 93.19 189 PHE B C 1
ATOM 3336 O O . PHE B 1 189 ? -9.172 30.141 12.086 1 93.19 189 PHE B O 1
ATOM 3343 N N . GLU B 1 190 ? -7.848 28.453 11.461 1 94.62 190 GLU B N 1
ATOM 3344 C CA . GL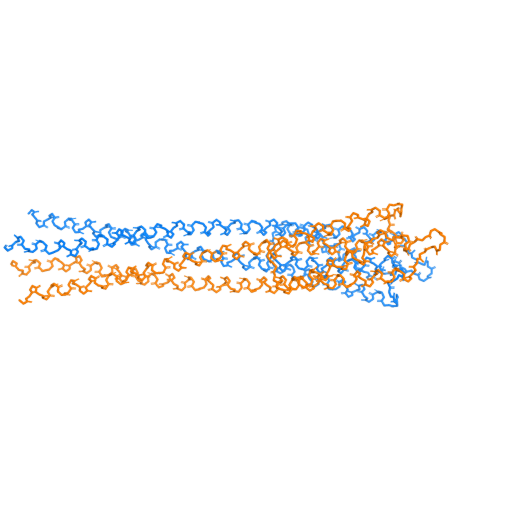U B 1 190 ? -6.676 29.141 11.992 1 94.62 190 GLU B CA 1
ATOM 3345 C C . GLU B 1 190 ? -6.43 30.453 11.266 1 94.62 190 GLU B C 1
ATOM 3347 O O . GLU B 1 190 ? -6.105 31.469 11.891 1 94.62 190 GLU B O 1
ATOM 3352 N N . VAL B 1 191 ? -6.637 30.516 9.953 1 93.88 191 VAL B N 1
ATOM 3353 C CA . VAL B 1 191 ? -6.457 31.734 9.172 1 93.88 191 VAL B CA 1
ATOM 3354 C C . VAL B 1 191 ? -7.457 32.812 9.625 1 93.88 191 VAL B C 1
ATOM 3356 O O . VAL B 1 191 ? -7.094 33.969 9.828 1 93.88 191 VAL B O 1
ATOM 3359 N N . ALA B 1 192 ? -8.68 32.375 9.883 1 94.19 192 ALA B N 1
ATOM 3360 C CA . ALA B 1 192 ? -9.711 33.312 10.375 1 94.19 192 ALA B CA 1
ATOM 3361 C C . ALA B 1 192 ? -9.328 33.875 11.734 1 94.19 192 ALA B C 1
ATOM 3363 O O . ALA B 1 192 ? -9.445 35.062 11.969 1 94.19 192 ALA B O 1
ATOM 3364 N N . ALA B 1 193 ? -8.82 32.969 12.586 1 94.62 193 ALA B N 1
ATOM 3365 C CA . ALA B 1 193 ? -8.398 33.375 13.922 1 94.62 193 ALA B CA 1
ATOM 3366 C C . ALA B 1 193 ? -7.238 34.375 13.844 1 94.62 193 ALA B C 1
ATOM 3368 O O . ALA B 1 193 ? -7.191 35.344 14.602 1 94.62 193 ALA B O 1
ATOM 3369 N N . LEU B 1 194 ? -6.316 34.188 12.922 1 94.69 194 LEU B N 1
ATOM 3370 C CA . LEU B 1 194 ? -5.156 35.062 12.758 1 94.69 194 LEU B CA 1
ATOM 3371 C C . LEU B 1 194 ? -5.574 36.438 12.273 1 94.69 194 LEU B C 1
ATOM 3373 O O . LEU B 1 194 ? -5.039 37.438 12.734 1 94.69 194 LEU B O 1
ATOM 3377 N N . ILE B 1 195 ? -6.551 36.531 11.367 1 95.06 195 ILE B N 1
ATOM 3378 C CA . ILE B 1 195 ? -7.059 37.812 10.867 1 95.06 195 ILE B CA 1
ATOM 3379 C C . ILE B 1 195 ? -7.727 38.562 12.008 1 95.06 195 ILE B C 1
ATOM 3381 O O . ILE B 1 195 ? -7.469 39.75 12.195 1 95.06 195 ILE B O 1
ATOM 3385 N N . ILE B 1 196 ? -8.555 37.938 12.805 1 94.5 196 ILE B N 1
ATOM 3386 C CA . ILE B 1 196 ? -9.203 38.562 13.953 1 94.5 196 ILE B CA 1
ATOM 3387 C C . ILE B 1 196 ? -8.148 39.062 14.938 1 94.5 196 ILE B C 1
ATOM 3389 O O . ILE B 1 196 ? -8.242 40.188 15.438 1 94.5 196 ILE B O 1
ATOM 3393 N N . LEU B 1 197 ? -7.16 38.188 15.148 1 93.56 197 LEU B N 1
ATOM 3394 C CA . LEU B 1 197 ? -6.066 38.531 16.047 1 93.56 197 LEU B CA 1
ATOM 3395 C C . LEU B 1 197 ? -5.344 39.781 15.555 1 93.56 197 LEU B C 1
ATOM 3397 O O . LEU B 1 197 ? -5.059 40.688 16.344 1 93.56 197 LEU B O 1
ATOM 3401 N N . LEU B 1 198 ? -5.098 39.938 14.25 1 92.5 198 LEU B N 1
ATOM 3402 C CA . LEU B 1 198 ? -4.434 41.094 13.641 1 92.5 198 LEU B CA 1
ATOM 3403 C C . LEU B 1 198 ? -5.258 42.344 13.836 1 92.5 198 LEU B C 1
ATOM 3405 O O . LEU B 1 198 ? -4.734 43.375 14.273 1 92.5 198 LEU B O 1
ATOM 3409 N N . VAL B 1 199 ? -6.551 42.25 13.641 1 92.5 199 VAL B N 1
ATOM 3410 C CA . VAL B 1 199 ? -7.457 43.406 13.766 1 92.5 199 VAL B CA 1
ATOM 3411 C C . VAL B 1 199 ? -7.504 43.875 15.219 1 92.5 199 VAL B C 1
ATOM 3413 O O . VAL B 1 199 ? -7.375 45.062 15.5 1 92.5 199 VAL B O 1
ATOM 3416 N N . VAL B 1 200 ? -7.621 42.938 16.141 1 89.31 200 VAL B N 1
ATOM 3417 C CA . VAL B 1 200 ? -7.723 43.281 17.562 1 89.31 200 VAL B CA 1
ATOM 3418 C C . VAL B 1 200 ? -6.426 43.906 18.031 1 89.31 200 VAL B C 1
ATOM 3420 O O . VAL B 1 200 ? -6.453 44.906 18.75 1 89.31 200 VAL B O 1
ATOM 3423 N N . ILE B 1 201 ? -5.309 43.406 17.609 1 87.81 201 ILE B N 1
ATOM 3424 C CA . ILE B 1 201 ? -4.008 43.938 18.016 1 87.81 201 ILE B CA 1
ATOM 3425 C C . ILE B 1 201 ? -3.822 45.344 17.5 1 87.81 201 ILE B C 1
ATOM 3427 O O . ILE B 1 201 ? -3.385 46.25 18.234 1 87.81 201 ILE B O 1
ATOM 3431 N N . TYR B 1 202 ? -4.242 45.656 16.297 1 87.94 202 TYR B N 1
ATOM 3432 C CA . TYR B 1 202 ? -4.062 46.969 15.711 1 87.94 202 TYR B CA 1
ATOM 3433 C C . TYR B 1 202 ? -5.031 47.969 16.328 1 87.94 202 TYR B C 1
ATOM 3435 O O . TYR B 1 202 ? -4.695 49.156 16.5 1 87.94 202 TYR B O 1
ATOM 3443 N N . LEU B 1 203 ? -6.168 47.531 16.75 1 87.06 203 LEU B N 1
ATOM 3444 C CA . LEU B 1 203 ? -7.09 48.406 17.484 1 87.06 203 LEU B CA 1
ATOM 3445 C C . LEU B 1 203 ? -6.512 48.781 18.844 1 87.06 203 LEU B C 1
ATOM 3447 O O . LEU B 1 203 ? -6.645 49.906 19.281 1 87.06 203 LEU B O 1
ATOM 3451 N N . LEU B 1 204 ? -5.828 47.812 19.453 1 83.25 204 LEU B N 1
ATOM 3452 C CA . LEU B 1 204 ? -5.215 48.062 20.75 1 83.25 204 LEU B CA 1
ATOM 3453 C C . LEU B 1 204 ? -4.09 49.062 20.641 1 83.25 204 LEU B C 1
ATOM 3455 O O . LEU B 1 204 ? -3.961 49.938 21.484 1 83.25 204 LEU B O 1
ATOM 3459 N N . ILE B 1 205 ? -3.363 48.969 19.594 1 82.25 205 ILE B N 1
ATOM 3460 C CA . ILE B 1 205 ? -2.23 49.875 19.391 1 82.25 205 ILE B CA 1
ATOM 3461 C C . ILE B 1 205 ? -2.738 51.281 19.062 1 82.25 205 ILE B C 1
ATOM 3463 O O . ILE B 1 205 ? -2.203 52.281 19.562 1 82.25 205 ILE B O 1
ATOM 3467 N N . TYR B 1 206 ? -3.855 51.438 18.328 1 79.88 206 TYR B N 1
ATOM 3468 C CA . TYR B 1 206 ? -4.387 52.719 17.906 1 79.88 206 TYR B CA 1
ATOM 3469 C C . TYR B 1 206 ? -5.172 53.406 19.031 1 79.88 206 TYR B C 1
ATOM 3471 O O . TYR B 1 206 ? -5.125 54.625 19.188 1 79.88 206 TYR B O 1
ATOM 3479 N N . THR B 1 207 ? -5.996 52.75 19.781 1 73.12 207 THR B N 1
ATOM 3480 C CA . THR B 1 207 ? -6.797 53.344 20.844 1 73.12 207 THR B CA 1
ATOM 3481 C C . THR B 1 207 ? -5.914 53.719 22.031 1 73.12 207 THR B C 1
ATOM 3483 O O . THR B 1 207 ? -6.258 54.656 22.797 1 73.12 207 THR B O 1
ATOM 3486 N N . SER B 1 208 ? -4.879 53 22.297 1 62.81 208 SER B N 1
ATOM 3487 C CA . SER B 1 208 ? -4.004 53.469 23.375 1 62.81 208 SER B CA 1
ATOM 3488 C C . SER B 1 208 ? -3.518 54.875 23.094 1 62.81 208 SER B C 1
ATOM 3490 O O . SER B 1 208 ? -3.184 55.625 24.016 1 62.81 208 SER B O 1
ATOM 3492 N N . LYS B 1 209 ? -3.512 55.344 21.922 1 56.19 209 LYS B N 1
ATOM 3493 C CA . LYS B 1 209 ? -3.17 56.719 21.578 1 56.19 209 LYS B CA 1
ATOM 3494 C C . LYS B 1 209 ? -4.273 57.688 22.016 1 56.19 209 LYS B C 1
ATOM 3496 O O . LYS B 1 209 ? -3.99 58.781 22.453 1 56.19 209 LYS B O 1
ATOM 3501 N N . ARG B 1 210 ? -5.477 57.281 21.844 1 51.59 210 ARG B N 1
ATOM 3502 C CA . ARG B 1 210 ? -6.508 58.281 22.062 1 51.59 210 ARG B CA 1
ATOM 3503 C C . ARG B 1 210 ? -6.715 58.562 23.547 1 51.59 210 ARG B C 1
ATOM 3505 O O . ARG B 1 210 ? -7.109 59.656 23.922 1 51.59 210 ARG B O 1
ATOM 3512 N N . ILE B 1 211 ? -6.543 57.688 24.344 1 44.22 211 ILE B N 1
ATOM 3513 C CA . ILE B 1 211 ? -6.801 57.938 25.766 1 44.22 211 ILE B CA 1
ATOM 3514 C C . ILE B 1 211 ? -5.789 58.969 26.297 1 44.22 211 ILE B C 1
ATOM 3516 O O . ILE B 1 211 ? -6.117 59.781 27.141 1 44.22 211 ILE B O 1
ATOM 3520 N N . ASN B 1 212 ? -4.66 58.906 25.75 1 41.75 212 ASN B N 1
ATOM 3521 C CA . ASN B 1 212 ? -3.748 59.875 26.312 1 41.75 212 ASN B CA 1
ATOM 3522 C C . ASN B 1 212 ? -4.062 61.281 25.797 1 41.75 212 ASN B C 1
ATOM 3524 O O . ASN B 1 212 ? -3.83 62.281 26.484 1 41.75 212 ASN B O 1
ATOM 3528 N N . ASP B 1 213 ? -4.57 61.438 24.609 1 41.41 213 ASP B N 1
ATOM 3529 C CA . ASP B 1 213 ? -4.777 62.812 24.156 1 41.41 213 ASP B CA 1
ATOM 3530 C C . ASP B 1 213 ? -5.977 63.438 24.859 1 41.41 213 ASP B C 1
ATOM 3532 O O . ASP B 1 213 ? -6.035 64.688 25.016 1 41.41 213 ASP B O 1
ATOM 3536 N N . ASP B 1 214 ? -7.023 62.75 25.203 1 37.59 214 ASP B N 1
ATOM 3537 C CA . ASP B 1 214 ? -8.156 63.469 25.797 1 37.59 214 ASP B CA 1
ATOM 3538 C C . ASP B 1 214 ? -7.84 63.906 27.219 1 37.59 214 ASP B C 1
ATOM 3540 O O . ASP B 1 214 ? -8.633 64.562 27.859 1 37.59 214 ASP B O 1
ATOM 3544 N N . ILE B 1 215 ? -6.941 63.25 27.906 1 34.97 215 ILE B N 1
ATOM 3545 C CA . ILE B 1 215 ? -6.707 63.688 29.281 1 34.97 215 ILE B CA 1
ATOM 3546 C C . ILE B 1 215 ? -5.746 64.875 29.281 1 34.97 215 ILE B C 1
ATOM 3548 O O . ILE B 1 215 ? -5.52 65.5 30.312 1 34.97 215 ILE B O 1
ATOM 3552 N N . VAL B 1 216 ? -5.008 65.25 28.156 1 35.28 216 VAL B N 1
ATOM 3553 C CA . VAL B 1 216 ? -4.387 66.562 28.219 1 35.28 216 VAL B CA 1
ATOM 3554 C C . VAL B 1 216 ? -5.324 67.562 27.609 1 35.28 216 VAL B C 1
ATOM 3556 O O . VAL B 1 216 ? -5.984 67.312 26.609 1 35.28 216 VAL B O 1
#

Organism: Cecembia lonarensis (strain CCUG 58316 / KCTC 22772 / LW9) (NCBI:txid1225176)

pLDDT: mean 86.56, std 14.75, range [34.41, 98.5]

Radius of gyration: 34.48 Å; Cα contacts (8 Å, |Δi|>4): 365; chains: 2; bounding box: 32×116×72 Å

Solvent-accessible surface area (backbone atoms only — not comparable to full-atom values): 22795 Å² total; per-residue (Å²): 114,68,68,58,50,53,52,49,52,49,50,51,50,52,50,55,52,52,50,53,49,49,51,50,48,50,50,49,55,52,48,49,51,48,38,50,54,48,41,53,50,39,52,42,44,40,58,43,28,40,48,40,40,52,41,48,34,55,38,50,52,38,51,49,52,40,49,48,59,70,50,60,26,77,82,54,74,76,72,85,50,47,66,62,50,42,50,51,37,52,53,52,37,52,51,45,50,52,56,51,68,72,36,77,72,50,76,68,48,49,52,43,50,50,52,33,50,47,44,48,68,73,64,58,57,54,95,54,45,71,58,39,44,37,92,87,74,39,72,33,64,70,49,43,52,53,47,50,52,51,51,53,51,38,51,51,34,48,52,51,48,47,51,48,37,53,51,51,41,49,50,51,40,51,53,45,44,49,52,32,52,52,50,48,54,51,51,54,50,46,52,54,51,50,53,52,50,52,52,54,52,52,49,53,62,55,50,63,54,51,60,56,53,73,76,101,114,69,69,58,52,52,51,51,50,52,51,51,52,51,50,54,51,50,52,52,51,48,51,51,48,52,50,48,54,51,49,50,51,49,41,51,53,49,42,52,49,40,51,41,45,40,57,43,27,40,50,39,40,52,42,47,33,55,37,50,52,40,51,50,53,39,50,47,58,68,51,58,26,77,82,53,74,76,72,83,50,46,67,62,51,42,51,50,37,51,54,52,37,53,52,46,49,53,56,50,67,71,36,76,72,51,74,69,46,49,52,41,51,50,53,34,50,47,43,47,68,72,62,60,55,53,96,54,43,70,56,39,43,35,93,86,76,38,70,32,62,68,51,42,53,52,47,48,53,51,50,51,50,40,51,50,32,47,52,51,48,48,50,49,38,53,52,53,42,48,52,53,41,50,53,45,44,50,52,34,52,53,50,50,54,52,51,53,51,46,53,54,51,50,52,54,50,51,54,54,52,51,49,53,63,55,50,62,52,51,60,55,54,73,75,100

Secondary structure (DSSP, 8-state):
-HHHHHHHHHHHHHHHHHHHHHHHHHHHHHHHHHHHHHHHHHHIIIIIIIHHHHHHHHHHHHHHHHHHHHTT-TTSS-GGGHHHHHHHHHHHHHHHHHHHHTS---HHHHHHHHHHHHIIIIIS-GGGGGGTEETTTEE-HHHHHHHHHHHHHHHHHHHHHHHHHHHHHHHHHHHHHHHHHHHHHHHHHHHHHHHHHHHHHHHHHHHHHHHHHHH-/-HHHHHHHHHHHHHHHHHHHHHHHHHHHHHHHHHHHHHHHHHHIIIIIIIHHHHHHHHHHHHHHHHHHHHTT-TTSS-GGGHHHHHHHHHHHHHHHHHHHHTS---HHHHHHHHHHHHIIIIIS-GGGGGGTEETTTEE-HHHHHHHHHHHHHHHHHHHHHHHHHHHHHHHHHHHHHHHHHHHHHHHHHHHHHHHHHHHHHHHHHHHHHHHHHHH-